Protein AF-0000000084335052 (afdb_homodimer)

Radius of gyration: 23.13 Å; Cα contacts (8 Å, |Δi|>4): 1243; chains: 2; bounding box: 45×68×53 Å

Nearest PDB structures (foldseek):
  6b9v-assembly1_B  TM=9.643E-01  e=9.633E-35  Candidatus Koribacter versatilis Ellin345
  6b9v-assembly1_A  TM=9.748E-01  e=3.991E-34  Candidatus Koribacter versatilis Ellin345
  3qh8-assembly1_A  TM=9.215E-01  e=2.288E-29  Brucella abortus 2308
  8z1f-assembly1_A  TM=7.539E-01  e=3.324E-10  Homo sapiens
  1ww1-assembly1_A  TM=6.695E-01  e=5.339E-10  Thermotoga maritima MSB8

Sequence (506 aa):
MTITFLGTGTSQGVPVIACCCEVCTSTDKHDKRLRSSILVEGDGKVIIIDTGPDFRYQMLRAGVMHLDAVVFTHEHKDHIAGLDDIRAFNFKQQAAIDVYANERVQTALKREFYYIFSDFKYPGIPQVNLHNIDKEAFNIGDVVLTPVEVMHYKLPVLGFRIKDFTYITDAKTISDFEKEKIKGSKILVINALQRQSHISHFTLEEAIAFAQEIGAEQTYFTHISHRLGKHADVSAELPANIYLAYDGLQITIMTITFLGTGTSQGVPVIACCCEVCTSTDKHDKRLRSSILVEGDGKVIIIDTGPDFRYQMLRAGVMHLDAVVFTHEHKDHIAGLDDIRAFNFKQQAAIDVYANERVQTALKREFYYIFSDFKYPGIPQVNLHNIDKEAFNIGDVVLTPVEVMHYKLPVLGFRIKDFTYITDAKTISDFEKEKIKGSKILVINALQRQSHISHFTLEEAIAFAQEIGAEQTYFTHISHRLGKHADVSAELPANIYLAYDGLQITI

Solvent-accessible surface area (backbone atoms only — not comparable to full-atom values): 25168 Å² total; per-residue (Å²): 71,40,38,33,29,52,10,24,6,28,78,66,25,22,48,40,57,60,48,81,48,74,32,42,62,46,86,52,69,63,40,42,18,42,34,36,25,37,37,42,39,40,82,92,36,33,35,33,38,32,28,9,52,46,33,63,60,37,38,53,74,70,60,48,70,66,67,54,32,39,35,47,43,48,65,53,57,39,26,43,60,21,54,66,62,51,23,41,46,23,65,72,65,70,43,62,32,38,32,36,25,33,68,70,33,46,51,46,48,44,54,55,42,37,69,59,70,40,89,71,73,62,91,82,57,40,45,70,43,82,39,83,44,65,72,59,67,50,67,58,85,80,44,52,40,34,41,33,60,27,22,36,49,90,43,80,31,38,23,39,31,43,86,45,35,32,44,36,66,56,35,47,47,66,50,72,72,42,48,61,73,53,49,76,21,43,33,36,33,37,24,27,29,20,66,60,89,55,82,36,35,21,18,42,65,54,32,53,52,49,49,62,70,55,56,37,68,30,34,33,31,26,35,31,38,60,70,50,50,43,49,70,66,49,48,72,68,47,59,88,54,44,42,71,53,33,48,67,42,71,48,78,98,72,40,38,33,28,53,11,23,6,27,81,68,24,22,47,40,58,61,50,81,47,73,31,41,61,46,84,55,68,60,41,41,19,42,32,35,25,40,37,42,37,41,80,93,36,34,35,32,38,32,29,9,52,47,33,64,60,37,37,54,74,69,62,48,70,65,68,55,35,40,36,47,43,49,64,53,56,38,26,43,60,21,54,69,61,53,22,42,44,24,66,71,66,71,44,62,32,38,33,36,27,33,68,70,32,47,53,47,47,45,55,54,44,37,70,60,73,40,90,72,75,62,89,84,57,40,45,71,43,84,38,83,45,66,72,58,65,48,67,58,83,78,44,52,37,34,41,33,60,26,22,36,48,90,43,80,30,38,23,38,32,44,87,47,33,33,45,36,66,57,35,47,49,66,49,74,72,43,48,60,73,54,48,77,22,42,33,35,33,37,23,28,29,21,66,61,88,54,81,36,36,21,18,42,65,54,32,50,53,48,47,60,69,55,56,37,68,30,34,30,33,26,34,31,37,60,71,50,50,42,50,69,64,49,49,72,68,45,59,89,54,45,41,71,51,32,50,68,42,69,46,78,98

InterPro domains:
  IPR001279 Metallo-beta-lactamase [PF12706] (47-224)
  IPR001279 Metallo-beta-lactamase [SM00849] (34-223)
  IPR036866 Ribonuclease Z/Hydroxyacylglutathione hydrolase-like [G3DSA:3.60.15.10] (1-253)
  IPR036866 Ribonuclease Z/Hydroxyacylglutathione hydrolase-like [SSF56281] (1-253)

Secondary structure (DSSP, 8-state):
-EEEEEE-B-TT-BSPTT--STTTT---GGG-BPBSEEEEEETTEEEEE---TTHHHHHHHHT-----EEE-S---HHHHTTGGGGHHHHHHHTSPEEEEE-HHHHHHHHHHTGGGSSSSPPTTS--EEEEE--SS-EEETTEEEEEEEEEETTEEEEEEEETTEEE--S-SB--HHHHHHHTT-SEEEEE---SS--SSS--HHHHHHHHHHHT-SEEEEESB-TTS--HHHHHTTSPTTEEE--TT-EEE-/-EEEEEE-B-TT-BSPTT--STTTT---GGG-BPBSEEEEEETTEEEEE---TTHHHHHHHHT-----EEE-S---HHHHTTGGGGHHHHHHHTSPEEEEE-HHHHHHHHHHTGGGSSSSPPTTS--EEEEE--SS-EEETTEEEEEEEEEETTEEEEEEEETTEEE--S-SB--HHHHHHHTT-SEEEEE---SS--SSS--HHHHHHHHHHHT-SEEEEESB-TTS--HHHHHTTSPTTEEE--TT-EEE-

Foldseek 3Di:
DKKAWLFFAALQWAPHPPDDDCLNVPPPQQSGTAQTKMWDDDPNATEIEFCAPCNVVSCVVVVPQAHAAYEYFAADRRGHVRVFVCLVNCVNVVDAHEYEDAPRNVVSCCVVLVQQVDPDHDPSTHHYDYDHDDQQWDDDNPWIWGWQWAFQQPDTTTWTDTPLETADEFHDGGDPVSLVVNQNRQEYEAEAAAQDDDRGGHHPVRVLVSCVVSPHVAYEYGNYYSRRDHQVVNQVVHDPRYHYDGHGDMDDD/DKKAWLFFAALQWAPHPPDDDCLNVPPPQQSGTAQTKMWDDDPNATEIEFCAPCNVVSCVVVVPQAHAAYEYFAADRRGHVRVFVCLNNCVNVVDAHEYEDAPRNVVSCCVVLVQQVDPDHDPSTHHYDYDHDDQQWDDDNPWIWGWQWAFQQPDTTTWTDTPLETADEFHDGGDPVSLVVNQNRQEAEAEAAAQDDDRGGHHPVRVLVSCVVSPHVAYEYGNYYSRRDHQVVNQVVHDPRYHYDGHGDMDDD

pLDDT: mean 97.42, std 3.8, range [71.5, 98.94]

Organism: NCBI:txid1302689

Structure (mmCIF, N/CA/C/O backbone):
data_AF-0000000084335052-model_v1
#
loop_
_entity.id
_entity.type
_entity.pdbx_description
1 polymer Octanoyltransferase
#
loop_
_atom_site.group_PDB
_atom_site.id
_atom_site.type_symbol
_atom_site.label_atom_id
_atom_site.label_alt_id
_atom_site.label_comp_id
_atom_site.label_asym_id
_atom_site.label_entity_id
_atom_site.label_seq_id
_atom_site.pdbx_PDB_ins_code
_atom_site.Cartn_x
_atom_site.Cartn_y
_atom_site.Cartn_z
_atom_site.occupancy
_atom_site.B_iso_or_equiv
_atom_site.auth_seq_id
_atom_site.auth_comp_id
_atom_site.auth_asym_id
_atom_site.auth_atom_id
_atom_site.pdbx_PDB_model_num
ATOM 1 N N . MET A 1 1 ? 11.398 26.906 0.237 1 97.31 1 MET A N 1
ATOM 2 C CA . MET A 1 1 ? 11 25.547 0.606 1 97.31 1 MET A CA 1
ATOM 3 C C . MET A 1 1 ? 9.656 25.172 -0.024 1 97.31 1 MET A C 1
ATOM 5 O O . MET A 1 1 ? 8.734 25.984 -0.034 1 97.31 1 MET A O 1
ATOM 9 N N . THR A 1 2 ? 9.562 23.969 -0.6 1 98.44 2 THR A N 1
ATOM 10 C CA . THR A 1 2 ? 8.375 23.516 -1.312 1 98.44 2 THR A CA 1
ATOM 11 C C . THR A 1 2 ? 7.699 22.375 -0.573 1 98.44 2 THR A C 1
ATOM 13 O O . THR A 1 2 ? 8.359 21.422 -0.161 1 98.44 2 THR A O 1
ATOM 16 N N . ILE A 1 3 ? 6.379 22.516 -0.374 1 98.81 3 ILE A N 1
ATOM 17 C CA . ILE A 1 3 ? 5.555 21.453 0.191 1 98.81 3 ILE A CA 1
ATOM 18 C C . ILE A 1 3 ? 4.695 20.828 -0.906 1 98.81 3 ILE A C 1
ATOM 20 O O . ILE A 1 3 ? 3.992 21.547 -1.631 1 98.81 3 ILE A O 1
ATOM 24 N N . THR A 1 4 ? 4.797 19.562 -1.072 1 98.94 4 THR A N 1
ATOM 25 C CA . THR A 1 4 ? 3.939 18.828 -2 1 98.94 4 THR A CA 1
ATOM 26 C C . THR A 1 4 ? 2.977 17.922 -1.244 1 98.94 4 THR A C 1
ATOM 28 O O . THR A 1 4 ? 3.398 17.125 -0.406 1 98.94 4 THR A O 1
ATOM 31 N N . PHE A 1 5 ? 1.677 18.109 -1.5 1 98.94 5 PHE A N 1
ATOM 32 C CA . PHE A 1 5 ? 0.688 17.188 -0.946 1 98.94 5 PHE A CA 1
ATOM 33 C C . PHE A 1 5 ? 0.689 15.867 -1.705 1 98.94 5 PHE A C 1
ATOM 35 O O . PHE A 1 5 ? 0.131 15.773 -2.801 1 98.94 5 PHE A O 1
ATOM 42 N N . LEU A 1 6 ? 1.224 14.828 -1.091 1 98.94 6 LEU A N 1
ATOM 43 C CA . LEU A 1 6 ? 1.335 13.523 -1.728 1 98.94 6 LEU A CA 1
ATOM 44 C C . LEU A 1 6 ? -0.003 12.789 -1.708 1 98.94 6 LEU A C 1
ATOM 46 O O . LEU A 1 6 ? -0.315 12.031 -2.629 1 98.94 6 LEU A O 1
ATOM 50 N N . GLY A 1 7 ? -0.723 12.953 -0.695 1 98.94 7 GLY A N 1
ATOM 51 C CA . GLY A 1 7 ? -2.08 12.469 -0.5 1 98.94 7 GLY A CA 1
ATOM 52 C C . GLY A 1 7 ? -2.9 13.344 0.424 1 98.94 7 GLY A C 1
ATOM 53 O O . GLY A 1 7 ? -2.352 14.023 1.294 1 98.94 7 GLY A O 1
ATOM 54 N N . THR A 1 8 ? -4.254 13.32 0.214 1 98.94 8 THR A N 1
ATOM 55 C CA . THR A 1 8 ? -5.117 14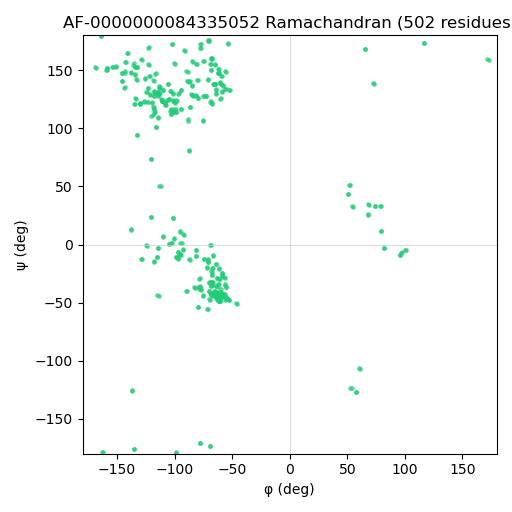.211 0.983 1 98.94 8 THR A CA 1
ATOM 56 C C . THR A 1 8 ? -6.379 13.477 1.434 1 98.94 8 THR A C 1
ATOM 58 O O . THR A 1 8 ? -7.367 14.109 1.815 1 98.94 8 THR A O 1
ATOM 61 N N . GLY A 1 9 ? -6.355 12.133 1.306 1 98.81 9 GLY A N 1
ATOM 62 C CA . GLY A 1 9 ? -7.527 11.336 1.645 1 98.81 9 GLY A CA 1
ATOM 63 C C . GLY A 1 9 ? -7.41 10.641 2.986 1 98.81 9 GLY A C 1
ATOM 64 O O . GLY A 1 9 ? -6.363 10.711 3.639 1 98.81 9 GLY A O 1
ATOM 65 N N . THR A 1 10 ? -8.492 10.047 3.385 1 97.94 10 THR A N 1
ATOM 66 C CA . THR A 1 10 ? -8.562 9.297 4.633 1 97.94 10 THR A CA 1
ATOM 67 C C . THR A 1 10 ? -7.918 7.922 4.48 1 97.94 10 THR A C 1
ATOM 69 O O . THR A 1 10 ? -7.258 7.648 3.477 1 97.94 10 THR A O 1
ATOM 72 N N . SER A 1 11 ? -8.117 7.086 5.527 1 97.06 11 SER A N 1
ATOM 73 C CA . SER A 1 11 ? -7.5 5.766 5.602 1 97.06 11 SER A CA 1
ATOM 74 C C . SER A 1 11 ? -7.949 4.879 4.449 1 97.06 11 SER A C 1
ATOM 76 O O . SER A 1 11 ? -7.234 3.953 4.055 1 97.06 11 SER A O 1
ATOM 78 N N . GLN A 1 12 ? -9.07 5.207 3.828 1 97.06 12 GLN A N 1
ATOM 79 C CA . GLN A 1 12 ? -9.578 4.359 2.75 1 97.06 12 GLN A CA 1
ATOM 80 C C . GLN A 1 12 ? -9.203 4.926 1.384 1 97.06 12 GLN A C 1
ATOM 82 O O . GLN A 1 12 ? -9.367 4.258 0.362 1 97.06 12 GLN A O 1
ATOM 87 N N . GLY A 1 13 ? -8.688 6.199 1.369 1 98.44 13 GLY A N 1
ATOM 88 C CA . GLY A 1 13 ? -8.516 6.883 0.096 1 98.44 13 GLY A CA 1
ATOM 89 C C . GLY A 1 13 ? -9.828 7.172 -0.607 1 98.44 13 GLY A C 1
ATOM 90 O O . GLY A 1 13 ? -10.891 6.73 -0.161 1 98.44 13 GLY A O 1
ATOM 91 N N . VAL A 1 14 ? -9.734 7.961 -1.578 1 98.88 14 VAL A N 1
ATOM 92 C CA . VAL A 1 14 ? -10.852 8.242 -2.471 1 98.88 14 VAL A CA 1
ATOM 93 C C . VAL A 1 14 ? -10.438 7.996 -3.918 1 98.88 14 VAL A C 1
ATOM 95 O O . VAL A 1 14 ? -9.484 8.609 -4.41 1 98.88 14 VAL A O 1
ATOM 98 N N . PRO A 1 15 ? -11.164 7.102 -4.672 1 98.75 15 PRO A N 1
ATOM 99 C CA . PRO A 1 15 ? -12.383 6.367 -4.34 1 98.75 15 PRO A CA 1
ATOM 100 C C . PRO A 1 15 ? -12.164 5.305 -3.266 1 98.75 15 PRO A C 1
ATOM 102 O O . PRO A 1 15 ? -11.031 4.871 -3.045 1 98.75 15 PRO A O 1
ATOM 105 N N . VAL A 1 16 ? -13.203 5.004 -2.611 1 98.75 16 VAL A N 1
ATOM 106 C CA . VAL A 1 16 ? -13.25 3.859 -1.706 1 98.75 16 VAL A CA 1
ATOM 107 C C . VAL A 1 16 ? -13.578 2.59 -2.492 1 98.75 16 VAL A C 1
ATOM 109 O O . VAL A 1 16 ? -14.43 2.604 -3.379 1 98.75 16 VAL A O 1
ATOM 112 N N . ILE A 1 17 ? -12.867 1.499 -2.193 1 98.69 17 ILE A N 1
ATOM 113 C CA . ILE A 1 17 ? -13.133 0.214 -2.832 1 98.69 17 ILE A CA 1
ATOM 114 C C . ILE A 1 17 ? -14.617 -0.127 -2.711 1 98.69 17 ILE A C 1
ATOM 116 O O . ILE A 1 17 ? -15.219 0.054 -1.649 1 98.69 17 ILE A O 1
ATOM 120 N N . ALA A 1 18 ? -15.258 -0.554 -3.811 1 98.06 18 ALA A N 1
ATOM 121 C CA . ALA A 1 18 ? -16.625 -1.08 -3.852 1 98.06 18 ALA A CA 1
ATOM 122 C C . ALA A 1 18 ? -17.641 0.011 -3.535 1 98.06 18 ALA A C 1
ATOM 124 O O . ALA A 1 18 ? -18.719 -0.271 -3 1 98.06 18 ALA A O 1
ATOM 125 N N . CYS A 1 19 ? -17.312 1.288 -3.785 1 98.38 19 CYS A N 1
ATOM 126 C CA . CYS A 1 19 ? -18.234 2.406 -3.594 1 98.38 19 CYS A CA 1
ATOM 127 C C . CYS A 1 19 ? -18.594 3.049 -4.926 1 98.38 19 CYS A C 1
ATOM 129 O O . CYS A 1 19 ? -17.719 3.273 -5.77 1 98.38 19 CYS A O 1
ATOM 131 N N . CYS A 1 20 ? -19.844 3.359 -5.145 1 97.75 20 CYS A N 1
ATOM 132 C CA . CYS A 1 20 ? -20.297 3.91 -6.414 1 97.75 20 CYS A CA 1
ATOM 133 C C . CYS A 1 20 ? -20.938 5.281 -6.219 1 97.75 20 CYS A C 1
ATOM 135 O O . CYS A 1 20 ? -21.766 5.703 -7.023 1 97.75 20 CYS A O 1
ATOM 137 N N . CYS A 1 21 ? -20.594 5.988 -5.125 1 98.25 21 CYS A N 1
ATOM 138 C CA . CYS A 1 21 ? -21.188 7.297 -4.883 1 98.25 21 CYS A CA 1
ATOM 139 C C . CYS A 1 21 ? -20.656 8.328 -5.871 1 98.25 21 CYS A C 1
ATOM 141 O O . CYS A 1 21 ? -19.75 8.039 -6.645 1 98.25 21 CYS A O 1
ATOM 143 N N . GLU A 1 22 ? -21.188 9.516 -5.816 1 98.56 22 GLU A N 1
ATOM 144 C CA . GLU A 1 22 ? -20.875 10.555 -6.801 1 98.56 22 GLU A CA 1
ATOM 145 C C . GLU A 1 22 ? -19.422 10.992 -6.699 1 98.56 22 GLU A C 1
ATOM 147 O O . GLU A 1 22 ? -18.797 11.352 -7.707 1 98.56 22 GLU A O 1
ATOM 152 N N . VAL A 1 23 ? -18.844 10.977 -5.496 1 98.88 23 VAL A N 1
ATOM 153 C CA . VAL A 1 23 ? -17.453 11.383 -5.305 1 98.88 23 VAL A CA 1
ATOM 154 C C . VAL A 1 23 ? -16.531 10.281 -5.816 1 98.88 23 VAL A C 1
ATOM 156 O O . VAL A 1 23 ? -15.562 10.562 -6.531 1 98.88 23 VAL A O 1
ATOM 159 N N . CYS A 1 24 ? -16.828 9.031 -5.5 1 98.75 24 CYS A N 1
ATOM 160 C CA . CYS A 1 24 ? -15.969 7.91 -5.852 1 98.75 24 CYS A CA 1
ATOM 161 C C . CYS A 1 24 ? -16.031 7.621 -7.348 1 98.75 24 CYS A C 1
ATOM 163 O O . CYS A 1 24 ? -15.117 7.012 -7.902 1 98.75 24 CYS A O 1
ATOM 165 N N . THR A 1 25 ? -17.078 8.102 -7.984 1 98.25 25 THR A N 1
ATOM 166 C CA . THR A 1 25 ? -17.188 7.875 -9.422 1 98.25 25 THR A CA 1
ATOM 167 C C . THR A 1 25 ? -16.859 9.148 -10.195 1 98.25 25 THR A C 1
ATOM 169 O O . THR A 1 25 ? -16.953 9.172 -11.422 1 98.25 25 THR A O 1
ATOM 172 N N . SER A 1 26 ? -16.516 10.242 -9.5 1 98.62 26 SER A N 1
ATOM 173 C CA . SER A 1 26 ? -16.172 11.516 -10.133 1 98.62 26 SER A CA 1
ATOM 174 C C . SER A 1 26 ? -14.984 11.375 -11.07 1 98.62 26 SER A C 1
ATOM 176 O O . SER A 1 26 ? -14.031 10.648 -10.766 1 98.62 26 SER A O 1
ATOM 178 N N . THR A 1 27 ? -14.977 12.094 -12.156 1 97.75 27 THR A N 1
ATOM 179 C CA . THR A 1 27 ? -13.859 12.07 -13.094 1 97.75 27 THR A CA 1
ATOM 180 C C . THR A 1 27 ? -12.898 13.219 -12.812 1 97.75 27 THR A C 1
ATOM 182 O O . THR A 1 27 ? -11.836 13.312 -13.438 1 97.75 27 THR A O 1
ATOM 185 N N . ASP A 1 28 ? -13.289 14.148 -11.898 1 98.56 28 ASP A N 1
ATOM 186 C CA . ASP A 1 28 ? -12.414 15.234 -11.492 1 98.56 28 ASP A CA 1
ATOM 187 C C . ASP A 1 28 ? -11.211 14.711 -10.703 1 98.56 28 ASP A C 1
ATOM 189 O O . ASP A 1 28 ? -11.375 14.07 -9.664 1 98.56 28 ASP A O 1
ATOM 193 N N . LYS A 1 29 ? -10.031 14.969 -11.172 1 98.38 29 LYS A N 1
ATOM 194 C CA . LYS A 1 29 ? -8.812 14.469 -10.547 1 98.38 29 LYS A CA 1
ATOM 195 C C . LYS A 1 29 ? -8.703 14.945 -9.102 1 98.38 29 LYS A C 1
ATOM 197 O O . LYS A 1 29 ? -8.047 14.305 -8.273 1 98.38 29 LYS A O 1
ATOM 202 N N . HIS A 1 30 ? -9.344 16.047 -8.75 1 98.75 30 HIS A N 1
ATOM 203 C CA . HIS A 1 30 ? -9.266 16.594 -7.402 1 98.75 30 HIS A CA 1
ATOM 204 C C . HIS A 1 30 ? -10.086 15.766 -6.422 1 98.75 30 HIS A C 1
ATOM 206 O O . HIS A 1 30 ? -9.953 15.922 -5.207 1 98.75 30 HIS A O 1
ATOM 212 N N . ASP A 1 31 ? -10.922 14.883 -6.992 1 98.81 31 ASP A N 1
ATOM 213 C CA . ASP A 1 31 ? -11.734 14.016 -6.145 1 98.81 31 ASP A CA 1
ATOM 214 C C . ASP A 1 31 ? -11.031 12.68 -5.898 1 98.81 31 ASP A C 1
ATOM 216 O O . ASP A 1 31 ? -11.57 11.812 -5.203 1 98.81 31 ASP A O 1
ATOM 220 N N . LYS A 1 32 ? -9.891 12.453 -6.512 1 98.81 32 LYS A N 1
ATOM 221 C CA . LYS A 1 32 ? -9.07 11.266 -6.27 1 98.81 32 LYS A CA 1
ATOM 222 C C . LYS A 1 32 ? -7.996 11.547 -5.227 1 98.81 32 LYS A C 1
ATOM 224 O O . LYS A 1 32 ? -7.137 12.414 -5.422 1 98.81 32 LYS A O 1
ATOM 229 N N . ARG A 1 33 ? -8.094 10.859 -4.141 1 98.88 33 ARG A N 1
ATOM 230 C CA . ARG A 1 33 ? -7.211 11.18 -3.023 1 98.88 33 ARG A CA 1
ATOM 231 C C . ARG A 1 33 ? -6.523 9.922 -2.498 1 98.88 33 ARG A C 1
ATOM 233 O O . ARG A 1 33 ? -7.188 8.945 -2.143 1 98.88 33 ARG A O 1
ATOM 240 N N . LEU A 1 34 ? -5.195 9.906 -2.518 1 98.88 34 LEU A N 1
ATOM 241 C CA . LEU A 1 34 ? -4.41 8.898 -1.813 1 98.88 34 LEU A CA 1
ATOM 242 C C . LEU A 1 34 ? -4.352 9.203 -0.32 1 98.88 34 LEU A C 1
ATOM 244 O O . LEU A 1 34 ? -4.824 10.25 0.123 1 98.88 34 LEU A O 1
ATOM 248 N N . ARG A 1 35 ? -3.854 8.242 0.474 1 98.81 35 ARG A N 1
ATOM 249 C CA . ARG A 1 35 ? -3.768 8.477 1.912 1 98.81 35 ARG A CA 1
ATOM 250 C C . ARG A 1 35 ? -2.859 9.664 2.223 1 98.81 35 ARG A C 1
ATOM 252 O O . ARG A 1 35 ? -1.824 9.844 1.577 1 98.81 35 ARG A O 1
ATOM 259 N N . SER A 1 36 ? -3.15 10.375 3.244 1 98.88 36 SER A N 1
ATOM 260 C CA . SER A 1 36 ? -2.574 11.68 3.561 1 98.88 36 SER A CA 1
ATOM 261 C C . SER A 1 36 ? -1.078 11.57 3.834 1 98.88 36 SER A C 1
ATOM 263 O O . SER A 1 36 ? -0.644 10.711 4.605 1 98.88 36 SER A O 1
ATOM 265 N N . SER A 1 37 ? -0.31 12.375 3.213 1 98.94 37 SER A N 1
ATOM 266 C CA . SER A 1 37 ? 1.136 12.523 3.342 1 98.94 37 SER A CA 1
ATOM 267 C C . SER A 1 37 ? 1.622 13.789 2.633 1 98.94 37 SER A C 1
ATOM 269 O O . SER A 1 37 ? 0.988 14.258 1.688 1 98.94 37 SER A O 1
ATOM 271 N N . ILE A 1 38 ? 2.736 14.383 3.1 1 98.94 38 ILE A N 1
ATOM 272 C CA . ILE A 1 38 ? 3.312 15.523 2.396 1 98.94 38 ILE A CA 1
ATOM 273 C C . ILE A 1 38 ? 4.816 15.32 2.23 1 98.94 38 ILE A C 1
ATOM 275 O O . ILE A 1 38 ? 5.441 14.594 3.008 1 98.94 38 ILE A O 1
ATOM 279 N N . LEU A 1 39 ? 5.355 15.914 1.207 1 98.94 39 LEU A N 1
ATOM 280 C CA . LEU A 1 39 ? 6.777 15.992 0.886 1 98.94 39 LEU A CA 1
ATOM 281 C C . LEU A 1 39 ? 7.309 17.406 1.13 1 98.94 39 LEU A C 1
ATOM 283 O O . LEU A 1 39 ? 6.738 18.375 0.642 1 98.94 39 LEU A O 1
ATOM 287 N N . VAL A 1 40 ? 8.273 17.531 1.993 1 98.88 40 VAL A N 1
ATOM 288 C CA . VAL A 1 40 ? 8.945 18.797 2.273 1 98.88 40 VAL A CA 1
ATOM 289 C C . VAL A 1 40 ? 10.312 18.812 1.592 1 98.88 40 VAL A C 1
ATOM 291 O O . VAL A 1 40 ? 11.188 18 1.905 1 98.88 40 VAL A O 1
ATOM 294 N N . GLU A 1 41 ? 10.484 19.703 0.676 1 98.56 41 GLU A N 1
ATOM 295 C CA . GLU A 1 41 ? 11.773 19.891 0.009 1 98.56 41 GLU A CA 1
ATOM 296 C C . GLU A 1 41 ? 12.32 21.297 0.247 1 98.56 41 GLU A C 1
ATOM 298 O O . GLU A 1 41 ? 11.695 22.281 -0.156 1 98.56 41 GLU A O 1
ATOM 303 N N . GLY A 1 42 ? 13.445 21.375 0.878 1 96.5 42 GLY A N 1
ATOM 304 C CA . GLY A 1 42 ? 14.078 22.656 1.15 1 96.5 42 GLY A CA 1
ATOM 305 C C . GLY A 1 42 ? 15.297 22.531 2.049 1 96.5 42 GLY A C 1
ATOM 306 O O . GLY A 1 42 ? 15.477 21.531 2.734 1 96.5 42 GLY A O 1
ATOM 307 N N . ASP A 1 43 ? 16.125 23.562 1.942 1 96.56 43 ASP A N 1
ATOM 308 C CA . ASP A 1 43 ? 17.344 23.625 2.74 1 96.56 43 ASP A CA 1
ATOM 309 C C . ASP A 1 43 ? 18.203 22.359 2.529 1 96.56 43 ASP A C 1
ATOM 311 O O . ASP A 1 43 ? 18.734 21.812 3.484 1 96.56 43 ASP A O 1
ATOM 315 N N . GLY A 1 44 ? 18.125 21.812 1.315 1 97.31 44 GLY A N 1
ATOM 316 C CA . GLY A 1 44 ? 18.938 20.672 0.912 1 97.31 44 GLY A CA 1
ATOM 317 C C . GLY A 1 44 ? 18.406 19.359 1.422 1 97.31 44 GLY A C 1
ATOM 318 O O . GLY A 1 44 ? 19.109 18.344 1.396 1 97.31 44 GLY A O 1
ATOM 319 N N . LYS A 1 45 ? 17.172 19.359 1.949 1 98.62 45 LYS A N 1
ATOM 320 C CA . LYS A 1 45 ? 16.625 18.141 2.529 1 98.62 45 LYS A CA 1
ATOM 321 C C . LYS A 1 45 ? 15.336 17.734 1.824 1 98.62 45 LYS A C 1
ATOM 323 O O . LYS A 1 45 ? 14.594 18.578 1.332 1 98.62 45 LYS A O 1
ATOM 328 N N . VAL A 1 46 ? 15.133 16.469 1.705 1 98.88 46 VAL A N 1
ATOM 329 C CA . VAL A 1 46 ? 13.906 15.836 1.233 1 98.88 46 VAL A CA 1
ATOM 330 C C . VAL A 1 46 ? 13.273 15.023 2.363 1 98.88 46 VAL A C 1
ATOM 332 O O . VAL A 1 46 ? 13.805 13.984 2.762 1 98.88 46 VAL A O 1
ATOM 335 N N . ILE A 1 47 ? 12.141 15.508 2.887 1 98.94 47 ILE A N 1
ATOM 336 C CA . ILE A 1 47 ? 11.516 14.945 4.078 1 98.94 47 ILE A CA 1
ATOM 337 C C . ILE A 1 47 ? 10.07 14.555 3.771 1 98.94 47 ILE A C 1
ATOM 339 O O . ILE A 1 47 ? 9.328 15.328 3.164 1 98.94 47 ILE A O 1
ATOM 343 N N . ILE A 1 48 ? 9.75 13.352 4.152 1 98.94 48 ILE A N 1
ATOM 344 C CA . ILE A 1 48 ? 8.375 12.891 3.988 1 98.94 48 ILE A CA 1
ATOM 345 C C . ILE A 1 48 ? 7.707 12.758 5.355 1 98.94 48 ILE A C 1
ATOM 347 O O . ILE A 1 48 ? 8.312 12.258 6.305 1 98.94 48 ILE A O 1
ATOM 351 N N . ILE A 1 49 ? 6.488 13.297 5.457 1 98.94 49 ILE A N 1
ATOM 352 C CA . ILE A 1 49 ? 5.691 13.062 6.656 1 98.94 49 ILE A CA 1
ATOM 353 C C . ILE A 1 49 ? 4.688 11.938 6.398 1 98.94 49 ILE A C 1
ATOM 355 O O . ILE A 1 49 ? 3.773 12.094 5.586 1 98.94 49 ILE A O 1
ATOM 359 N N . ASP A 1 50 ? 4.828 10.852 7.047 1 98.94 50 ASP A N 1
ATOM 360 C CA . ASP A 1 50 ? 4.02 9.641 6.996 1 98.94 50 ASP A CA 1
ATOM 361 C C . ASP A 1 50 ? 4.254 8.875 5.695 1 98.94 50 ASP A C 1
ATOM 363 O O . ASP A 1 50 ? 4.398 9.484 4.629 1 98.94 50 ASP A O 1
ATOM 367 N N . THR A 1 51 ? 4.328 7.578 5.812 1 98.75 51 THR A N 1
ATOM 368 C CA . THR A 1 51 ? 4.496 6.66 4.688 1 98.75 51 THR A CA 1
ATOM 369 C C . THR A 1 51 ? 3.334 5.672 4.617 1 98.75 51 THR A C 1
ATOM 371 O O . THR A 1 51 ? 3.5 4.488 4.922 1 98.75 51 THR A O 1
ATOM 374 N N . GLY A 1 52 ? 2.191 6.129 4.199 1 98.25 52 GLY A N 1
ATOM 375 C CA . GLY A 1 52 ? 1.029 5.258 4.109 1 98.25 52 GLY A CA 1
ATOM 376 C C . GLY A 1 52 ? 1.15 4.211 3.018 1 98.25 52 GLY A C 1
ATOM 377 O O . GLY A 1 52 ? 2.199 4.09 2.381 1 98.25 52 GLY A O 1
ATOM 378 N N . PRO A 1 53 ? 0.084 3.451 2.773 1 98.19 53 PRO A N 1
ATOM 379 C CA . PRO A 1 53 ? 0.123 2.369 1.788 1 98.19 53 PRO A CA 1
ATOM 380 C C . PRO A 1 53 ? 0.361 2.875 0.367 1 98.19 53 PRO A C 1
ATOM 382 O O . PRO A 1 53 ? 0.754 2.1 -0.51 1 98.19 53 PRO A O 1
ATOM 385 N N . ASP A 1 54 ? 0.16 4.168 0.138 1 98.62 54 ASP A N 1
ATOM 386 C CA . ASP A 1 54 ? 0.297 4.742 -1.197 1 98.62 54 ASP A CA 1
ATOM 387 C C . ASP A 1 54 ? 1.714 5.266 -1.428 1 98.62 54 ASP A C 1
ATOM 389 O O . ASP A 1 54 ? 1.988 5.902 -2.447 1 98.62 54 ASP A O 1
ATOM 393 N N . PHE A 1 55 ? 2.65 4.992 -0.513 1 98.88 55 PHE A N 1
ATOM 394 C CA . PHE A 1 55 ? 3.979 5.59 -0.51 1 98.88 55 PHE A CA 1
ATOM 395 C C . PHE A 1 55 ? 4.668 5.391 -1.854 1 98.88 55 PHE A C 1
ATOM 397 O O . PHE A 1 55 ? 5.164 6.348 -2.451 1 98.88 55 PHE A O 1
ATOM 404 N N . ARG A 1 56 ? 4.617 4.164 -2.375 1 98.81 56 ARG A N 1
ATOM 405 C CA . ARG A 1 56 ? 5.301 3.887 -3.637 1 98.81 56 ARG A CA 1
ATOM 406 C C . ARG A 1 56 ? 4.734 4.746 -4.762 1 98.81 56 ARG A C 1
ATOM 408 O O . ARG A 1 56 ? 5.488 5.387 -5.5 1 98.81 56 ARG A O 1
ATOM 415 N N . TYR A 1 57 ? 3.439 4.758 -4.855 1 98.44 57 TYR A N 1
ATOM 416 C CA . TYR A 1 57 ? 2.795 5.551 -5.895 1 98.44 57 TYR A CA 1
ATOM 417 C C . TYR A 1 57 ? 3.113 7.031 -5.73 1 98.44 57 TYR A C 1
ATOM 419 O O . TYR A 1 57 ? 3.393 7.727 -6.707 1 98.44 57 TYR A O 1
ATOM 427 N N . GLN A 1 58 ? 3.1 7.461 -4.531 1 98.88 58 GLN A N 1
ATOM 428 C CA . GLN A 1 58 ? 3.342 8.867 -4.23 1 98.88 58 GLN A CA 1
ATOM 429 C C . GLN A 1 58 ? 4.758 9.281 -4.625 1 98.88 58 GLN A C 1
ATOM 431 O O . GLN A 1 58 ? 4.961 10.328 -5.238 1 98.88 58 GLN A O 1
ATOM 436 N N . MET A 1 59 ? 5.762 8.453 -4.309 1 98.81 59 MET A N 1
ATOM 437 C CA . MET A 1 59 ? 7.152 8.742 -4.648 1 98.81 59 MET A CA 1
ATOM 438 C C . MET A 1 59 ? 7.355 8.742 -6.156 1 98.81 59 MET A C 1
ATOM 440 O O . MET A 1 59 ? 8.047 9.609 -6.695 1 98.81 59 MET A O 1
ATOM 444 N N . LEU A 1 60 ? 6.746 7.762 -6.805 1 98.69 60 LEU A N 1
ATOM 445 C CA . LEU A 1 60 ? 6.879 7.672 -8.258 1 98.69 60 LEU A CA 1
ATOM 446 C C . LEU A 1 60 ? 6.25 8.883 -8.938 1 98.69 60 LEU A C 1
ATOM 448 O O . LEU A 1 60 ? 6.863 9.492 -9.812 1 98.69 60 LEU A O 1
ATOM 452 N N . ARG A 1 61 ? 5.066 9.25 -8.484 1 98.31 61 ARG A N 1
ATOM 453 C CA . ARG A 1 61 ? 4.348 10.367 -9.078 1 98.31 61 ARG A CA 1
ATOM 454 C C . ARG A 1 61 ? 5.105 11.68 -8.875 1 98.31 61 ARG A C 1
ATOM 456 O O . ARG A 1 61 ? 5.191 12.5 -9.789 1 98.31 61 ARG A O 1
ATOM 463 N N . ALA A 1 62 ? 5.652 11.852 -7.688 1 98.56 62 ALA A N 1
ATOM 464 C CA . ALA A 1 62 ? 6.344 13.094 -7.352 1 98.56 62 ALA A CA 1
ATOM 465 C C . ALA A 1 62 ? 7.766 13.102 -7.902 1 98.56 62 ALA A C 1
ATOM 467 O O . ALA A 1 62 ? 8.453 14.125 -7.855 1 98.56 62 ALA A O 1
ATOM 468 N N . GLY A 1 63 ? 8.203 11.938 -8.391 1 98.19 63 GLY A N 1
ATOM 469 C CA . GLY A 1 63 ? 9.539 11.852 -8.969 1 98.19 63 GLY A CA 1
ATOM 470 C C . GLY A 1 63 ? 10.641 12.008 -7.941 1 98.19 63 GLY A C 1
ATOM 471 O O . GLY A 1 63 ? 11.672 12.633 -8.219 1 98.19 63 GLY A O 1
ATOM 472 N N . VAL A 1 64 ? 10.445 11.516 -6.75 1 98.75 64 VAL A N 1
ATOM 473 C CA . VAL A 1 64 ? 11.422 11.664 -5.676 1 98.75 64 VAL A CA 1
ATOM 474 C C . VAL A 1 64 ? 12.594 10.719 -5.91 1 98.75 64 VAL A C 1
ATOM 476 O O . VAL A 1 64 ? 12.406 9.508 -6.078 1 98.75 64 VAL A O 1
ATOM 479 N N . MET A 1 65 ? 13.781 11.211 -5.895 1 98.38 65 MET A N 1
ATOM 480 C CA . MET A 1 65 ? 14.953 10.414 -6.223 1 98.38 65 MET A CA 1
ATOM 481 C C . MET A 1 65 ? 15.875 10.266 -5.012 1 98.38 65 MET A C 1
ATOM 483 O O . MET A 1 65 ? 16.828 9.484 -5.039 1 98.38 65 MET A O 1
ATOM 487 N N . HIS A 1 66 ? 15.555 11.039 -4.043 1 98.56 66 HIS A N 1
ATOM 488 C CA . HIS A 1 66 ? 16.344 11.07 -2.822 1 98.56 66 HIS A CA 1
ATOM 489 C C . HIS A 1 66 ? 15.469 11.305 -1.599 1 98.56 66 HIS A C 1
ATOM 491 O O . HIS A 1 66 ? 14.477 12.039 -1.672 1 98.56 66 HIS A O 1
ATOM 497 N N . LEU A 1 67 ? 15.781 10.617 -0.528 1 98.88 67 LEU A N 1
ATOM 498 C CA . LEU A 1 67 ? 15.023 10.773 0.707 1 98.88 67 LEU A CA 1
ATOM 499 C C . LEU A 1 67 ? 15.953 10.898 1.908 1 98.88 67 LEU A C 1
ATOM 501 O O . LEU A 1 67 ? 16.766 10.008 2.158 1 98.88 67 LEU A O 1
ATOM 505 N N . ASP A 1 68 ? 15.828 12.008 2.611 1 98.88 68 ASP A N 1
ATOM 506 C CA . ASP A 1 68 ? 16.672 12.227 3.777 1 98.88 68 ASP A CA 1
ATOM 507 C C . ASP A 1 68 ? 16.031 11.664 5.039 1 98.88 68 ASP A C 1
ATOM 509 O O . ASP A 1 68 ? 16.719 11.094 5.895 1 98.88 68 ASP A O 1
ATOM 513 N N . ALA A 1 69 ? 14.703 11.859 5.121 1 98.94 69 ALA A N 1
ATOM 514 C CA . ALA A 1 69 ? 14.086 11.484 6.391 1 98.94 69 ALA A CA 1
ATOM 515 C C . ALA A 1 69 ? 12.586 11.242 6.23 1 98.94 69 ALA A C 1
ATOM 517 O O . ALA A 1 69 ? 11.961 11.805 5.328 1 98.94 69 ALA A O 1
ATOM 518 N N . VAL A 1 70 ? 12.125 10.398 7.082 1 98.94 70 VAL A N 1
ATOM 519 C CA . VAL A 1 70 ? 10.695 10.203 7.285 1 98.94 70 VAL A CA 1
ATOM 520 C C . VAL A 1 70 ? 10.305 10.648 8.695 1 98.94 70 VAL A C 1
ATOM 522 O O . VAL A 1 70 ? 11 10.328 9.664 1 98.94 70 VAL A O 1
ATOM 525 N N . VAL A 1 71 ? 9.266 11.438 8.805 1 98.94 71 VAL A N 1
ATOM 526 C CA . VAL A 1 71 ? 8.711 11.852 10.086 1 98.94 71 VAL A CA 1
ATOM 527 C C . VAL A 1 71 ? 7.285 11.32 10.234 1 98.94 71 VAL A C 1
ATOM 529 O O . VAL A 1 71 ? 6.469 11.461 9.32 1 98.94 71 VAL A O 1
ATOM 532 N N . PHE A 1 72 ? 6.992 10.688 11.383 1 98.94 72 PHE A N 1
ATOM 533 C CA . PHE A 1 72 ? 5.68 10.078 11.531 1 98.94 72 PHE A CA 1
ATOM 534 C C . PHE A 1 72 ? 4.801 10.898 12.469 1 98.94 72 PHE A C 1
ATOM 536 O O . PHE A 1 72 ? 5.27 11.375 13.5 1 98.94 72 PHE A O 1
ATOM 543 N N . THR A 1 73 ? 3.531 11.031 12.055 1 98.88 73 THR A N 1
ATOM 544 C CA . THR A 1 73 ? 2.535 11.648 12.922 1 98.88 73 THR A CA 1
ATOM 545 C C . THR A 1 73 ? 2.039 10.648 13.969 1 98.88 73 THR A C 1
ATOM 547 O O . THR A 1 73 ? 2.053 10.938 15.164 1 98.88 73 THR A O 1
ATOM 550 N N . HIS A 1 74 ? 1.577 9.461 13.516 1 98.69 74 HIS A N 1
ATOM 551 C CA . HIS A 1 74 ? 1.08 8.43 14.422 1 98.69 74 HIS A CA 1
ATOM 552 C C . HIS A 1 74 ? 1.021 7.074 13.727 1 98.69 74 HIS A C 1
ATOM 554 O O . HIS A 1 74 ? 1.41 6.945 12.57 1 98.69 74 HIS A O 1
ATOM 560 N N . GLU A 1 75 ? 0.555 6.02 14.422 1 97.88 75 GLU A N 1
ATOM 561 C CA . GLU A 1 75 ? 0.89 4.645 14.062 1 97.88 75 GLU A CA 1
ATOM 562 C C . GLU A 1 75 ? -0.247 3.986 13.281 1 97.88 75 GLU A C 1
ATOM 564 O O . GLU A 1 75 ? -0.174 2.803 12.953 1 97.88 75 GLU A O 1
ATOM 569 N N . HIS A 1 76 ? -1.301 4.746 12.953 1 96.81 76 HIS A N 1
ATOM 570 C CA . HIS A 1 76 ? -2.354 4.109 12.172 1 96.81 76 HIS A CA 1
ATOM 571 C C . HIS A 1 76 ? -1.823 3.643 10.82 1 96.81 76 HIS A C 1
ATOM 573 O O . HIS A 1 76 ? -0.927 4.266 10.25 1 96.81 76 HIS A O 1
ATOM 579 N N . LYS A 1 77 ? -2.4 2.604 10.273 1 97 77 LYS A N 1
ATOM 580 C CA . LYS A 1 77 ? -1.93 1.924 9.07 1 97 77 LYS A CA 1
ATOM 581 C C . LYS A 1 77 ? -1.827 2.893 7.898 1 97 77 LYS A C 1
ATOM 583 O O . LYS A 1 77 ? -0.868 2.84 7.125 1 97 77 LYS A O 1
ATOM 588 N N . ASP A 1 78 ? -2.811 3.73 7.777 1 97.44 78 ASP A N 1
ATOM 589 C CA . ASP A 1 78 ? -2.836 4.633 6.629 1 97.44 78 ASP A CA 1
ATOM 590 C C . ASP A 1 78 ? -1.721 5.672 6.723 1 97.44 78 ASP A C 1
ATOM 592 O O . ASP A 1 78 ? -1.508 6.445 5.785 1 97.44 78 ASP A O 1
ATOM 596 N N . HIS A 1 79 ? -0.9 5.66 7.781 1 98.69 79 HIS A N 1
ATOM 597 C CA . HIS A 1 79 ? 0.194 6.613 7.93 1 98.69 79 HIS A CA 1
ATOM 598 C C . HIS A 1 79 ? 1.544 5.902 7.957 1 98.69 79 HIS A C 1
ATOM 600 O O . HIS A 1 79 ? 2.586 6.535 7.77 1 98.69 79 HIS A O 1
ATOM 606 N N . ILE A 1 80 ? 1.558 4.562 8.148 1 98.56 80 ILE A N 1
ATOM 607 C CA . ILE A 1 80 ? 2.873 3.969 8.359 1 98.56 80 ILE A CA 1
ATOM 608 C C . ILE A 1 80 ? 3.062 2.785 7.414 1 98.56 80 ILE A C 1
ATOM 610 O O . ILE A 1 80 ? 4.184 2.297 7.234 1 98.56 80 ILE A O 1
ATOM 614 N N . ALA A 1 81 ? 2.072 2.275 6.746 1 98.19 81 ALA A N 1
ATOM 615 C CA . ALA A 1 81 ? 2.057 0.934 6.168 1 98.19 81 ALA A CA 1
ATOM 616 C C . ALA A 1 81 ? 2.992 0.841 4.965 1 98.19 81 ALA A C 1
ATOM 618 O O . ALA A 1 81 ? 3.307 -0.256 4.5 1 98.19 81 ALA A O 1
ATOM 619 N N . GLY A 1 82 ? 3.41 1.945 4.434 1 98.38 82 GLY A N 1
ATOM 620 C CA . GLY A 1 82 ? 4.242 1.938 3.24 1 98.38 82 GLY A CA 1
ATOM 621 C C . GLY A 1 82 ? 5.727 2.02 3.547 1 98.38 82 GLY A C 1
ATOM 622 O O . GLY A 1 82 ? 6.547 2.141 2.637 1 98.38 82 GLY A O 1
ATOM 623 N N . LEU A 1 83 ? 6.133 1.86 4.805 1 98.44 83 LEU A N 1
ATOM 624 C CA . LEU A 1 83 ? 7.508 2.096 5.238 1 98.44 83 LEU A CA 1
ATOM 625 C C . LEU A 1 83 ? 8.469 1.133 4.547 1 98.44 83 LEU A C 1
ATOM 627 O O . LEU A 1 83 ? 9.617 1.484 4.27 1 98.44 83 LEU A O 1
ATOM 631 N N . ASP A 1 84 ? 8.031 -0.049 4.184 1 97.81 84 ASP A N 1
ATOM 632 C CA . ASP A 1 84 ? 8.875 -1.065 3.562 1 97.81 84 ASP A CA 1
ATOM 633 C C . ASP A 1 84 ? 9.484 -0.554 2.258 1 97.81 84 ASP A C 1
ATOM 635 O O . ASP A 1 84 ? 10.602 -0.932 1.897 1 97.81 84 ASP A O 1
ATOM 639 N N . ASP A 1 85 ? 8.852 0.365 1.612 1 98.31 85 ASP A N 1
ATOM 640 C CA . ASP A 1 85 ? 9.211 0.793 0.266 1 98.31 85 ASP A CA 1
ATOM 641 C C . ASP A 1 85 ? 10.367 1.794 0.301 1 98.31 85 ASP A C 1
ATOM 643 O O . ASP A 1 85 ? 10.938 2.131 -0.739 1 98.31 85 ASP A O 1
ATOM 647 N N . ILE A 1 86 ? 10.82 2.213 1.476 1 98.38 86 ILE A N 1
ATOM 648 C CA . ILE A 1 86 ? 11.945 3.139 1.522 1 98.38 86 ILE A CA 1
ATOM 649 C C . ILE A 1 86 ? 13.227 2.414 1.114 1 98.38 86 ILE A C 1
ATOM 651 O O . ILE A 1 86 ? 14.266 3.047 0.887 1 98.38 86 ILE A O 1
ATOM 655 N N . ARG A 1 87 ? 13.156 1.068 1.06 1 97.44 87 ARG A N 1
ATOM 656 C CA . ARG A 1 87 ? 14.328 0.26 0.719 1 97.44 87 ARG A CA 1
ATOM 657 C C . ARG A 1 87 ? 14.898 0.671 -0.633 1 97.44 87 ARG A C 1
ATOM 659 O O . ARG A 1 87 ? 16.094 0.51 -0.879 1 97.44 87 ARG A O 1
ATOM 666 N N . ALA A 1 88 ? 14.062 1.177 -1.509 1 97.75 88 ALA A N 1
ATOM 667 C CA . ALA A 1 88 ? 14.555 1.666 -2.797 1 97.75 88 ALA A CA 1
ATOM 668 C C . ALA A 1 88 ? 15.57 2.791 -2.607 1 97.75 88 ALA A C 1
ATOM 670 O O . ALA A 1 88 ? 16.578 2.85 -3.314 1 97.75 88 ALA A O 1
ATOM 671 N N . PHE A 1 89 ? 15.289 3.689 -1.67 1 98.5 89 PHE A N 1
ATOM 672 C CA . PHE A 1 89 ? 16.203 4.785 -1.378 1 98.5 89 PHE A CA 1
ATOM 673 C C . PHE A 1 89 ? 17.469 4.27 -0.704 1 98.5 89 PHE A C 1
ATOM 675 O O . PHE A 1 89 ? 18.562 4.77 -0.961 1 98.5 89 PHE A O 1
ATOM 682 N N . ASN A 1 90 ? 17.266 3.268 0.239 1 98 90 ASN A N 1
ATOM 683 C CA . ASN A 1 90 ? 18.438 2.645 0.827 1 98 90 ASN A CA 1
ATOM 684 C C . ASN A 1 90 ? 19.406 2.131 -0.245 1 98 90 ASN A C 1
ATOM 686 O O . ASN A 1 90 ? 20.609 2.344 -0.157 1 98 90 ASN A O 1
ATOM 690 N N . PHE A 1 91 ? 18.844 1.456 -1.176 1 96.19 91 PHE A N 1
ATOM 691 C CA . PHE A 1 91 ? 19.641 0.878 -2.254 1 96.19 91 PHE A CA 1
ATOM 692 C C . PHE A 1 91 ? 20.312 1.97 -3.076 1 96.19 91 PHE A C 1
ATOM 694 O O . PHE A 1 91 ? 21.516 1.897 -3.346 1 96.19 91 PHE A O 1
ATOM 701 N N . LYS A 1 92 ? 19.562 2.967 -3.432 1 96.56 92 LYS A N 1
ATOM 702 C CA . LYS A 1 92 ? 20.062 4.039 -4.285 1 96.56 92 LYS A CA 1
ATOM 703 C C . LYS A 1 92 ? 21.141 4.859 -3.574 1 96.56 92 LYS A C 1
ATOM 705 O O . LYS A 1 92 ? 22.172 5.184 -4.16 1 96.56 92 LYS A O 1
ATOM 710 N N . GLN A 1 93 ? 20.828 5.16 -2.268 1 97.5 93 GLN A N 1
ATOM 711 C CA . GLN A 1 93 ? 21.672 6.09 -1.524 1 97.5 93 GLN A CA 1
ATOM 712 C C . GLN A 1 93 ? 22.734 5.348 -0.713 1 97.5 93 GLN A C 1
ATOM 714 O O . GLN A 1 93 ? 23.656 5.961 -0.183 1 97.5 93 GLN A O 1
ATOM 719 N N . GLN A 1 94 ? 22.609 4.031 -0.653 1 96.81 94 GLN A N 1
ATOM 720 C CA . GLN A 1 94 ? 23.531 3.213 0.132 1 96.81 94 GLN A CA 1
ATOM 721 C C . GLN A 1 94 ? 23.672 3.754 1.553 1 96.81 94 GLN A C 1
ATOM 723 O O . GLN A 1 94 ? 24.781 3.889 2.064 1 96.81 94 GLN A O 1
ATOM 728 N N . ALA A 1 95 ? 22.562 4.109 2.127 1 96.81 95 ALA A N 1
ATOM 729 C CA . ALA A 1 95 ? 22.531 4.648 3.482 1 96.81 95 ALA A CA 1
ATOM 730 C C . ALA A 1 95 ? 21.172 4.387 4.141 1 96.81 95 ALA A C 1
ATOM 732 O O . ALA A 1 95 ? 20.156 4.246 3.453 1 96.81 95 ALA A O 1
ATOM 733 N N . ALA A 1 96 ? 21.172 4.305 5.445 1 97.56 96 ALA A N 1
ATOM 734 C CA . ALA A 1 96 ? 19.922 4.219 6.199 1 97.56 96 ALA A CA 1
ATOM 735 C C . ALA A 1 96 ? 19.141 5.523 6.113 1 97.56 96 ALA A C 1
ATOM 737 O O . ALA A 1 96 ? 19.719 6.59 5.898 1 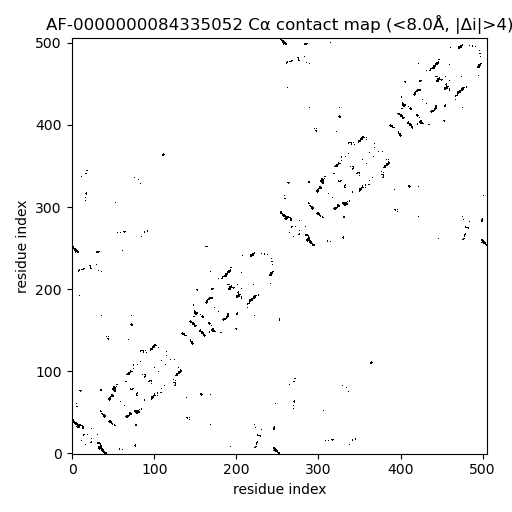97.56 96 ALA A O 1
ATOM 738 N N . ILE A 1 97 ? 17.875 5.406 6.18 1 98.5 97 ILE A N 1
ATOM 739 C CA . ILE A 1 97 ? 17.016 6.578 6.203 1 98.5 97 ILE A CA 1
ATOM 740 C C . ILE A 1 97 ? 16.688 6.953 7.648 1 98.5 97 ILE A C 1
ATOM 742 O O . ILE A 1 97 ? 16.359 6.086 8.461 1 98.5 97 ILE A O 1
ATOM 746 N N . ASP A 1 98 ? 16.812 8.242 7.984 1 98.81 98 ASP A N 1
ATOM 747 C CA . ASP A 1 98 ? 16.438 8.711 9.312 1 98.81 98 ASP A CA 1
ATOM 748 C C . ASP A 1 98 ? 14.922 8.734 9.477 1 98.81 98 ASP A C 1
ATOM 750 O O . ASP A 1 98 ? 14.203 9.273 8.625 1 98.81 98 ASP A O 1
ATOM 754 N N . VAL A 1 99 ? 14.484 8.102 10.539 1 98.88 99 VAL A N 1
ATOM 755 C CA . VAL A 1 99 ? 13.055 8.031 10.844 1 98.88 99 VAL A CA 1
ATOM 756 C C . VAL A 1 99 ? 12.781 8.68 12.195 1 98.88 99 VAL A C 1
ATOM 758 O O . VAL A 1 99 ? 13.375 8.297 13.211 1 98.88 99 VAL A O 1
ATOM 761 N N . TYR A 1 100 ? 11.945 9.664 12.195 1 98.94 100 TYR A N 1
ATOM 762 C CA . TYR A 1 100 ? 11.586 10.398 13.406 1 98.94 100 TYR A CA 1
ATOM 763 C C . TYR A 1 100 ? 10.164 10.07 13.844 1 98.94 100 TYR A C 1
ATOM 765 O O . TYR A 1 100 ? 9.219 10.258 13.078 1 98.94 100 TYR A O 1
ATOM 773 N N . ALA A 1 101 ? 9.984 9.594 15.016 1 98.81 101 ALA A N 1
ATOM 774 C CA . ALA A 1 101 ? 8.695 9.195 15.562 1 98.81 101 ALA A CA 1
ATOM 775 C C . ALA A 1 101 ? 8.734 9.164 17.094 1 98.81 101 ALA A C 1
ATOM 777 O O . ALA A 1 101 ? 9.797 8.977 17.688 1 98.81 101 ALA A O 1
ATOM 778 N N . ASN A 1 102 ? 7.598 9.422 17.703 1 98.62 102 ASN A N 1
ATOM 779 C CA . ASN A 1 102 ? 7.582 9.258 19.156 1 98.62 102 ASN A CA 1
ATOM 780 C C . ASN A 1 102 ? 7.664 7.789 19.547 1 98.62 102 ASN A C 1
ATOM 782 O O . ASN A 1 102 ? 7.656 6.906 18.688 1 98.62 102 ASN A O 1
ATOM 786 N N . GLU A 1 103 ? 7.742 7.531 20.781 1 98.31 103 GLU A N 1
ATOM 787 C CA . GLU A 1 103 ? 8.016 6.188 21.297 1 98.31 103 GLU A CA 1
ATOM 788 C C . GLU A 1 103 ? 6.887 5.223 20.922 1 98.31 103 GLU A C 1
ATOM 790 O O . GLU A 1 103 ? 7.141 4.066 20.594 1 98.31 103 GLU A O 1
ATOM 795 N N . ARG A 1 104 ? 5.711 5.66 21.078 1 97.94 104 ARG A N 1
ATOM 796 C CA . ARG A 1 104 ? 4.562 4.816 20.781 1 97.94 104 ARG A CA 1
ATOM 797 C C . ARG A 1 104 ? 4.574 4.383 19.312 1 97.94 104 ARG A C 1
ATOM 799 O O . ARG A 1 104 ? 4.352 3.211 19 1 97.94 104 ARG A O 1
ATOM 806 N N . VAL A 1 105 ? 4.848 5.312 18.438 1 98.56 105 VAL A N 1
ATOM 807 C CA . VAL A 1 105 ? 4.906 5.031 17.016 1 98.56 105 VAL A CA 1
ATOM 808 C C . VAL A 1 105 ? 6.07 4.09 16.719 1 98.56 105 VAL A C 1
ATOM 810 O O . VAL A 1 105 ? 5.941 3.158 15.922 1 98.56 105 VAL A O 1
ATOM 813 N N . GLN A 1 106 ? 7.215 4.301 17.344 1 98.5 106 GLN A N 1
ATOM 814 C CA . GLN A 1 106 ? 8.359 3.422 17.156 1 98.5 106 GLN A CA 1
ATOM 815 C C . GLN A 1 106 ? 8.023 1.985 17.547 1 98.5 106 GLN A C 1
ATOM 817 O O . GLN A 1 106 ? 8.438 1.038 16.875 1 98.5 106 GLN A O 1
ATOM 822 N N . THR A 1 107 ? 7.324 1.858 18.641 1 97.94 107 THR A N 1
ATOM 823 C CA . THR A 1 107 ? 6.906 0.534 19.078 1 97.94 107 THR A CA 1
ATOM 824 C C . THR A 1 107 ? 6.043 -0.143 18.031 1 97.94 107 THR A C 1
ATOM 826 O O . THR A 1 107 ? 6.223 -1.327 17.734 1 97.94 107 THR A O 1
ATOM 829 N N . ALA A 1 108 ? 5.141 0.602 17.469 1 97.31 108 ALA A N 1
ATOM 830 C CA . ALA A 1 108 ? 4.285 0.075 16.406 1 97.31 108 ALA A CA 1
ATOM 831 C C . ALA A 1 108 ? 5.109 -0.309 15.188 1 97.31 108 ALA A C 1
ATOM 833 O O . ALA A 1 108 ? 4.871 -1.354 14.57 1 97.31 108 ALA A O 1
ATOM 834 N N . LEU A 1 109 ? 6.051 0.54 14.805 1 98 109 LEU A N 1
ATOM 835 C CA . LEU A 1 109 ? 6.914 0.255 13.664 1 98 109 LEU A CA 1
ATOM 836 C C . LEU A 1 109 ? 7.699 -1.032 13.883 1 98 109 LEU A C 1
ATOM 838 O O . LEU A 1 109 ? 7.797 -1.868 12.984 1 98 109 LEU A O 1
ATOM 842 N N . LYS A 1 110 ? 8.234 -1.225 15.055 1 97 110 LYS A N 1
ATOM 843 C CA . LYS A 1 110 ? 9.016 -2.414 15.375 1 97 110 LYS A CA 1
ATOM 844 C C . LYS A 1 110 ? 8.156 -3.672 15.312 1 97 110 LYS A C 1
ATOM 846 O O . LYS A 1 110 ? 8.633 -4.742 14.93 1 97 110 LYS A O 1
ATOM 851 N N . ARG A 1 111 ? 6.949 -3.494 15.719 1 95.25 111 ARG A N 1
ATOM 852 C CA . ARG A 1 111 ? 6.027 -4.625 15.68 1 95.25 111 ARG A CA 1
ATOM 853 C C . ARG A 1 111 ? 5.676 -4.988 14.242 1 95.25 111 ARG A C 1
ATOM 855 O O . ARG A 1 111 ? 5.723 -6.16 13.859 1 95.25 111 ARG A O 1
ATOM 862 N N . GLU A 1 112 ? 5.344 -4.074 13.461 1 95.25 112 GLU A N 1
ATOM 863 C CA . GLU A 1 112 ? 4.828 -4.309 12.117 1 95.25 112 GLU A CA 1
ATOM 864 C C . GLU A 1 112 ? 5.957 -4.637 11.148 1 95.25 112 GLU A C 1
ATOM 866 O O . GLU A 1 112 ? 5.762 -5.398 10.195 1 95.25 112 GLU A O 1
ATOM 871 N N . PHE A 1 113 ? 7.051 -3.982 11.32 1 96.31 113 PHE A N 1
ATOM 872 C CA . PHE A 1 113 ? 8.219 -4.176 10.469 1 96.31 113 PHE A CA 1
ATOM 873 C C . PHE A 1 113 ? 9.359 -4.82 11.25 1 96.31 113 PHE A C 1
ATOM 875 O O . PHE A 1 113 ? 10.5 -4.344 11.195 1 96.31 113 PHE A O 1
ATOM 882 N N . TYR A 1 114 ? 9.039 -5.852 11.891 1 92.25 114 TYR A N 1
ATOM 883 C CA . TYR A 1 114 ? 9.938 -6.516 12.82 1 92.25 114 TYR A CA 1
ATOM 884 C C . TYR A 1 114 ? 11.25 -6.895 12.148 1 92.25 114 TYR A C 1
ATOM 886 O O . TYR A 1 114 ? 12.312 -6.848 12.766 1 92.25 114 TYR A O 1
ATOM 894 N N . TYR A 1 115 ? 11.258 -7.254 10.914 1 89.81 115 TYR A N 1
ATOM 895 C CA . TYR A 1 115 ? 12.422 -7.723 10.18 1 89.81 115 TYR A CA 1
ATOM 896 C C . TYR A 1 115 ? 13.445 -6.605 9.992 1 89.81 115 TYR A C 1
ATOM 898 O O . TYR A 1 115 ? 14.633 -6.863 9.781 1 89.81 115 TYR A O 1
ATOM 906 N N . ILE A 1 116 ? 12.953 -5.336 10 1 91.44 116 ILE A N 1
ATOM 907 C CA . ILE A 1 116 ? 13.836 -4.18 9.891 1 91.44 116 ILE A CA 1
ATOM 908 C C . ILE A 1 116 ? 14.688 -4.059 11.156 1 91.44 116 ILE A C 1
ATOM 910 O O . ILE A 1 116 ? 15.844 -3.631 11.094 1 91.44 116 ILE A O 1
ATOM 914 N N . PHE A 1 117 ? 14.133 -4.461 12.289 1 90.38 117 PHE A N 1
ATOM 915 C CA . PHE A 1 117 ? 14.742 -4.152 13.578 1 90.38 117 PHE A CA 1
ATOM 916 C C . PHE A 1 117 ? 15.305 -5.41 14.227 1 90.38 117 PHE A C 1
ATOM 918 O O . PHE A 1 117 ? 15.695 -5.395 15.398 1 90.38 117 PHE A O 1
ATOM 925 N N . SER A 1 118 ? 15.273 -6.453 13.477 1 85.62 118 SER A N 1
ATOM 926 C CA . SER A 1 118 ? 15.836 -7.707 13.969 1 85.62 118 SER A CA 1
ATOM 927 C C . SER A 1 118 ? 17.359 -7.672 13.945 1 85.62 118 SER A C 1
ATOM 929 O O . SER A 1 118 ? 17.969 -6.863 13.234 1 85.62 118 SER A O 1
ATOM 931 N N . ASP A 1 119 ? 17.953 -8.5 14.742 1 79.19 119 ASP A N 1
ATOM 932 C CA . ASP A 1 119 ? 19.406 -8.609 14.82 1 79.19 119 ASP A CA 1
ATOM 933 C C . ASP A 1 119 ? 19.984 -9.203 13.539 1 79.19 119 ASP A C 1
ATOM 935 O O . ASP A 1 119 ? 21.094 -8.859 13.125 1 79.19 119 ASP A O 1
ATOM 939 N N . PHE A 1 120 ? 19.234 -10.125 12.992 1 71.5 120 PHE A N 1
ATOM 940 C CA . PHE A 1 120 ? 19.656 -10.727 11.734 1 71.5 120 PHE A CA 1
ATOM 941 C C . PHE A 1 120 ? 19.141 -9.93 10.547 1 71.5 120 PHE A C 1
ATOM 943 O O . PHE A 1 120 ? 17.922 -9.781 10.367 1 71.5 120 PHE A O 1
ATOM 950 N N . LYS A 1 121 ? 20.156 -9.266 9.961 1 75 121 LYS A N 1
ATOM 951 C CA . LYS A 1 121 ? 19.766 -8.461 8.805 1 75 121 LYS A CA 1
ATOM 952 C C . LYS A 1 121 ? 20.094 -9.18 7.5 1 75 121 LYS A C 1
ATOM 954 O O . LYS A 1 121 ? 21.172 -9.773 7.367 1 75 121 LYS A O 1
ATOM 959 N N . TYR A 1 122 ? 19.016 -9.383 6.66 1 72.56 122 TYR A N 1
ATOM 960 C CA . TYR A 1 122 ? 19.25 -9.938 5.332 1 72.56 122 TYR A CA 1
ATOM 961 C C . TYR A 1 122 ? 19.25 -8.836 4.273 1 72.56 122 TYR A C 1
ATOM 963 O O . TYR A 1 122 ? 18.734 -7.75 4.5 1 72.56 122 TYR A O 1
ATOM 971 N N . PRO A 1 123 ? 19.938 -9.172 3.191 1 75.31 123 PRO A N 1
ATOM 972 C CA . PRO A 1 123 ? 20.047 -8.148 2.152 1 75.31 123 PRO A CA 1
ATOM 973 C C . PRO A 1 123 ? 18.688 -7.695 1.613 1 75.31 123 PRO A C 1
ATOM 975 O O . PRO A 1 123 ? 17.781 -8.508 1.479 1 75.31 123 PRO A O 1
ATOM 978 N N . GLY A 1 124 ? 18.562 -6.422 1.423 1 81.44 124 GLY A N 1
ATOM 979 C CA . GLY A 1 124 ? 17.422 -5.922 0.676 1 81.44 124 GLY A CA 1
ATOM 980 C C . GLY A 1 124 ? 16.328 -5.375 1.566 1 81.44 124 GLY A C 1
ATOM 981 O O . GLY A 1 124 ? 15.359 -4.781 1.077 1 81.44 124 GLY A O 1
ATOM 982 N N . ILE A 1 125 ? 16.516 -5.512 2.922 1 88.81 125 ILE A N 1
ATOM 983 C CA . ILE A 1 125 ? 15.484 -4.992 3.809 1 88.81 125 ILE A CA 1
ATOM 984 C C . ILE A 1 125 ? 15.711 -3.498 4.039 1 88.81 125 ILE A C 1
ATOM 986 O O . ILE A 1 125 ? 16.828 -3.006 3.922 1 88.81 125 ILE A O 1
ATOM 990 N N . PRO A 1 126 ? 14.656 -2.807 4.41 1 95.38 126 PRO A N 1
ATOM 991 C CA . PRO A 1 126 ? 14.836 -1.384 4.715 1 95.38 126 PRO A CA 1
ATOM 992 C C . PRO A 1 126 ? 15.812 -1.139 5.859 1 95.38 126 PRO A C 1
ATOM 994 O O . PRO A 1 126 ? 15.852 -1.915 6.816 1 95.38 126 PRO A O 1
ATOM 997 N N . GLN A 1 127 ? 16.609 -0.154 5.715 1 96.5 127 GLN A N 1
ATOM 998 C CA . GLN A 1 127 ? 17.516 0.298 6.758 1 96.5 127 GLN A CA 1
ATOM 999 C C . GLN A 1 127 ? 17.109 1.669 7.289 1 96.5 127 GLN A C 1
ATOM 1001 O O . GLN A 1 127 ? 17 2.631 6.523 1 96.5 127 GLN A O 1
ATOM 1006 N N . VAL A 1 128 ? 16.922 1.72 8.625 1 97.75 128 VAL A N 1
ATOM 1007 C CA . VAL A 1 128 ? 16.422 2.971 9.203 1 97.75 128 VAL A CA 1
ATOM 1008 C C . VAL A 1 128 ? 17.234 3.318 10.445 1 97.75 128 VAL A C 1
ATOM 1010 O O . VAL A 1 128 ? 17.781 2.43 11.109 1 97.75 128 VAL A O 1
ATOM 1013 N N . ASN A 1 129 ? 17.453 4.594 10.695 1 98.06 129 ASN A N 1
ATOM 1014 C CA . ASN A 1 129 ? 17.875 5.141 11.984 1 98.06 129 ASN A CA 1
ATOM 1015 C C . ASN A 1 129 ? 16.719 5.793 12.727 1 98.06 129 ASN A C 1
ATOM 1017 O O . ASN A 1 129 ? 16.219 6.832 12.305 1 98.06 129 ASN A O 1
ATOM 1021 N N . LEU A 1 130 ? 16.375 5.215 13.852 1 98.25 130 LEU A N 1
ATOM 1022 C CA . LEU A 1 130 ? 15.234 5.738 14.594 1 98.25 130 LEU A CA 1
ATOM 1023 C C . LEU A 1 130 ? 15.656 6.891 15.5 1 98.25 130 LEU A C 1
ATOM 1025 O O . LEU A 1 130 ? 16.656 6.793 16.203 1 98.25 130 LEU A O 1
ATOM 1029 N N . HIS A 1 131 ? 14.945 7.941 15.375 1 98.75 131 HIS A N 1
ATOM 1030 C CA . HIS A 1 131 ? 15.094 9.102 16.25 1 98.75 131 HIS A CA 1
ATOM 1031 C C . HIS A 1 131 ? 13.812 9.367 17.031 1 98.75 131 HIS A C 1
ATOM 1033 O O . HIS A 1 131 ? 12.742 9.523 16.453 1 98.75 131 HIS A O 1
ATOM 1039 N N . ASN A 1 132 ? 13.977 9.477 18.344 1 98.62 132 ASN A N 1
ATOM 1040 C CA . ASN A 1 132 ? 12.812 9.758 19.188 1 98.62 132 ASN A CA 1
ATOM 1041 C C . ASN A 1 132 ? 12.469 11.242 19.203 1 98.62 132 ASN A C 1
ATOM 1043 O O . ASN A 1 132 ? 13.352 12.086 19.375 1 98.62 132 ASN A O 1
ATOM 1047 N N . ILE A 1 133 ? 11.219 11.43 18.9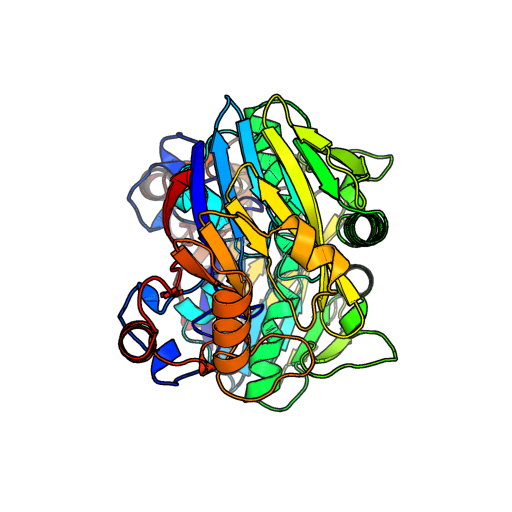06 1 98.38 133 ILE A N 1
ATOM 1048 C CA . ILE A 1 133 ? 10.758 12.812 19.016 1 98.38 133 ILE A CA 1
ATOM 1049 C C . ILE A 1 133 ? 9.586 12.891 19.984 1 98.38 133 ILE A C 1
ATOM 1051 O O . ILE A 1 133 ? 8.891 11.891 20.219 1 98.38 133 ILE A O 1
ATOM 1055 N N . ASP A 1 134 ? 9.398 14.016 20.562 1 94.5 134 ASP A N 1
ATOM 1056 C CA . ASP A 1 134 ? 8.289 14.305 21.469 1 94.5 134 ASP A CA 1
ATOM 1057 C C . ASP A 1 134 ? 7.695 15.68 21.188 1 94.5 134 ASP A C 1
ATOM 1059 O O . ASP A 1 134 ? 7.324 15.984 20.047 1 94.5 134 ASP A O 1
ATOM 1063 N N . LYS A 1 135 ? 7.633 16.516 22.188 1 93.38 135 LYS A N 1
ATOM 1064 C CA . LYS A 1 135 ? 6.965 17.797 22.016 1 93.38 135 LYS A CA 1
ATOM 1065 C C . LYS A 1 135 ? 7.969 18.906 21.703 1 93.38 135 LYS A C 1
ATOM 1067 O O . LYS A 1 135 ? 7.586 20.016 21.328 1 93.38 135 LYS A O 1
ATOM 1072 N N . GLU A 1 136 ? 9.211 18.594 21.766 1 96.44 136 GLU A N 1
ATOM 1073 C CA . GLU A 1 136 ? 10.258 19.594 21.531 1 96.44 136 GLU A CA 1
ATOM 1074 C C . GLU A 1 136 ? 10.633 19.656 20.062 1 96.44 136 GLU A C 1
ATOM 1076 O O . GLU A 1 136 ? 10.625 18.641 19.359 1 96.44 136 GLU A O 1
ATOM 1081 N N . ALA A 1 137 ? 11.008 20.828 19.688 1 98.25 137 ALA A N 1
ATOM 1082 C CA . ALA A 1 137 ? 11.469 21.016 18.312 1 98.25 137 ALA A CA 1
ATOM 1083 C C . ALA A 1 137 ? 12.719 20.188 18.031 1 98.25 137 ALA A C 1
ATOM 1085 O O . ALA A 1 137 ? 13.523 19.938 18.938 1 98.25 137 ALA A O 1
ATOM 1086 N N . PHE A 1 138 ? 12.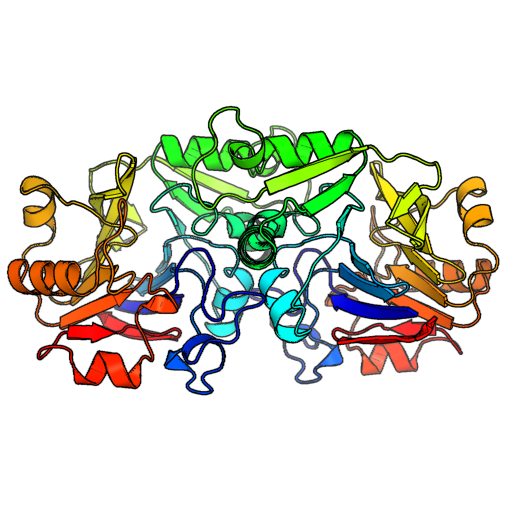906 19.719 16.828 1 98.56 138 PHE A N 1
ATOM 1087 C CA . PHE A 1 138 ? 14.078 18.984 16.359 1 98.56 138 PHE A CA 1
ATOM 1088 C C . PHE A 1 138 ? 14.453 19.406 14.945 1 98.56 138 PHE A C 1
ATOM 1090 O O . PHE A 1 138 ? 13.672 20.062 14.258 1 98.56 138 PHE A O 1
ATOM 1097 N N . ASN A 1 139 ? 15.672 19.031 14.562 1 98 139 ASN A N 1
ATOM 1098 C CA . ASN A 1 139 ? 16.172 19.469 13.266 1 98 139 ASN A CA 1
ATOM 1099 C C . ASN A 1 139 ? 16.469 18.281 12.352 1 98 139 ASN A C 1
ATOM 1101 O O . ASN A 1 139 ? 16.922 17.234 12.82 1 98 139 ASN A O 1
ATOM 1105 N N . ILE A 1 140 ? 16.188 18.422 11.156 1 98.62 140 ILE A N 1
ATOM 1106 C CA . ILE A 1 140 ? 16.719 17.625 10.055 1 98.62 140 ILE A CA 1
ATOM 1107 C C . ILE A 1 140 ? 17.531 18.516 9.117 1 98.62 140 ILE A C 1
ATOM 1109 O O . ILE A 1 140 ? 16.969 19.203 8.266 1 98.62 140 ILE A O 1
ATOM 1113 N N . GLY A 1 141 ? 18.859 18.422 9.297 1 98 141 GLY A N 1
ATOM 1114 C CA . GLY A 1 141 ? 19.641 19.5 8.711 1 98 141 GLY A CA 1
ATOM 1115 C C . GLY A 1 141 ? 19.234 20.875 9.219 1 98 141 GLY A C 1
ATOM 1116 O O . GLY A 1 141 ? 19.156 21.094 10.43 1 98 141 GLY A O 1
ATOM 1117 N N . ASP A 1 142 ? 18.953 21.766 8.336 1 97.75 142 ASP A N 1
ATOM 1118 C CA . ASP A 1 142 ? 18.578 23.141 8.695 1 97.75 142 ASP A CA 1
ATOM 1119 C C . ASP A 1 142 ? 17.062 23.281 8.781 1 97.75 142 ASP A C 1
ATOM 1121 O O . ASP A 1 142 ? 16.547 24.359 9.07 1 97.75 142 ASP A O 1
ATOM 1125 N N . VAL A 1 143 ? 16.359 22.219 8.562 1 98.56 143 VAL A N 1
ATOM 1126 C CA . VAL A 1 143 ? 14.898 22.25 8.664 1 98.56 143 VAL A CA 1
ATOM 1127 C C . VAL A 1 143 ? 14.477 22 10.109 1 98.56 143 VAL A C 1
ATOM 1129 O O . VAL A 1 143 ? 14.734 20.922 10.664 1 98.56 143 VAL A O 1
ATOM 1132 N N . VAL A 1 144 ? 13.805 22.984 10.688 1 98.31 144 VAL A N 1
ATOM 1133 C CA . VAL A 1 144 ? 13.344 22.859 12.062 1 98.31 144 VAL A CA 1
ATOM 1134 C C . VAL A 1 144 ? 11.875 22.438 12.07 1 98.31 144 VAL A C 1
ATOM 1136 O O . VAL A 1 144 ? 11.031 23.094 11.445 1 98.31 144 VAL A O 1
ATOM 1139 N N . LEU A 1 145 ? 11.578 21.344 12.727 1 98.69 145 LEU A N 1
ATOM 1140 C CA . LEU A 1 145 ? 10.203 20.891 12.898 1 98.69 145 LEU A CA 1
ATOM 1141 C C . LEU A 1 145 ? 9.75 21.031 14.344 1 98.69 145 LEU A C 1
ATOM 1143 O O . LEU A 1 145 ? 10.43 20.562 15.258 1 98.69 145 LEU A O 1
ATOM 1147 N N . THR A 1 146 ? 8.695 21.734 14.539 1 98.56 146 THR A N 1
ATOM 1148 C CA . THR A 1 146 ? 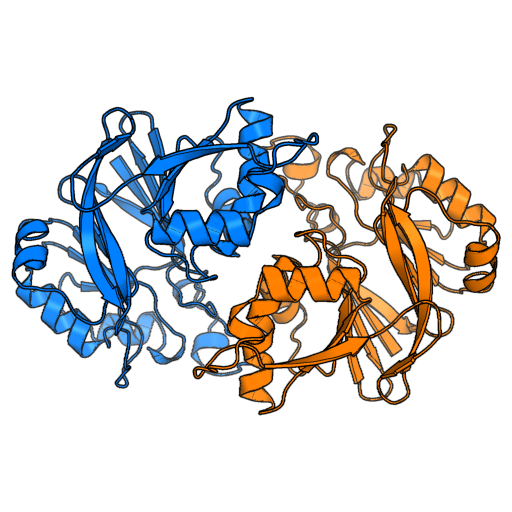8.086 21.859 15.859 1 98.56 146 THR A CA 1
ATOM 1149 C C . THR A 1 146 ? 6.84 20.984 15.961 1 98.56 146 THR A C 1
ATOM 1151 O O . THR A 1 146 ? 5.828 21.266 15.312 1 98.56 146 THR A O 1
ATOM 1154 N N . PRO A 1 147 ? 6.945 19.953 16.797 1 98.75 147 PRO A N 1
ATOM 1155 C CA . PRO A 1 147 ? 5.766 19.094 16.953 1 98.75 147 PRO A CA 1
ATOM 1156 C C . PRO A 1 147 ? 4.586 19.828 17.594 1 98.75 147 PRO A C 1
ATOM 1158 O O . PRO A 1 147 ? 4.781 20.641 18.484 1 98.75 147 PRO A O 1
ATOM 1161 N N . VAL A 1 148 ? 3.436 19.594 17.078 1 98.62 148 VAL A N 1
ATOM 1162 C CA . VAL A 1 148 ? 2.162 20.047 17.625 1 98.62 148 VAL A CA 1
ATOM 1163 C C . VAL A 1 148 ? 1.295 18.844 17.984 1 98.62 148 VAL A C 1
ATOM 1165 O O . VAL A 1 148 ? 0.883 18.078 17.125 1 98.62 148 VAL A O 1
ATOM 1168 N N . GLU A 1 149 ? 0.99 18.688 19.266 1 98.56 149 GLU A N 1
ATOM 1169 C CA . GLU A 1 149 ? 0.198 17.547 19.703 1 98.56 149 GLU A CA 1
ATOM 1170 C C . GLU A 1 149 ? -1.295 17.812 19.531 1 98.56 149 GLU A C 1
ATOM 1172 O O . GLU A 1 149 ? -1.8 18.844 19.953 1 98.56 149 GLU A O 1
ATOM 1177 N N . VAL A 1 150 ? -1.957 16.938 18.891 1 98.38 150 VAL A N 1
ATOM 1178 C CA . VAL A 1 150 ? -3.408 17 18.766 1 98.38 150 VAL A CA 1
ATOM 1179 C C . VAL A 1 150 ? -4.027 15.672 19.172 1 98.38 150 VAL A C 1
ATOM 1181 O O . VAL A 1 150 ? -3.34 14.648 19.219 1 98.38 150 VAL A O 1
ATOM 1184 N N . MET A 1 151 ? -5.348 15.742 19.531 1 98.62 151 MET A N 1
ATOM 1185 C CA . MET A 1 151 ? -6.016 14.516 19.953 1 98.62 151 MET A CA 1
ATOM 1186 C C . MET A 1 151 ? -6.836 13.914 18.812 1 98.62 151 MET A C 1
ATOM 1188 O O . MET A 1 151 ? -7.723 14.57 18.266 1 98.62 151 MET A O 1
ATOM 1192 N N . HIS A 1 152 ? -6.492 12.742 18.375 1 98.06 152 HIS A N 1
ATOM 1193 C CA . HIS A 1 152 ? -7.305 11.867 17.547 1 98.06 152 HIS A CA 1
ATOM 1194 C C . HIS A 1 152 ? -8.203 10.977 18.391 1 98.06 152 HIS A C 1
ATOM 1196 O O . HIS A 1 152 ? -7.93 9.781 18.547 1 98.06 152 HIS A O 1
ATOM 1202 N N . TYR A 1 153 ? -9.328 11.625 18.812 1 95.81 153 TYR A N 1
ATOM 1203 C CA . TYR A 1 153 ? -10.133 11.07 19.891 1 95.81 153 TYR A CA 1
ATOM 1204 C C . TYR A 1 153 ? -9.312 10.961 21.172 1 95.81 153 TYR A C 1
ATOM 1206 O O . TYR A 1 153 ? -8.953 11.977 21.781 1 95.81 153 TYR A O 1
ATOM 1214 N N . LYS A 1 154 ? -8.914 9.711 21.578 1 95.75 154 LYS A N 1
ATOM 1215 C CA . LYS A 1 154 ? -8.172 9.539 22.812 1 95.75 154 LYS A CA 1
ATOM 1216 C C . LYS A 1 154 ? -6.684 9.328 22.531 1 95.75 154 LYS A C 1
ATOM 1218 O O . LYS A 1 154 ? -5.883 9.211 23.469 1 95.75 154 LYS A O 1
ATOM 1223 N N . LEU A 1 155 ? -6.32 9.359 21.312 1 97.19 155 LEU A N 1
ATOM 1224 C CA . LEU A 1 155 ? -4.941 9.094 20.922 1 97.19 155 LEU A CA 1
ATOM 1225 C C . LEU A 1 155 ? -4.199 10.391 20.625 1 97.19 155 LEU A C 1
ATOM 1227 O O . LEU A 1 155 ? -4.523 11.086 19.656 1 97.19 155 LEU A O 1
ATOM 1231 N N . PRO A 1 156 ? -3.162 10.758 21.453 1 98.31 156 PRO A N 1
ATOM 1232 C CA . PRO A 1 156 ? -2.355 11.922 21.078 1 98.31 156 PRO A CA 1
ATOM 1233 C C . PRO A 1 156 ? -1.501 11.672 19.844 1 98.31 156 PRO A C 1
ATOM 1235 O O . PRO A 1 156 ? -0.762 10.688 19.781 1 98.31 156 PRO A O 1
ATOM 1238 N N . VAL A 1 157 ? -1.633 12.453 18.828 1 98.31 157 VAL A N 1
ATOM 1239 C CA . VAL A 1 157 ? -0.832 12.336 17.625 1 98.31 157 VAL A CA 1
ATOM 1240 C C . VAL A 1 157 ? -0.101 13.648 17.359 1 98.31 157 VAL A C 1
ATOM 1242 O O . VAL A 1 157 ? -0.359 14.656 18.016 1 98.31 157 VAL A O 1
ATOM 1245 N N . LEU A 1 158 ? 0.814 13.633 16.438 1 98.81 158 LEU A N 1
ATOM 1246 C CA . LEU A 1 158 ? 1.64 14.82 16.234 1 98.81 158 LEU A CA 1
ATOM 1247 C C . LEU A 1 158 ? 1.347 15.445 14.867 1 98.81 158 LEU A C 1
ATOM 1249 O O . LEU A 1 158 ? 1.156 14.734 13.883 1 98.81 158 LEU A O 1
ATOM 1253 N N . GLY A 1 159 ? 1.187 16.75 14.781 1 98.75 159 GLY A N 1
ATOM 1254 C CA . GLY A 1 159 ? 1.451 17.594 13.625 1 98.75 159 GLY A CA 1
ATOM 1255 C C . GLY A 1 159 ? 2.793 18.297 13.695 1 98.75 159 GLY A C 1
ATOM 1256 O O . GLY A 1 159 ? 3.529 18.141 14.672 1 98.75 159 GLY A O 1
ATOM 1257 N N . PHE A 1 160 ? 3.078 19.125 12.641 1 98.88 160 PHE A N 1
ATOM 1258 C CA . PHE A 1 160 ? 4.391 19.766 12.625 1 98.88 160 PHE A CA 1
ATOM 1259 C C . PHE A 1 160 ? 4.301 21.172 12.062 1 98.88 160 PHE A C 1
ATOM 1261 O O . PHE A 1 160 ? 3.645 21.391 11.039 1 98.88 160 PHE A O 1
ATOM 1268 N N . ARG A 1 161 ? 4.941 22.062 12.719 1 98.62 161 ARG A N 1
ATOM 1269 C CA . ARG A 1 161 ? 5.156 23.391 12.188 1 98.62 161 ARG A CA 1
ATOM 1270 C C . ARG A 1 161 ? 6.57 23.547 11.633 1 98.62 161 ARG A C 1
ATOM 1272 O O . ARG A 1 161 ? 7.543 23.172 12.289 1 98.62 161 ARG A O 1
ATOM 1279 N N . ILE A 1 162 ? 6.691 23.922 10.453 1 98.31 162 ILE A N 1
ATOM 1280 C CA . ILE A 1 162 ? 7.938 24.25 9.773 1 98.31 162 ILE A CA 1
ATOM 1281 C C . ILE A 1 162 ? 7.887 25.703 9.289 1 98.31 162 ILE A C 1
ATOM 1283 O O . ILE A 1 162 ? 7.137 26.031 8.367 1 98.31 162 ILE A O 1
ATOM 1287 N N . LYS A 1 163 ? 8.68 26.578 9.891 1 97 163 LYS A N 1
ATOM 1288 C CA . LYS A 1 163 ? 8.57 28 9.617 1 97 163 LYS A CA 1
ATOM 1289 C C . LYS A 1 163 ? 7.145 28.5 9.82 1 97 163 LYS A C 1
ATOM 1291 O O . LYS A 1 163 ? 6.559 28.297 10.891 1 97 163 LYS A O 1
ATOM 1296 N N . ASP A 1 164 ? 6.574 29.078 8.844 1 97.44 164 ASP A N 1
ATOM 1297 C CA . ASP A 1 164 ? 5.219 29.609 8.977 1 97.44 164 ASP A CA 1
ATOM 1298 C C . ASP A 1 164 ? 4.199 28.672 8.336 1 97.44 164 ASP A C 1
ATOM 1300 O O . ASP A 1 164 ? 3.131 29.094 7.898 1 97.44 164 ASP A O 1
ATOM 1304 N N . PHE A 1 165 ? 4.547 27.422 8.211 1 98.69 165 PHE A N 1
ATOM 1305 C CA . PHE A 1 165 ? 3.691 26.359 7.691 1 98.69 165 PHE A CA 1
ATOM 1306 C C . PHE A 1 165 ? 3.373 25.344 8.781 1 98.69 165 PHE A C 1
ATOM 1308 O O . PHE A 1 165 ? 4.277 24.828 9.445 1 98.69 165 PHE A O 1
ATOM 1315 N N . THR A 1 166 ? 2.113 25.047 8.969 1 98.94 166 THR A N 1
ATOM 1316 C CA . THR A 1 166 ? 1.699 24.047 9.945 1 98.94 166 THR A CA 1
ATOM 1317 C C . THR A 1 166 ? 0.9 22.922 9.273 1 98.94 166 THR A C 1
ATOM 1319 O O . THR A 1 166 ? -0.032 23.203 8.508 1 98.94 166 THR A O 1
ATOM 1322 N N . TYR A 1 167 ? 1.296 21.719 9.523 1 98.94 167 TYR A N 1
ATOM 1323 C CA . TYR A 1 167 ? 0.633 20.531 8.969 1 98.94 167 TYR A CA 1
ATOM 1324 C C . TYR A 1 167 ? 0.049 19.672 10.078 1 98.94 167 TYR A C 1
ATOM 1326 O O . TYR A 1 167 ? 0.79 19.094 10.883 1 98.94 167 TYR A O 1
ATOM 1334 N N . ILE A 1 168 ? -1.228 19.547 10.164 1 98.81 168 ILE A N 1
ATOM 1335 C CA . ILE A 1 168 ? -1.955 18.734 11.133 1 98.81 168 ILE A CA 1
ATOM 1336 C C . ILE A 1 168 ? -2.977 17.859 10.406 1 98.81 168 ILE A C 1
ATOM 1338 O O . ILE A 1 168 ? -3.826 18.359 9.672 1 98.81 168 ILE A O 1
ATOM 1342 N N . THR A 1 169 ? -2.695 16.547 10.68 1 98.12 169 THR A N 1
ATOM 1343 C CA . THR A 1 169 ? -3.658 15.594 10.141 1 98.12 169 THR A CA 1
ATOM 1344 C C . THR A 1 169 ? -4.375 14.844 11.266 1 98.12 169 THR A C 1
ATOM 1346 O O . THR A 1 169 ? -3.906 14.836 12.406 1 98.12 169 THR A O 1
ATOM 1349 N N . ASP A 1 170 ? -5.617 14.422 11.211 1 98.31 170 ASP A N 1
ATOM 1350 C CA . ASP A 1 170 ? -6.355 13.5 12.07 1 98.31 170 ASP A CA 1
ATOM 1351 C C . ASP A 1 170 ? -6.715 14.148 13.398 1 98.31 170 ASP A C 1
ATOM 1353 O O . ASP A 1 170 ? -6.641 13.508 14.453 1 98.31 170 ASP A O 1
ATOM 1357 N N . ALA A 1 171 ? -6.969 15.414 13.461 1 98.75 171 ALA A N 1
ATOM 1358 C CA . ALA A 1 171 ? -7.281 16.125 14.695 1 98.75 171 ALA A CA 1
ATOM 1359 C C . ALA A 1 171 ? -8.773 16.047 15.008 1 98.75 171 ALA A C 1
ATOM 1361 O O . ALA A 1 171 ? -9.609 16.172 14.109 1 98.75 171 ALA A O 1
ATOM 1362 N N . LYS A 1 172 ? -9.023 15.883 16.281 1 98.69 172 LYS A N 1
ATOM 1363 C CA . LYS A 1 172 ? -10.375 16.094 16.797 1 98.69 172 LYS A CA 1
ATOM 1364 C C . LYS A 1 172 ? -10.414 17.266 17.766 1 98.69 172 LYS A C 1
ATOM 1366 O O . LYS A 1 172 ? -11.344 18.078 17.734 1 98.69 172 LYS A O 1
ATOM 1371 N N . THR A 1 173 ? -9.43 17.312 18.625 1 98.38 173 THR A N 1
ATOM 1372 C CA . THR A 1 173 ? -9.305 18.422 19.562 1 98.38 173 THR A CA 1
ATOM 1373 C C . THR A 1 173 ? -7.848 18.875 19.672 1 98.38 173 THR A C 1
ATOM 1375 O O . THR A 1 173 ? -6.93 18.062 19.484 1 98.38 173 THR A O 1
ATOM 1378 N N . ILE A 1 174 ? -7.691 20.094 19.891 1 98.38 174 ILE A N 1
ATOM 1379 C CA . ILE A 1 174 ? -6.383 20.703 20.094 1 98.38 174 ILE A CA 1
ATOM 1380 C C . ILE A 1 174 ? -6.426 21.641 21.297 1 98.38 174 ILE A C 1
ATOM 1382 O O . ILE A 1 174 ? -7.309 22.5 21.406 1 98.38 174 ILE A O 1
ATOM 1386 N N . SER A 1 175 ? -5.535 21.453 22.25 1 98.19 175 SER A N 1
ATOM 1387 C CA . SER A 1 175 ? -5.516 22.266 23.469 1 98.19 175 SER A CA 1
ATOM 1388 C C . SER A 1 175 ? -5.125 23.703 23.156 1 98.19 175 SER A C 1
ATOM 1390 O O . SER A 1 175 ? -4.461 23.969 22.156 1 98.19 175 SER A O 1
ATOM 1392 N N . ASP A 1 176 ? -5.48 24.562 24.094 1 97.81 176 ASP A N 1
ATOM 1393 C CA . ASP A 1 176 ? -5.105 25.969 23.922 1 97.81 176 ASP A CA 1
ATOM 1394 C C . ASP A 1 176 ? -3.586 26.125 23.891 1 97.81 176 ASP A C 1
ATOM 1396 O O . ASP A 1 176 ? -3.068 26.984 23.156 1 97.81 176 ASP A O 1
ATOM 1400 N N . PHE A 1 177 ? -2.98 25.328 24.625 1 97.62 177 PHE A N 1
ATOM 1401 C CA . PHE A 1 177 ? -1.522 25.359 24.656 1 97.62 177 PHE A CA 1
ATOM 1402 C C . PHE A 1 177 ? -0.94 25.031 23.281 1 97.62 177 PHE A C 1
ATOM 1404 O O . PHE A 1 177 ? -0.041 25.734 22.812 1 97.62 177 PHE A O 1
ATOM 1411 N N . GLU A 1 178 ? -1.426 24.016 22.672 1 98.12 178 GLU A N 1
ATOM 1412 C CA . GLU A 1 178 ? -0.931 23.609 21.359 1 98.12 178 GLU A CA 1
ATOM 1413 C C . GLU A 1 178 ? -1.338 24.609 20.281 1 98.12 178 GLU A C 1
ATOM 1415 O O . GLU A 1 178 ? -0.599 24.812 19.312 1 98.12 178 GLU A O 1
ATOM 1420 N N . LYS A 1 179 ? -2.473 25.234 20.406 1 98.25 179 LYS A N 1
ATOM 1421 C CA . LYS A 1 179 ? -2.908 26.25 19.453 1 98.25 179 LYS A CA 1
ATOM 1422 C C . LYS A 1 179 ? -1.935 27.438 19.438 1 98.25 179 LYS A C 1
ATOM 1424 O O . LYS A 1 179 ? -1.688 28.016 18.375 1 98.25 179 LYS A O 1
ATOM 1429 N N . GLU A 1 180 ? -1.437 27.75 20.562 1 97.12 180 GLU A N 1
ATOM 1430 C CA . GLU A 1 180 ? -0.5 28.859 20.656 1 97.12 180 GLU A CA 1
ATOM 1431 C C . GLU A 1 180 ? 0.747 28.609 19.812 1 97.12 180 GLU A C 1
ATOM 1433 O O . GLU A 1 180 ? 1.327 29.547 19.25 1 97.12 180 GLU A O 1
ATOM 1438 N N . LYS A 1 181 ? 1.117 27.312 19.641 1 96.19 181 LYS A N 1
ATOM 1439 C CA . LYS A 1 181 ? 2.303 26.938 18.875 1 96.19 181 LYS A CA 1
ATOM 1440 C C . LYS A 1 181 ? 2.119 27.234 17.391 1 96.19 181 LYS A C 1
ATOM 1442 O O . LYS A 1 181 ? 3.098 27.391 16.656 1 96.19 181 LYS A O 1
ATOM 1447 N N . ILE A 1 182 ? 0.863 27.297 16.984 1 96.69 182 ILE A N 1
ATOM 1448 C CA . ILE A 1 182 ? 0.686 27.375 15.539 1 96.69 182 ILE A CA 1
ATOM 1449 C C . ILE A 1 182 ? 0.085 28.734 15.164 1 96.69 182 ILE A C 1
ATOM 1451 O O . ILE A 1 182 ? -0.134 29.016 13.984 1 96.69 182 ILE A O 1
ATOM 1455 N N . LYS A 1 183 ? -0.212 29.531 16.172 1 95.56 183 LYS A N 1
ATOM 1456 C CA . LYS A 1 183 ? -0.57 30.906 15.875 1 95.56 183 LYS A CA 1
ATOM 1457 C C . LYS A 1 183 ? 0.549 31.625 15.109 1 95.56 183 LYS A C 1
ATOM 1459 O O . LYS A 1 183 ? 1.729 31.438 15.422 1 95.56 183 LYS A O 1
ATOM 1464 N N . GLY A 1 184 ? 0.11 32.375 14.078 1 95.25 184 GLY A N 1
ATOM 1465 C CA . GLY A 1 184 ? 1.103 33.062 13.258 1 95.25 184 GLY A CA 1
ATOM 1466 C C . GLY A 1 184 ? 1.485 32.312 12.016 1 95.25 184 GLY A C 1
ATOM 1467 O O . GLY A 1 184 ? 2.201 32.812 11.148 1 95.25 184 GLY A O 1
ATOM 1468 N N . SER A 1 185 ? 1.04 31.047 11.898 1 97.31 185 SER A N 1
ATOM 1469 C CA . SER A 1 185 ? 1.247 30.328 10.648 1 97.31 185 SER A CA 1
ATOM 1470 C C . SER A 1 185 ? 0.673 31.109 9.461 1 97.31 185 SER A C 1
ATOM 1472 O O . SER A 1 185 ? -0.425 31.656 9.555 1 97.31 185 SER A O 1
ATOM 1474 N N . LYS A 1 186 ? 1.431 31.203 8.414 1 98.56 186 LYS A N 1
ATOM 1475 C CA . LYS A 1 186 ? 0.911 31.766 7.176 1 98.56 186 LYS A CA 1
ATOM 1476 C C . LYS A 1 186 ? 0.029 30.766 6.434 1 98.56 186 LYS A C 1
ATOM 1478 O O . LYS A 1 186 ? -0.986 31.141 5.848 1 98.56 186 LYS A O 1
ATOM 1483 N N . ILE A 1 187 ? 0.476 29.547 6.484 1 98.81 187 ILE A N 1
ATOM 1484 C CA . ILE A 1 187 ? -0.287 28.469 5.863 1 98.81 187 ILE A CA 1
ATOM 1485 C C . ILE A 1 187 ? -0.603 27.391 6.898 1 98.81 187 ILE A C 1
ATOM 1487 O O . ILE A 1 187 ? 0.301 26.875 7.555 1 98.81 187 ILE A O 1
ATOM 1491 N N . LEU A 1 188 ? -1.842 27.109 7.078 1 98.81 188 LEU A N 1
ATOM 1492 C CA . LEU A 1 188 ? -2.322 26.047 7.961 1 98.81 188 LEU A CA 1
ATOM 1493 C C . LEU A 1 188 ? -2.93 24.906 7.156 1 98.81 188 LEU A C 1
ATOM 1495 O O . LEU A 1 188 ? -3.771 25.141 6.285 1 98.81 188 LEU A O 1
ATOM 1499 N N . VAL A 1 189 ? -2.436 23.703 7.348 1 98.94 189 VAL A N 1
ATOM 1500 C CA . VAL A 1 189 ? -3.068 22.484 6.832 1 98.94 189 VAL A CA 1
ATOM 1501 C C . VAL A 1 189 ? -3.746 21.734 7.973 1 98.94 189 VAL A C 1
ATOM 1503 O O . VAL A 1 189 ? -3.117 21.438 8.992 1 98.94 189 VAL A O 1
ATOM 1506 N N . ILE A 1 190 ? -5.027 21.438 7.855 1 98.88 190 ILE A N 1
ATOM 1507 C CA . ILE A 1 190 ? -5.789 20.797 8.922 1 98.88 190 ILE A CA 1
ATOM 1508 C C . ILE A 1 190 ? -6.828 19.859 8.312 1 98.88 190 ILE A C 1
ATOM 1510 O O . ILE A 1 190 ? -7.312 20.094 7.203 1 98.88 190 ILE A O 1
ATOM 1514 N N . ASN A 1 191 ? -7.133 18.75 9 1 98.94 191 ASN A N 1
ATOM 1515 C CA . ASN A 1 191 ? -8.07 17.781 8.453 1 98.94 191 ASN A CA 1
ATOM 1516 C C . ASN A 1 191 ? -9.5 18.312 8.461 1 98.94 191 ASN A C 1
ATOM 1518 O O . ASN A 1 191 ? -9.898 19.016 9.391 1 98.94 191 ASN A O 1
ATOM 1522 N N . ALA A 1 192 ? -10.227 18.031 7.48 1 98.88 192 ALA A N 1
ATOM 1523 C CA . ALA A 1 192 ? -11.68 18.156 7.379 1 98.88 192 ALA A CA 1
ATOM 1524 C C . ALA A 1 192 ? -12.289 16.875 6.797 1 98.88 192 ALA A C 1
ATOM 1526 O O . ALA A 1 192 ? -12.5 16.781 5.586 1 98.88 192 ALA A O 1
ATOM 1527 N N . LEU A 1 193 ? -12.688 16.031 7.621 1 98.75 193 LEU A N 1
ATOM 1528 C CA . LEU A 1 193 ? -12.969 14.648 7.258 1 98.75 193 LEU A CA 1
ATOM 1529 C C . LEU A 1 193 ? -14.234 14.555 6.418 1 98.75 193 LEU A C 1
ATOM 1531 O O . LEU A 1 193 ? -14.227 13.969 5.328 1 98.75 193 LEU A O 1
ATOM 1535 N N . GLN A 1 194 ? -15.305 15.062 6.906 1 98.75 194 GLN A N 1
ATOM 1536 C CA . GLN A 1 194 ? -16.641 14.938 6.348 1 98.75 194 GLN A CA 1
ATOM 1537 C C . GLN A 1 194 ? -17.594 15.969 6.957 1 98.75 194 GLN A C 1
ATOM 1539 O O . GLN A 1 194 ? -17.172 16.828 7.727 1 98.75 194 GLN A O 1
ATOM 1544 N N . ARG A 1 195 ? -18.844 15.969 6.516 1 98.44 195 ARG A N 1
ATOM 1545 C CA . ARG A 1 195 ? -19.797 16.938 7.012 1 98.44 195 ARG A CA 1
ATOM 1546 C C . ARG A 1 195 ? -20.406 16.5 8.336 1 98.44 195 ARG A C 1
ATOM 1548 O O . ARG A 1 195 ? -20.578 17.297 9.258 1 98.44 195 ARG A O 1
ATOM 1555 N N . GLN A 1 196 ? -20.641 15.195 8.484 1 98.06 196 GLN A N 1
ATOM 1556 C CA . GLN A 1 196 ? -21.297 14.656 9.672 1 98.06 196 GLN A CA 1
ATOM 1557 C C . GLN A 1 196 ? -20.297 14.492 10.82 1 98.06 196 GLN A C 1
ATOM 1559 O O . GLN A 1 196 ? -19.109 14.266 10.594 1 98.06 196 GLN A O 1
ATOM 1564 N N . SER A 1 197 ? -20.922 14.531 11.992 1 97.56 197 SER A N 1
ATOM 1565 C CA . SER A 1 197 ? -20.094 14.422 13.188 1 97.56 197 SER A CA 1
ATOM 1566 C C . SER A 1 197 ? -19.25 13.148 13.148 1 97.56 197 SER A C 1
ATOM 1568 O O . SER A 1 197 ? -19.656 12.141 12.578 1 97.56 197 SER A O 1
ATOM 1570 N N . HIS A 1 198 ? -18.141 13.273 13.742 1 96.56 198 HIS A N 1
ATOM 1571 C CA . HIS A 1 198 ? -17.203 12.164 13.859 1 96.56 198 HIS A CA 1
ATOM 1572 C C . HIS A 1 198 ? -16.484 12.18 15.211 1 96.56 198 HIS A C 1
ATOM 1574 O O . HIS A 1 198 ? -16.156 13.25 15.727 1 96.56 198 HIS A O 1
ATOM 1580 N N . ILE A 1 199 ? -16.141 11.086 15.75 1 95.38 199 ILE A N 1
ATOM 1581 C CA . ILE A 1 199 ? -15.625 10.961 17.109 1 95.38 199 ILE A CA 1
ATOM 1582 C C . ILE A 1 199 ? -14.156 11.375 17.156 1 95.38 199 ILE A C 1
ATOM 1584 O O . ILE A 1 199 ? -13.68 11.898 18.156 1 95.38 199 ILE A O 1
ATOM 1588 N N . SER A 1 200 ? -13.477 11.172 16 1 97.06 200 SER A N 1
ATOM 1589 C CA . SER A 1 200 ? -12.023 11.266 16.125 1 97.06 200 SER A CA 1
ATOM 1590 C C . SER A 1 200 ? -11.461 12.297 15.148 1 97.06 200 SER A C 1
ATOM 1592 O O . SER A 1 200 ? -10.25 12.531 15.109 1 97.06 200 SER A O 1
ATOM 1594 N N . HIS A 1 201 ? -12.305 12.945 14.344 1 98.38 201 HIS A N 1
ATOM 1595 C CA . HIS A 1 201 ? -11.812 13.883 13.344 1 98.38 201 HIS A CA 1
ATOM 1596 C C . HIS A 1 201 ? -12.641 15.164 13.32 1 98.38 201 HIS A C 1
ATOM 1598 O O . HIS A 1 201 ? -13.836 15.133 13.641 1 98.38 201 HIS A O 1
ATOM 1604 N N . PHE A 1 202 ? -12.023 16.281 12.859 1 98.75 202 PHE A N 1
ATOM 1605 C CA . PHE A 1 202 ? -12.75 17.5 12.539 1 98.75 202 PHE A CA 1
ATOM 1606 C C . PHE A 1 202 ? -13.719 17.266 11.383 1 98.75 202 PHE A C 1
ATOM 1608 O O . PHE A 1 202 ? -13.352 16.656 10.375 1 98.75 202 PHE A O 1
ATOM 1615 N N . THR A 1 203 ? -14.922 17.75 11.57 1 98.69 203 THR A N 1
ATOM 1616 C CA . THR A 1 203 ? -15.836 17.906 10.445 1 98.69 203 THR A CA 1
ATOM 1617 C C . THR A 1 203 ? -15.477 19.156 9.625 1 98.69 203 THR A C 1
ATOM 1619 O O . THR A 1 203 ? -14.625 19.938 10.031 1 98.69 203 THR A O 1
ATOM 1622 N N . LEU A 1 204 ? -16.172 19.266 8.508 1 98.81 204 LEU A N 1
ATOM 1623 C CA . LEU A 1 204 ? -15.961 20.469 7.695 1 98.81 204 LEU A CA 1
ATOM 1624 C C . LEU A 1 204 ? -16.203 21.719 8.516 1 98.81 204 LEU A C 1
ATOM 1626 O O . LEU A 1 204 ? -15.367 22.641 8.516 1 98.81 204 LEU A O 1
ATOM 1630 N N . GLU A 1 205 ? -17.25 21.766 9.219 1 98.62 205 GLU A N 1
ATOM 1631 C CA . GLU A 1 205 ? -17.625 22.938 10 1 98.62 205 GLU A CA 1
ATOM 1632 C C . GLU A 1 205 ? -16.609 23.219 11.109 1 98.62 205 GLU A C 1
ATOM 1634 O O . GLU A 1 205 ? -16.219 24.359 11.336 1 98.62 205 GLU A O 1
ATOM 1639 N N . GLU A 1 206 ? -16.219 22.172 11.773 1 98.81 206 GLU A N 1
ATOM 1640 C CA . GLU A 1 206 ? -15.234 22.328 12.852 1 98.81 206 GLU A CA 1
ATOM 1641 C C . GLU A 1 206 ? -13.898 22.812 12.305 1 98.81 206 GLU A C 1
ATOM 1643 O O . GLU A 1 206 ? -13.219 23.625 12.938 1 98.81 206 GLU A O 1
ATOM 1648 N N . ALA A 1 207 ? -13.508 22.281 11.195 1 98.88 207 ALA A N 1
ATOM 1649 C CA . ALA A 1 207 ? -12.25 22.672 10.57 1 98.88 207 ALA A CA 1
ATOM 1650 C C . ALA A 1 207 ? -12.281 24.141 10.172 1 98.88 207 ALA A C 1
ATOM 1652 O O . ALA A 1 207 ? -11.289 24.859 10.352 1 98.88 207 ALA A O 1
ATOM 1653 N N . ILE A 1 208 ? -13.398 24.578 9.602 1 98.81 208 ILE A N 1
ATOM 1654 C CA . ILE A 1 208 ? -13.555 25.969 9.219 1 98.81 208 ILE A CA 1
ATOM 1655 C C . ILE A 1 208 ? -13.438 26.859 10.453 1 98.81 208 ILE A C 1
ATOM 1657 O O . ILE A 1 208 ? -12.703 27.859 10.445 1 98.81 208 ILE A O 1
ATOM 1661 N N . ALA A 1 209 ? -14.148 26.484 11.492 1 98.5 209 ALA A N 1
ATOM 1662 C CA . ALA A 1 209 ? -14.109 27.25 12.734 1 98.5 209 ALA A CA 1
ATOM 1663 C C . ALA A 1 209 ? -12.688 27.328 13.281 1 98.5 209 ALA A C 1
ATOM 1665 O O . ALA A 1 209 ? -12.25 28.406 13.727 1 98.5 209 ALA A O 1
ATOM 1666 N N . PHE A 1 210 ? -12.039 26.234 13.258 1 98.62 210 PHE A N 1
ATOM 1667 C CA . PHE A 1 210 ? -10.664 26.172 13.742 1 98.62 210 PHE A CA 1
ATOM 1668 C C . PHE A 1 210 ? -9.758 27.078 12.906 1 98.62 210 PHE A C 1
ATOM 1670 O O . PHE A 1 210 ? -8.93 27.797 13.453 1 98.62 210 PHE A O 1
ATOM 1677 N N . ALA A 1 211 ? -9.852 26.984 11.617 1 98.38 211 ALA A N 1
ATOM 1678 C CA . ALA A 1 211 ? -9.062 27.812 10.703 1 98.38 211 ALA A CA 1
ATOM 1679 C C . ALA A 1 211 ? -9.258 29.297 10.992 1 98.38 211 ALA A C 1
ATOM 1681 O O . ALA A 1 211 ? -8.289 30.062 11.023 1 98.38 211 ALA A O 1
ATOM 1682 N N . GLN A 1 212 ? -10.484 29.672 11.172 1 97.81 212 GLN A N 1
ATOM 1683 C CA . GLN A 1 212 ? -10.797 31.062 11.445 1 97.81 212 GLN A CA 1
ATOM 1684 C C . GLN A 1 212 ? -10.219 31.516 12.789 1 97.81 212 GLN A C 1
ATOM 1686 O O . GLN A 1 212 ? -9.734 32.625 12.922 1 97.81 212 GLN A O 1
ATOM 1691 N N . GLU A 1 213 ? -10.32 30.609 13.734 1 97.75 213 GLU A N 1
ATOM 1692 C CA . GLU A 1 213 ? -9.758 30.891 15.055 1 97.75 213 GLU A CA 1
ATOM 1693 C C . GLU A 1 213 ? -8.25 31.125 14.969 1 97.75 213 GLU A C 1
ATOM 1695 O O . GLU A 1 213 ? -7.73 32.062 15.578 1 97.75 213 GLU A O 1
ATOM 1700 N N . ILE A 1 214 ? -7.535 30.266 14.273 1 97.69 214 ILE A N 1
ATOM 1701 C CA . ILE A 1 214 ? -6.082 30.344 14.164 1 97.69 214 ILE A CA 1
ATOM 1702 C C . ILE A 1 214 ? -5.703 31.578 13.336 1 97.69 214 ILE A C 1
ATOM 1704 O O . ILE A 1 214 ? -4.715 32.25 13.633 1 97.69 214 ILE A O 1
ATOM 1708 N N . GLY A 1 215 ? -6.445 31.844 12.242 1 97 215 GLY A N 1
ATOM 1709 C CA . GLY A 1 215 ? -6.285 33.062 11.469 1 97 215 GLY A CA 1
ATOM 1710 C C . GLY A 1 215 ? -5.082 33.031 10.539 1 97 215 GLY A C 1
ATOM 1711 O O . GLY A 1 215 ? -4.422 34.062 10.336 1 97 215 GLY A O 1
ATOM 1712 N N . ALA A 1 216 ? -4.715 31.906 10 1 97.69 216 ALA A N 1
ATOM 1713 C CA . ALA A 1 216 ? -3.641 31.828 9.016 1 97.69 216 ALA A CA 1
ATOM 1714 C C . ALA A 1 216 ? -4.012 32.562 7.734 1 97.69 216 ALA A C 1
ATOM 1716 O O . ALA A 1 216 ? -5.195 32.75 7.445 1 97.69 216 ALA A O 1
ATOM 1717 N N . GLU A 1 217 ? -3.027 33.031 6.961 1 98.06 217 GLU A N 1
ATOM 1718 C CA . GLU A 1 217 ? -3.297 33.719 5.695 1 98.06 217 GLU A CA 1
ATOM 1719 C C . GLU A 1 217 ? -4.047 32.781 4.734 1 98.06 217 GLU A C 1
ATOM 1721 O O . GLU A 1 217 ? -4.961 33.25 4.031 1 98.06 217 GLU A O 1
ATOM 1726 N N . GLN A 1 218 ? -3.625 31.547 4.645 1 98.56 218 GLN A N 1
ATOM 1727 C CA . GLN A 1 218 ? -4.293 30.516 3.863 1 98.56 218 GLN A CA 1
ATOM 1728 C C . GLN A 1 218 ? -4.438 29.234 4.668 1 98.56 218 GLN A C 1
ATOM 1730 O O . GLN A 1 218 ? -3.549 28.875 5.445 1 98.56 218 GLN A O 1
ATOM 1735 N N . THR A 1 219 ? -5.527 28.578 4.512 1 98.81 219 THR A N 1
ATOM 1736 C CA . THR A 1 219 ? -5.746 27.266 5.109 1 98.81 219 THR A CA 1
ATOM 1737 C C . THR A 1 219 ? -6.09 26.234 4.039 1 98.81 219 THR A C 1
ATOM 1739 O O . THR A 1 219 ? -6.867 26.516 3.123 1 98.81 219 THR A O 1
ATOM 1742 N N . TYR A 1 220 ? -5.477 25.062 4.102 1 98.94 220 TYR A N 1
ATOM 1743 C CA . TYR A 1 220 ? -5.801 23.938 3.236 1 98.94 220 TYR A CA 1
ATOM 1744 C C . TYR A 1 220 ? -6.324 22.766 4.051 1 98.94 220 TYR A C 1
ATOM 1746 O O . TYR A 1 220 ? -5.707 22.359 5.047 1 98.94 220 TYR A O 1
ATOM 1754 N N . PHE A 1 221 ? -7.418 22.219 3.641 1 98.94 221 PHE A N 1
ATOM 1755 C CA . PHE A 1 221 ? -7.98 21.047 4.301 1 98.94 221 PHE A CA 1
ATOM 1756 C C . PHE A 1 221 ? -7.426 19.766 3.695 1 98.94 221 PHE A C 1
ATOM 1758 O O . PHE A 1 221 ? -7.262 19.672 2.477 1 98.94 221 PHE A O 1
ATOM 1765 N N . THR A 1 222 ? -7.152 18.766 4.562 1 98.94 222 THR A N 1
ATOM 1766 C CA . THR A 1 222 ? -6.641 17.469 4.16 1 98.94 222 THR A CA 1
ATOM 1767 C C . THR A 1 222 ? -7.387 16.344 4.887 1 98.94 222 THR A C 1
ATOM 1769 O O . THR A 1 222 ? -8.359 16.594 5.594 1 98.94 222 THR A O 1
ATOM 1772 N N . HIS A 1 223 ? -6.914 15.047 4.633 1 98.94 223 HIS A N 1
ATOM 1773 C CA . HIS A 1 223 ? -7.527 13.875 5.25 1 98.94 223 HIS A CA 1
ATOM 1774 C C . HIS A 1 223 ? -9.031 13.859 5.016 1 98.94 223 HIS A C 1
ATOM 1776 O O . HIS A 1 223 ? -9.812 13.758 5.969 1 98.94 223 HIS A O 1
ATOM 1782 N N . ILE A 1 224 ? -9.414 14.016 3.795 1 98.94 224 ILE A N 1
ATOM 1783 C CA . ILE A 1 224 ? -10.781 14.242 3.334 1 98.94 224 ILE A CA 1
ATOM 1784 C C . ILE A 1 224 ? -11.414 12.922 2.9 1 98.94 224 ILE A C 1
ATOM 1786 O O . ILE A 1 224 ? -10.82 12.172 2.121 1 98.94 224 ILE A O 1
ATOM 1790 N N . SER A 1 225 ? -12.602 12.594 3.354 1 98.69 225 SER A N 1
ATOM 1791 C CA . SER A 1 225 ? -13.312 11.383 2.955 1 98.69 225 SER A CA 1
ATOM 1792 C C . SER A 1 225 ? -14.211 11.633 1.755 1 98.69 225 SER A C 1
ATOM 1794 O O . SER A 1 225 ? -14.484 12.789 1.41 1 98.69 225 SER A O 1
ATOM 1796 N N . HIS A 1 226 ? -14.695 10.555 1.141 1 98.69 226 HIS A N 1
ATOM 1797 C CA . HIS A 1 226 ? -15.641 10.672 0.034 1 98.69 226 HIS A CA 1
ATOM 1798 C C . HIS A 1 226 ? -16.984 11.234 0.508 1 98.69 226 HIS A C 1
ATOM 1800 O O . HIS A 1 226 ? -17.781 11.695 -0.301 1 98.69 226 HIS A O 1
ATOM 1806 N N . ARG A 1 227 ? -17.141 11.336 1.791 1 98.5 227 ARG A N 1
ATOM 1807 C CA . ARG A 1 227 ? -18.406 11.789 2.367 1 98.5 227 ARG A CA 1
ATOM 1808 C C . ARG A 1 227 ? -18.438 13.312 2.467 1 98.5 227 ARG A C 1
ATOM 1810 O O . ARG A 1 227 ? -19.484 13.891 2.773 1 98.5 227 ARG A O 1
ATOM 1817 N N . LEU A 1 228 ? -17.344 13.977 2.301 1 98.81 228 LEU A N 1
ATOM 1818 C CA . LEU A 1 228 ? -17.312 15.43 2.34 1 98.81 228 LEU A CA 1
ATOM 1819 C C . LEU A 1 228 ? -18.047 16.016 1.146 1 98.81 228 LEU A C 1
ATOM 1821 O O . LEU A 1 228 ? -18.688 17.078 1.261 1 98.81 228 LEU A O 1
ATOM 1825 N N . GLY A 1 229 ? -17.953 15.336 0.017 1 98.69 229 GLY A N 1
ATOM 1826 C CA . GLY A 1 229 ? -18.516 15.828 -1.23 1 98.69 229 GLY A CA 1
ATOM 1827 C C . GLY A 1 229 ? -17.469 16.094 -2.293 1 98.69 229 GLY A C 1
ATOM 1828 O O . GLY A 1 229 ? -16.266 15.961 -2.037 1 98.69 229 GLY A O 1
ATOM 1829 N N . LYS A 1 230 ? -17.969 16.406 -3.467 1 98.75 230 LYS A N 1
ATOM 1830 C CA . LYS A 1 230 ? -17.062 16.672 -4.586 1 98.75 230 LYS A CA 1
ATOM 1831 C C . LYS A 1 230 ? -16.234 17.938 -4.344 1 98.75 230 LYS A C 1
ATOM 1833 O O . LYS A 1 230 ? -16.75 18.922 -3.814 1 98.75 230 LYS A O 1
ATOM 1838 N N . HIS A 1 231 ? -14.977 17.875 -4.676 1 98.88 231 HIS A N 1
ATOM 1839 C CA . HIS A 1 231 ? -14.016 18.969 -4.48 1 98.88 231 HIS A CA 1
ATOM 1840 C C . HIS A 1 231 ? -14.594 20.297 -4.938 1 98.88 231 HIS A C 1
ATOM 1842 O O . HIS A 1 231 ? -14.562 21.281 -4.199 1 98.88 231 HIS A O 1
ATOM 1848 N N . ALA A 1 232 ? -15.133 20.344 -6.176 1 98.69 232 ALA A N 1
ATOM 1849 C CA . ALA A 1 232 ? -15.641 21.578 -6.754 1 98.69 232 ALA A CA 1
ATOM 1850 C C . ALA A 1 232 ? -16.828 22.125 -5.941 1 98.69 232 ALA A C 1
ATOM 1852 O O . ALA A 1 232 ? -16.906 23.328 -5.68 1 98.69 232 ALA A O 1
ATOM 1853 N N . ASP A 1 233 ? -17.719 21.219 -5.582 1 98.75 233 ASP A N 1
ATOM 1854 C CA . ASP A 1 233 ? -18.906 21.625 -4.84 1 98.75 233 ASP A CA 1
ATOM 1855 C C . ASP A 1 233 ? -18.547 22.188 -3.477 1 98.75 233 ASP A C 1
ATOM 1857 O O . ASP A 1 233 ? -19.047 23.25 -3.086 1 98.75 233 ASP A O 1
ATOM 1861 N N . VAL A 1 234 ? -17.672 21.531 -2.754 1 98.81 234 VAL A N 1
ATOM 1862 C CA . VAL A 1 234 ? -17.281 21.969 -1.415 1 98.81 234 VAL A CA 1
ATOM 1863 C C . VAL A 1 234 ? -16.484 23.266 -1.501 1 98.81 234 VAL A C 1
ATOM 1865 O O . VAL A 1 234 ? -16.656 24.172 -0.68 1 98.81 234 VAL A O 1
ATOM 1868 N N . SER A 1 235 ? -15.57 23.359 -2.441 1 98.75 235 SER A N 1
ATOM 1869 C CA . SER A 1 235 ? -14.742 24.547 -2.623 1 98.75 235 SER A CA 1
ATOM 1870 C C . SER A 1 235 ? -15.602 25.797 -2.799 1 98.75 235 SER A C 1
ATOM 1872 O O . SER A 1 235 ? -15.234 26.875 -2.324 1 98.75 235 SER A O 1
ATOM 1874 N N . ALA A 1 236 ? -16.688 25.625 -3.463 1 98.25 236 ALA A N 1
ATOM 1875 C CA . ALA A 1 236 ? -17.578 26.75 -3.748 1 98.25 236 ALA A CA 1
ATOM 1876 C C . ALA A 1 236 ? -18.203 27.297 -2.467 1 98.25 236 ALA A C 1
ATOM 1878 O O . ALA A 1 236 ? -18.656 28.438 -2.426 1 98.25 236 ALA A O 1
ATOM 1879 N N . GLU A 1 237 ? -18.188 26.469 -1.457 1 97.69 237 GLU A N 1
ATOM 1880 C CA . GLU A 1 237 ? -18.859 26.844 -0.21 1 97.69 237 GLU A CA 1
ATOM 1881 C C . GLU A 1 237 ? -17.859 27.422 0.793 1 97.69 237 GLU A C 1
ATOM 1883 O O . GLU A 1 237 ? -18.25 28.031 1.793 1 97.69 237 GLU A O 1
ATOM 1888 N N . LEU A 1 238 ? -16.594 27.297 0.566 1 98.62 238 LEU A N 1
ATOM 1889 C CA . LEU A 1 238 ? -15.586 27.609 1.564 1 98.62 238 LEU A CA 1
ATOM 1890 C C . LEU A 1 238 ? -15.344 29.125 1.629 1 98.62 238 LEU A C 1
ATOM 1892 O O . LEU A 1 238 ? -15.398 29.812 0.606 1 98.62 238 LEU A O 1
ATOM 1896 N N . PRO A 1 239 ? -15.141 29.641 2.896 1 97.12 239 PRO A N 1
ATOM 1897 C CA . PRO A 1 239 ? -14.734 31.047 3.02 1 97.12 239 PRO A CA 1
ATOM 1898 C C . PRO A 1 239 ? -13.492 31.375 2.195 1 97.12 239 PRO A C 1
ATOM 1900 O O . PRO A 1 239 ? -12.797 30.469 1.733 1 97.12 239 PRO A O 1
ATOM 1903 N N . ALA A 1 240 ? -13.297 32.75 2.258 1 93.94 240 ALA A N 1
ATOM 1904 C CA . ALA A 1 240 ? -12.125 33.219 1.536 1 93.94 240 ALA A CA 1
ATOM 1905 C C . ALA A 1 240 ? -10.836 32.688 2.168 1 93.94 240 ALA A C 1
ATOM 1907 O O . ALA A 1 240 ? -10.766 32.531 3.389 1 93.94 240 ALA A O 1
ATOM 1908 N N . ASN A 1 241 ? -9.852 32.25 1.505 1 97.56 241 ASN A N 1
ATOM 1909 C CA . ASN A 1 241 ? -8.492 31.859 1.884 1 97.56 241 ASN A CA 1
ATOM 1910 C C . ASN A 1 241 ? -8.461 30.438 2.426 1 97.56 241 ASN A C 1
ATOM 1912 O O . ASN A 1 241 ? -7.469 30.016 3.029 1 97.56 241 ASN A O 1
ATOM 1916 N N . ILE A 1 242 ? -9.648 29.766 2.549 1 98.81 242 ILE A N 1
ATOM 1917 C CA . ILE A 1 242 ? -9.719 28.359 2.934 1 98.81 242 ILE A CA 1
ATOM 1918 C C . ILE A 1 242 ? -9.961 27.5 1.696 1 98.81 242 ILE A C 1
ATOM 1920 O O . ILE A 1 242 ? -10.867 27.766 0.906 1 98.81 242 ILE A O 1
ATOM 1924 N N . TYR A 1 243 ? -9.164 26.469 1.512 1 98.94 243 TYR A N 1
ATOM 1925 C CA . TYR A 1 243 ? -9.195 25.656 0.304 1 98.94 243 TYR A CA 1
ATOM 1926 C C . TYR A 1 243 ? -9.156 24.172 0.651 1 98.94 243 TYR A C 1
ATOM 1928 O O . TYR A 1 243 ? -8.688 23.797 1.725 1 98.94 243 TYR A O 1
ATOM 1936 N N . LEU A 1 244 ? -9.719 23.344 -0.228 1 98.94 244 LEU A N 1
ATOM 1937 C CA . LEU A 1 244 ? -9.406 21.922 -0.18 1 98.94 244 LEU A CA 1
ATOM 1938 C C . LEU A 1 244 ? -8.062 21.641 -0.846 1 98.94 244 LEU A C 1
ATOM 1940 O O . LEU A 1 244 ? -7.828 22.047 -1.984 1 98.94 244 LEU A O 1
ATOM 1944 N N . ALA A 1 245 ? -7.203 20.969 -0.089 1 98.94 245 ALA A N 1
ATOM 1945 C CA . ALA A 1 245 ? -6.008 20.453 -0.75 1 98.94 245 ALA A CA 1
ATOM 1946 C C . ALA A 1 245 ? -6.359 19.328 -1.728 1 98.94 245 ALA A C 1
ATOM 1948 O O . ALA A 1 245 ? -7.48 18.828 -1.72 1 98.94 245 ALA A O 1
ATOM 1949 N N . TYR A 1 246 ? -5.5 19.062 -2.621 1 98.94 246 TYR A N 1
ATOM 1950 C CA . TYR A 1 246 ? -5.637 17.938 -3.547 1 98.94 246 TYR A CA 1
ATOM 1951 C C . TYR A 1 246 ? -4.281 17.297 -3.828 1 98.94 246 TYR A C 1
ATOM 1953 O O . TYR A 1 246 ? -3.236 17.906 -3.578 1 98.94 246 TYR A O 1
ATOM 1961 N N . ASP A 1 247 ? -4.316 16.047 -4.246 1 98.94 247 ASP A N 1
ATOM 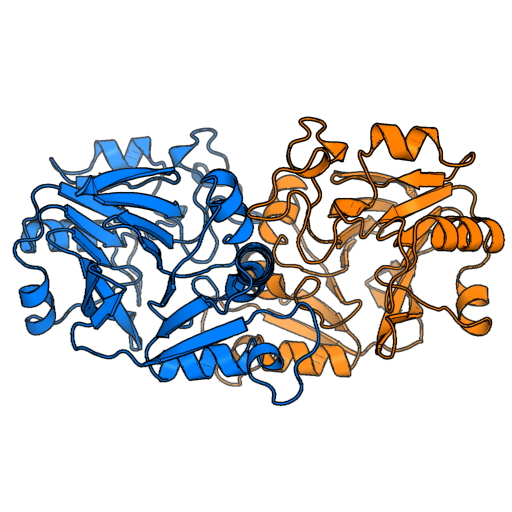1962 C CA . ASP A 1 247 ? -3.076 15.32 -4.496 1 98.94 247 ASP A CA 1
ATOM 1963 C C . ASP A 1 247 ? -2.24 16.016 -5.57 1 98.94 247 ASP A C 1
ATOM 1965 O O . ASP A 1 247 ? -2.73 16.281 -6.664 1 98.94 247 ASP A O 1
ATOM 1969 N N . GLY A 1 248 ? -0.971 16.312 -5.23 1 98.75 248 GLY A N 1
ATOM 1970 C CA . GLY A 1 248 ? -0.069 16.953 -6.172 1 98.75 248 GLY A CA 1
ATOM 1971 C C . GLY A 1 248 ? 0.009 18.453 -5.984 1 98.75 248 GLY A C 1
ATOM 1972 O O . GLY A 1 248 ? 0.823 19.125 -6.629 1 98.75 248 GLY A O 1
ATOM 1973 N N . LEU A 1 249 ? -0.851 19 -5.105 1 98.88 249 LEU A N 1
ATOM 1974 C CA . LEU A 1 249 ? -0.781 20.438 -4.809 1 98.88 249 LEU A CA 1
ATOM 1975 C C . LEU A 1 249 ? 0.595 20.812 -4.27 1 98.88 249 LEU A C 1
ATOM 1977 O O . LEU A 1 249 ? 1.146 20.109 -3.418 1 98.88 249 LEU A O 1
ATOM 1981 N N . GLN A 1 250 ? 1.192 21.844 -4.797 1 98.75 250 GLN A N 1
ATOM 1982 C CA . GLN A 1 250 ? 2.48 22.359 -4.336 1 98.75 250 GLN A CA 1
ATOM 1983 C C . GLN A 1 250 ? 2.354 23.781 -3.809 1 98.75 250 GLN A C 1
ATOM 1985 O O . GLN A 1 250 ? 1.694 24.625 -4.43 1 98.75 250 GLN A O 1
ATOM 1990 N N . ILE A 1 251 ? 2.928 23.969 -2.646 1 98.12 251 ILE A N 1
ATOM 1991 C CA . ILE A 1 251 ? 2.979 25.297 -2.041 1 98.12 251 ILE A CA 1
ATOM 1992 C C . ILE A 1 251 ? 4.422 25.656 -1.702 1 98.12 251 ILE A C 1
ATOM 1994 O O . ILE A 1 251 ? 5.203 24.797 -1.289 1 98.12 251 ILE A O 1
ATOM 1998 N N . THR A 1 252 ? 4.73 26.938 -1.878 1 96.69 252 THR A N 1
ATOM 1999 C CA . THR A 1 252 ? 6.047 27.422 -1.492 1 96.69 252 THR A CA 1
ATOM 2000 C C . THR A 1 252 ? 5.973 28.203 -0.18 1 96.69 252 THR A C 1
ATOM 2002 O O . THR A 1 252 ? 5.109 29.062 -0.011 1 96.69 252 THR A O 1
ATOM 2005 N N . ILE A 1 253 ? 6.875 27.859 0.693 1 93.88 253 ILE A N 1
ATOM 2006 C CA . ILE A 1 253 ? 6.863 28.547 1.978 1 93.88 253 ILE A CA 1
ATOM 2007 C C . ILE A 1 253 ? 8.227 29.188 2.23 1 93.88 253 ILE A C 1
ATOM 2009 O O . ILE A 1 253 ? 9.258 28.672 1.787 1 93.88 253 ILE A O 1
ATOM 2013 N N . MET B 1 1 ? -14.625 -19.859 -15.594 1 97.31 1 MET B N 1
ATOM 2014 C CA . MET B 1 1 ? -13.898 -19.172 -14.531 1 97.31 1 MET B CA 1
ATOM 2015 C C . MET B 1 1 ? -12.844 -18.234 -15.117 1 97.31 1 MET B C 1
ATOM 2017 O O . MET B 1 1 ? -12.133 -18.609 -16.062 1 97.31 1 MET B O 1
ATOM 2021 N N . THR B 1 2 ? -12.758 -17 -14.594 1 98.44 2 THR B N 1
ATOM 2022 C CA . THR B 1 2 ? -11.852 -15.977 -15.117 1 98.44 2 THR B CA 1
ATOM 2023 C C . THR B 1 2 ? -10.766 -15.648 -14.094 1 98.44 2 THR B C 1
ATOM 2025 O O . THR B 1 2 ? -11.055 -15.445 -12.914 1 98.44 2 THR B O 1
ATOM 2028 N N . ILE B 1 3 ? -9.516 -15.68 -14.578 1 98.81 3 ILE B N 1
ATOM 2029 C CA . ILE B 1 3 ? -8.367 -15.266 -13.781 1 98.81 3 ILE B CA 1
ATOM 2030 C C . ILE B 1 3 ? -7.879 -13.898 -14.258 1 98.81 3 ILE B C 1
ATOM 2032 O O . ILE B 1 3 ? -7.633 -13.703 -15.453 1 98.81 3 ILE B O 1
ATOM 2036 N N . THR B 1 4 ? -7.809 -12.953 -13.375 1 98.94 4 THR B N 1
ATOM 2037 C CA . THR B 1 4 ? -7.242 -11.641 -13.68 1 98.94 4 THR B CA 1
ATOM 2038 C C . THR B 1 4 ? -5.926 -11.438 -12.938 1 98.94 4 THR B C 1
ATOM 2040 O O . THR B 1 4 ? -5.863 -11.602 -11.719 1 98.94 4 THR B O 1
ATOM 2043 N N . PHE B 1 5 ? -4.863 -11.148 -13.695 1 98.94 5 PHE B N 1
ATOM 2044 C CA . PHE B 1 5 ? -3.598 -10.789 -13.07 1 98.94 5 PHE B CA 1
ATOM 2045 C C . PHE B 1 5 ? -3.65 -9.359 -12.531 1 98.94 5 PHE B C 1
ATOM 2047 O O . PHE B 1 5 ? -3.529 -8.398 -13.289 1 98.94 5 PHE B O 1
ATOM 2054 N N . LEU B 1 6 ? -3.729 -9.234 -11.227 1 98.94 6 LEU B N 1
ATOM 2055 C CA . LEU B 1 6 ? -3.838 -7.926 -10.578 1 98.94 6 LEU B CA 1
ATOM 2056 C C . LEU B 1 6 ? -2.48 -7.234 -10.523 1 98.94 6 LEU B C 1
ATOM 2058 O O . LEU B 1 6 ? -2.404 -6.004 -10.602 1 98.94 6 LEU B O 1
ATOM 2062 N N . GLY B 1 7 ? -1.479 -7.957 -10.328 1 98.94 7 GLY B N 1
ATOM 2063 C CA . GLY B 1 7 ? -0.084 -7.551 -10.367 1 98.94 7 GLY B CA 1
ATOM 2064 C C . GLY B 1 7 ? 0.854 -8.664 -10.789 1 98.94 7 GLY B C 1
ATOM 2065 O O . GLY B 1 7 ? 0.559 -9.844 -10.586 1 98.94 7 GLY B O 1
ATOM 2066 N N . THR B 1 8 ? 2.02 -8.258 -11.383 1 98.94 8 THR B N 1
ATOM 2067 C CA . THR B 1 8 ? 2.939 -9.25 -11.922 1 98.94 8 THR B CA 1
ATOM 2068 C C . THR B 1 8 ? 4.383 -8.891 -11.594 1 98.94 8 THR B C 1
ATOM 2070 O O . THR B 1 8 ? 5.316 -9.414 -12.203 1 98.94 8 THR B O 1
ATOM 2073 N N . GLY B 1 9 ? 4.539 -7.918 -10.672 1 98.81 9 GLY B N 1
ATOM 2074 C CA . GLY B 1 9 ? 5.871 -7.445 -10.32 1 98.81 9 GLY B CA 1
ATOM 2075 C C . GLY B 1 9 ? 6.379 -8 -9.008 1 98.81 9 GLY B C 1
ATOM 2076 O O . GLY B 1 9 ? 5.652 -8.703 -8.305 1 98.81 9 GLY B O 1
ATOM 2077 N N . THR B 1 10 ? 7.613 -7.719 -8.742 1 97.94 10 THR B N 1
ATOM 2078 C CA . THR B 1 10 ? 8.273 -8.133 -7.508 1 97.94 10 THR B CA 1
ATOM 2079 C C . THR B 1 10 ? 7.867 -7.234 -6.348 1 97.94 10 THR B C 1
ATOM 2081 O O . THR B 1 10 ? 6.934 -6.438 -6.469 1 97.94 10 THR B O 1
ATOM 2084 N N . SER B 1 11 ? 8.586 -7.422 -5.215 1 97.12 11 SER B N 1
ATOM 2085 C CA . SER B 1 11 ? 8.281 -6.723 -3.971 1 97.12 11 SER B CA 1
ATOM 2086 C C . SER B 1 11 ? 8.4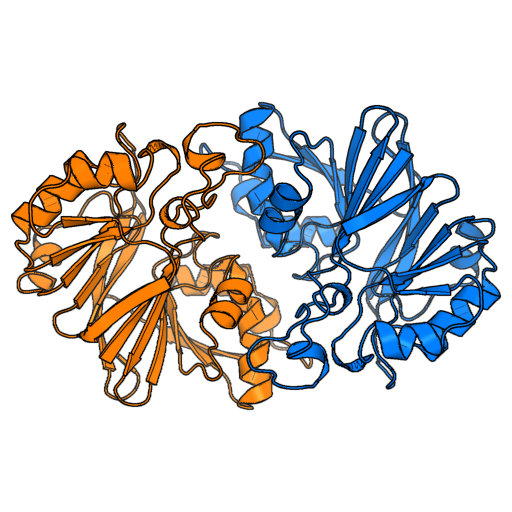14 -5.215 -4.137 1 97.12 11 SER B C 1
ATOM 2088 O O . SER B 1 11 ? 7.777 -4.445 -3.41 1 97.12 11 SER B O 1
ATOM 2090 N N . GLN B 1 12 ? 9.156 -4.77 -5.141 1 97.06 12 GLN B N 1
ATOM 2091 C CA . GLN B 1 12 ? 9.359 -3.334 -5.312 1 97.06 12 GLN B CA 1
ATOM 2092 C C . GLN B 1 12 ? 8.414 -2.768 -6.371 1 97.06 12 GLN B C 1
ATOM 2094 O O . GLN B 1 12 ? 8.297 -1.549 -6.516 1 97.06 12 GLN B O 1
ATOM 2099 N N . GLY B 1 13 ? 7.723 -3.689 -7.125 1 98.44 13 GLY B N 1
ATOM 2100 C CA . GLY B 1 13 ? 6.977 -3.229 -8.289 1 98.44 13 GLY B CA 1
ATOM 2101 C C . GLY B 1 13 ? 7.867 -2.672 -9.383 1 98.44 13 GLY B C 1
ATOM 2102 O O . GLY B 1 13 ? 9.078 -2.533 -9.195 1 98.44 13 GLY B O 1
ATOM 2103 N N . VAL B 1 14 ? 7.297 -2.484 -10.484 1 98.88 14 VAL B N 1
ATOM 2104 C CA . VAL B 1 14 ? 7.941 -1.823 -11.617 1 98.88 14 VAL B CA 1
ATOM 2105 C C . VAL B 1 14 ? 7.07 -0.668 -12.102 1 98.88 14 VAL B C 1
ATOM 2107 O O . VAL B 1 14 ? 5.914 -0.872 -12.484 1 98.88 14 VAL B O 1
ATOM 2110 N N . PRO B 1 15 ? 7.602 0.602 -12.133 1 98.75 15 PRO B N 1
ATOM 2111 C CA . PRO B 1 15 ? 8.969 1.051 -11.859 1 98.75 15 PRO B CA 1
ATOM 2112 C C . PRO B 1 15 ? 9.344 0.917 -10.383 1 98.75 15 PRO B C 1
ATOM 2114 O O . PRO B 1 15 ? 8.469 0.844 -9.516 1 98.75 15 PRO B O 1
ATOM 2117 N N . VAL B 1 16 ? 10.594 0.813 -10.172 1 98.75 16 VAL B N 1
ATOM 2118 C CA . VAL B 1 16 ? 11.172 0.907 -8.836 1 98.75 16 VAL B CA 1
ATOM 2119 C C . VAL B 1 16 ? 11.398 2.373 -8.477 1 98.75 16 VAL B C 1
ATOM 2121 O O . VAL B 1 16 ? 11.852 3.164 -9.312 1 98.75 16 VAL B O 1
ATOM 2124 N N . ILE B 1 17 ? 11.062 2.75 -7.242 1 98.69 17 ILE B N 1
ATOM 2125 C CA . ILE B 1 17 ? 11.289 4.109 -6.762 1 98.69 17 ILE B CA 1
ATOM 2126 C C . ILE B 1 17 ? 12.742 4.5 -6.992 1 98.69 17 ILE B C 1
ATOM 2128 O O . ILE B 1 17 ? 13.656 3.705 -6.746 1 98.69 17 ILE B O 1
ATOM 2132 N N . ALA B 1 18 ? 12.992 5.699 -7.539 1 98.12 18 ALA B N 1
ATOM 2133 C CA . ALA B 1 18 ? 14.312 6.312 -7.68 1 98.12 18 ALA B CA 1
ATOM 2134 C C . ALA B 1 18 ? 15.172 5.543 -8.68 1 98.12 18 ALA B C 1
ATOM 2136 O O . ALA B 1 18 ? 16.391 5.523 -8.57 1 98.12 18 ALA B O 1
ATOM 2137 N N . CYS B 1 19 ? 14.562 4.824 -9.633 1 98.38 19 CYS B N 1
ATOM 2138 C CA . CYS B 1 19 ? 15.273 4.109 -10.688 1 98.38 19 CYS B CA 1
ATOM 2139 C C . CYS B 1 19 ? 15 4.734 -12.047 1 98.38 19 CYS B C 1
ATOM 2141 O O . CYS B 1 19 ? 13.852 5.059 -12.375 1 98.38 19 CYS B O 1
ATOM 2143 N N . CYS B 1 20 ? 16.016 4.91 -12.867 1 97.81 20 CYS B N 1
ATOM 2144 C CA . CYS B 1 20 ? 15.859 5.562 -14.164 1 97.81 20 CYS B CA 1
ATOM 2145 C C . CYS B 1 20 ? 16.281 4.629 -15.297 1 97.81 20 CYS B C 1
ATOM 2147 O O . CYS B 1 20 ? 16.656 5.086 -16.375 1 97.81 20 CYS B O 1
ATOM 2149 N N . CYS B 1 21 ? 16.25 3.303 -15.062 1 98.31 21 CYS B N 1
ATOM 2150 C CA . CYS B 1 21 ? 16.641 2.367 -16.109 1 98.31 21 CYS B CA 1
ATOM 2151 C C . CYS B 1 21 ? 15.617 2.328 -17.234 1 98.31 21 CYS B C 1
ATOM 2153 O O . CYS B 1 21 ? 14.547 2.928 -17.109 1 98.31 21 CYS B O 1
ATOM 2155 N N . GLU B 1 22 ? 15.906 1.598 -18.266 1 98.5 22 GLU B N 1
ATOM 2156 C CA . GLU B 1 22 ? 15.078 1.594 -19.469 1 98.5 22 GLU B CA 1
ATOM 2157 C C . GLU B 1 22 ? 13.711 0.98 -19.203 1 98.5 22 GLU B C 1
ATOM 2159 O O . GLU B 1 22 ? 12.719 1.379 -19.812 1 98.5 22 GLU B O 1
ATOM 2164 N N . VAL B 1 23 ? 13.641 0.002 -18.297 1 98.88 23 VAL B N 1
ATOM 2165 C CA . VAL B 1 23 ? 12.375 -0.645 -17.984 1 98.88 23 VAL B CA 1
ATOM 2166 C C . VAL B 1 23 ? 11.523 0.287 -17.109 1 98.88 23 VAL B C 1
ATOM 2168 O O . VAL B 1 23 ? 10.336 0.463 -17.375 1 98.88 23 VAL B O 1
ATOM 2171 N N . CYS B 1 24 ? 12.141 0.925 -16.125 1 98.75 24 CYS B N 1
ATOM 2172 C CA . CYS B 1 24 ? 11.422 1.77 -15.172 1 98.75 24 CYS B CA 1
ATOM 2173 C C . CYS B 1 24 ? 10.969 3.066 -15.836 1 98.75 24 CYS B C 1
ATOM 2175 O O . CYS B 1 24 ? 10.023 3.711 -15.367 1 98.75 24 CYS B O 1
ATOM 2177 N N . THR B 1 25 ? 11.602 3.402 -16.938 1 98.31 25 THR B N 1
ATOM 2178 C CA . THR B 1 25 ? 11.219 4.625 -17.625 1 98.31 25 THR B CA 1
ATOM 2179 C C . THR B 1 25 ? 10.414 4.301 -18.875 1 98.31 25 THR B C 1
ATOM 2181 O O . THR B 1 25 ? 10.039 5.203 -19.641 1 98.31 25 THR B O 1
ATOM 2184 N N . SER B 1 26 ? 10.156 3.021 -19.172 1 98.62 26 SER B N 1
ATOM 2185 C CA . SER B 1 26 ? 9.398 2.588 -20.328 1 98.62 26 SER B CA 1
ATOM 2186 C C . SER B 1 26 ? 7.988 3.168 -20.328 1 98.62 26 SER B C 1
ATOM 2188 O O . SER B 1 26 ? 7.352 3.25 -19.281 1 98.62 26 SER B O 1
ATOM 2190 N N . THR B 1 27 ? 7.461 3.484 -21.469 1 97.81 27 THR B N 1
ATOM 2191 C CA . THR B 1 27 ? 6.102 3.996 -21.578 1 97.81 27 THR B CA 1
ATOM 2192 C C . THR B 1 27 ? 5.125 2.873 -21.906 1 97.81 27 THR B C 1
ATOM 2194 O O . THR B 1 27 ? 3.91 3.086 -21.938 1 97.81 27 THR B O 1
ATOM 2197 N N . ASP B 1 28 ? 5.664 1.664 -22.219 1 98.56 28 ASP B N 1
ATOM 2198 C CA . ASP B 1 28 ? 4.824 0.495 -22.469 1 98.56 28 ASP B CA 1
ATOM 2199 C C . ASP B 1 28 ? 4.109 0.058 -21.188 1 98.56 28 ASP B C 1
ATOM 2201 O O . ASP B 1 28 ? 4.754 -0.26 -20.188 1 98.56 28 ASP B O 1
ATOM 2205 N N . LYS B 1 29 ? 2.812 0.025 -21.219 1 98.38 29 LYS B N 1
ATOM 2206 C CA . LYS B 1 29 ? 2.016 -0.317 -20.047 1 98.38 29 LYS B CA 1
ATOM 2207 C C . LYS B 1 29 ? 2.367 -1.71 -19.531 1 98.38 29 LYS B C 1
ATOM 2209 O O . LYS B 1 29 ? 2.174 -2.006 -18.344 1 98.38 29 LYS B O 1
ATOM 2214 N N . HIS B 1 30 ? 2.885 -2.578 -20.375 1 98.75 30 HIS B N 1
ATOM 2215 C CA . HIS B 1 30 ? 3.213 -3.943 -19.969 1 98.75 30 HIS B CA 1
ATOM 2216 C C . HIS B 1 30 ? 4.469 -3.979 -19.109 1 98.75 30 HIS B C 1
ATOM 2218 O O . HIS B 1 30 ? 4.766 -4.996 -18.484 1 98.75 30 HIS B O 1
ATOM 2224 N N . ASP B 1 31 ? 5.184 -2.842 -19.094 1 98.81 31 ASP B N 1
ATOM 2225 C CA . ASP B 1 31 ? 6.383 -2.754 -18.266 1 98.81 31 ASP B CA 1
ATOM 2226 C C . ASP B 1 31 ? 6.062 -2.184 -16.891 1 98.81 31 ASP B C 1
ATOM 2228 O O . ASP B 1 31 ? 6.953 -2.039 -16.047 1 98.81 31 ASP B O 1
ATOM 2232 N N . LYS B 1 32 ? 4.836 -1.773 -16.656 1 98.81 32 LYS B N 1
ATOM 2233 C CA . LYS B 1 32 ? 4.375 -1.312 -15.344 1 98.81 32 LYS B CA 1
ATOM 2234 C C . LYS B 1 32 ? 3.729 -2.449 -14.562 1 98.81 32 LYS B C 1
ATOM 2236 O O . LYS B 1 32 ? 2.725 -3.02 -14.992 1 98.81 32 LYS B O 1
ATOM 2241 N N . ARG B 1 33 ? 4.336 -2.771 -13.477 1 98.88 33 ARG B N 1
ATOM 2242 C CA . ARG B 1 33 ? 3.883 -3.951 -12.742 1 98.88 33 ARG B CA 1
ATOM 2243 C C . ARG B 1 33 ? 3.668 -3.633 -11.273 1 98.88 33 ARG B C 1
ATOM 2245 O O . ARG B 1 33 ? 4.57 -3.131 -10.602 1 98.88 33 ARG B O 1
ATOM 2252 N N . LEU B 1 34 ? 2.449 -3.846 -10.781 1 98.88 34 LEU B N 1
ATOM 2253 C CA . LEU B 1 34 ? 2.164 -3.842 -9.352 1 98.88 34 LEU B CA 1
ATOM 2254 C C . LEU B 1 34 ? 2.613 -5.148 -8.703 1 98.88 34 LEU B C 1
ATOM 2256 O O . LEU B 1 34 ? 3.039 -6.074 -9.398 1 98.88 34 LEU B O 1
ATOM 2260 N N . ARG B 1 35 ? 2.609 -5.191 -7.355 1 98.81 35 ARG B N 1
ATOM 2261 C CA . ARG B 1 35 ? 3.025 -6.414 -6.68 1 98.81 35 ARG B CA 1
ATOM 2262 C C . ARG B 1 35 ? 2.105 -7.578 -7.039 1 98.81 35 ARG B C 1
ATOM 2264 O O . ARG B 1 35 ? 0.893 -7.398 -7.168 1 98.81 35 ARG B O 1
ATOM 2271 N N . SER B 1 36 ? 2.629 -8.75 -7.09 1 98.88 36 SER B N 1
ATOM 2272 C CA . SER B 1 36 ? 1.997 -9.938 -7.652 1 98.88 36 SER B CA 1
ATOM 2273 C C . SER B 1 36 ? 0.748 -10.32 -6.867 1 98.88 36 SER B C 1
ATOM 2275 O O . SER B 1 36 ? 0.781 -10.398 -5.637 1 9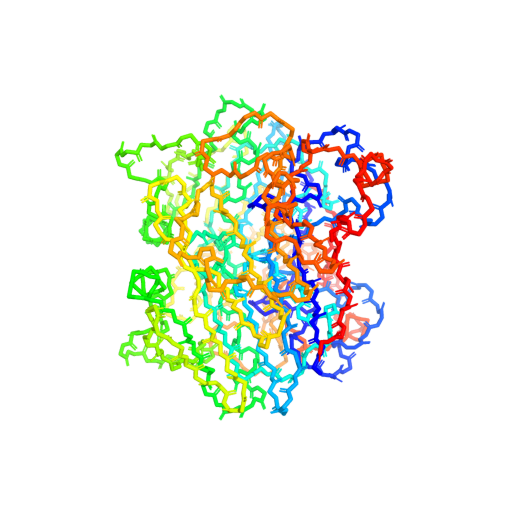8.88 36 SER B O 1
ATOM 2277 N N . SER B 1 37 ? -0.315 -10.539 -7.531 1 98.94 37 SER B N 1
ATOM 2278 C CA . SER B 1 37 ? -1.615 -10.984 -7.039 1 98.94 37 SER B CA 1
ATOM 2279 C C . SER B 1 37 ? -2.537 -11.367 -8.188 1 98.94 37 SER B C 1
ATOM 2281 O O . SER B 1 37 ? -2.383 -10.875 -9.312 1 98.94 37 SER B O 1
ATOM 2283 N N . ILE B 1 38 ? -3.488 -12.281 -7.953 1 98.94 38 ILE B N 1
ATOM 2284 C CA . ILE B 1 38 ? -4.473 -12.609 -8.977 1 98.94 38 ILE B CA 1
ATOM 2285 C C . ILE B 1 38 ? -5.871 -12.617 -8.367 1 98.94 38 ILE B C 1
ATOM 2287 O O . ILE B 1 38 ? -6.031 -12.828 -7.164 1 98.94 38 ILE B O 1
ATOM 2291 N N . LEU B 1 39 ? -6.84 -12.352 -9.188 1 98.94 39 LEU B N 1
ATOM 2292 C CA . LEU B 1 39 ? -8.273 -12.414 -8.906 1 98.94 39 LEU B CA 1
ATOM 2293 C C . LEU B 1 39 ? -8.914 -13.609 -9.609 1 98.94 39 LEU B C 1
ATOM 2295 O O . LEU B 1 39 ? -8.734 -13.789 -10.812 1 98.94 39 LEU B O 1
ATOM 2299 N N . VAL B 1 40 ? -9.5 -14.492 -8.859 1 98.88 40 VAL B N 1
ATOM 2300 C CA . VAL B 1 40 ? -10.234 -15.641 -9.383 1 98.88 40 VAL B CA 1
ATOM 2301 C C . VAL B 1 40 ? -11.734 -15.391 -9.289 1 98.88 40 VAL B C 1
ATOM 2303 O O . VAL B 1 40 ? -12.273 -15.242 -8.188 1 98.88 40 VAL B O 1
ATOM 2306 N N . GLU B 1 41 ? -12.383 -15.32 -10.398 1 98.62 41 GLU B N 1
ATOM 2307 C CA . GLU B 1 41 ? -13.828 -15.172 -10.445 1 98.62 41 GLU B CA 1
ATOM 2308 C C . GLU B 1 41 ? -14.484 -16.359 -11.141 1 98.62 41 GLU B C 1
ATOM 2310 O O . GLU B 1 41 ? -14.242 -16.594 -12.328 1 98.62 41 GLU B O 1
ATOM 2315 N N . GLY B 1 42 ? -15.305 -17.062 -10.422 1 96.56 42 GLY B N 1
ATOM 2316 C CA . GLY B 1 42 ? -16.016 -18.203 -10.977 1 96.56 42 GLY B CA 1
ATOM 2317 C C . GLY B 1 42 ? -16.766 -19.016 -9.938 1 96.56 42 GLY B C 1
ATOM 2318 O O . GLY B 1 42 ? -16.5 -18.875 -8.734 1 96.56 42 GLY B O 1
ATOM 2319 N N . ASP B 1 43 ? -17.734 -19.766 -10.445 1 96.56 43 ASP B N 1
ATOM 2320 C CA . ASP B 1 43 ? -18.562 -20.594 -9.578 1 96.56 43 ASP B CA 1
ATOM 2321 C C . ASP B 1 43 ? -19.188 -19.766 -8.461 1 96.56 43 ASP B C 1
ATOM 2323 O O . ASP B 1 43 ? -19.234 -20.203 -7.309 1 96.56 43 ASP B O 1
ATOM 2327 N N . GLY B 1 44 ? -19.5 -18.5 -8.766 1 97.38 44 GLY B N 1
ATOM 2328 C CA . GLY B 1 44 ? -20.203 -17.609 -7.852 1 97.38 44 GLY B CA 1
ATOM 2329 C C . GLY B 1 44 ? -19.297 -17.016 -6.785 1 97.38 44 GLY B C 1
ATOM 2330 O O . GLY B 1 44 ? -19.766 -16.469 -5.789 1 97.38 44 GLY B O 1
ATOM 2331 N N . LYS B 1 45 ? -17.969 -17.188 -6.961 1 98.62 45 LYS B N 1
ATOM 2332 C CA . LYS B 1 45 ? -17.047 -16.734 -5.934 1 98.62 45 LYS B CA 1
ATOM 2333 C C . LYS B 1 45 ? -16.047 -15.719 -6.508 1 98.62 45 LYS B C 1
ATOM 2335 O O . LYS B 1 45 ? -15.703 -15.789 -7.688 1 98.62 45 LYS B O 1
ATOM 2340 N N . VAL B 1 46 ? -15.688 -14.773 -5.723 1 98.88 46 VAL B N 1
ATOM 2341 C CA . VAL B 1 46 ? -14.633 -13.797 -5.977 1 98.88 46 VAL B CA 1
ATOM 2342 C C . VAL B 1 46 ? -13.5 -13.992 -4.969 1 98.88 46 VAL B C 1
ATOM 2344 O O . VAL B 1 46 ? -13.664 -13.695 -3.783 1 98.88 46 VAL B O 1
ATOM 2347 N N . ILE B 1 47 ? -12.352 -14.492 -5.441 1 98.94 47 ILE B N 1
ATOM 2348 C CA . ILE B 1 47 ? -11.25 -14.891 -4.578 1 98.94 47 ILE B CA 1
ATOM 2349 C C . ILE B 1 47 ? -9.977 -14.164 -4.992 1 98.94 47 ILE B C 1
ATOM 2351 O O . ILE B 1 47 ? -9.656 -14.086 -6.184 1 98.94 47 ILE B O 1
ATOM 2355 N N . ILE B 1 48 ? -9.328 -13.602 -4.016 1 98.94 48 ILE B N 1
ATOM 2356 C CA . ILE B 1 48 ? -8.055 -12.945 -4.273 1 98.94 48 ILE B CA 1
ATOM 2357 C C . ILE B 1 48 ? -6.918 -13.75 -3.65 1 98.94 48 ILE B C 1
ATOM 2359 O O . ILE B 1 48 ? -7.035 -14.227 -2.521 1 98.94 48 ILE B O 1
ATOM 2363 N N . ILE B 1 49 ? -5.859 -13.961 -4.43 1 98.94 49 ILE B N 1
ATOM 2364 C CA . ILE B 1 49 ? -4.645 -14.555 -3.873 1 98.94 49 ILE B CA 1
ATOM 2365 C C . ILE B 1 49 ? -3.633 -13.453 -3.564 1 98.94 49 ILE B C 1
ATOM 2367 O O . ILE B 1 49 ? -3.125 -12.797 -4.473 1 98.94 49 ILE B O 1
ATOM 2371 N N . ASP B 1 50 ? -3.332 -13.242 -2.34 1 98.94 50 ASP B N 1
ATOM 2372 C CA . ASP B 1 50 ? -2.398 -12.273 -1.78 1 98.94 50 ASP B CA 1
ATOM 2373 C C . ASP B 1 50 ? -2.961 -10.852 -1.87 1 98.94 50 ASP B C 1
ATOM 2375 O O . ASP B 1 50 ? -3.588 -10.492 -2.867 1 98.94 50 ASP B O 1
ATOM 2379 N N . THR B 1 51 ? -2.773 -10.117 -0.818 1 98.75 51 THR B N 1
ATOM 2380 C CA . THR B 1 51 ? -3.182 -8.719 -0.718 1 98.75 51 THR B CA 1
ATOM 2381 C C . THR B 1 51 ? -1.976 -7.82 -0.453 1 98.75 51 THR B C 1
ATOM 2383 O O . THR B 1 51 ? -1.812 -7.301 0.654 1 98.75 51 THR B O 1
ATOM 2386 N N . GLY B 1 52 ? -1.159 -7.602 -1.451 1 98.31 52 GLY B N 1
ATOM 2387 C CA . GLY B 1 52 ? 0.019 -6.77 -1.288 1 98.31 52 GLY B CA 1
ATOM 2388 C C . GLY B 1 52 ? -0.311 -5.301 -1.093 1 98.31 52 GLY B C 1
ATOM 2389 O O . GLY B 1 52 ? -1.482 -4.934 -0.979 1 98.31 52 GLY B O 1
ATOM 2390 N N . PRO B 1 53 ? 0.71 -4.438 -1.066 1 98.19 53 PRO B N 1
ATOM 2391 C CA . PRO B 1 53 ? 0.497 -3.012 -0.814 1 98.19 53 PRO B CA 1
ATOM 2392 C C . PRO B 1 53 ? -0.33 -2.336 -1.906 1 98.19 53 PRO B C 1
ATOM 2394 O O . PRO B 1 53 ? -0.878 -1.253 -1.689 1 98.19 53 PRO B O 1
ATOM 2397 N N . ASP B 1 54 ? -0.457 -2.977 -3.062 1 98.62 54 ASP B N 1
ATOM 2398 C CA . ASP B 1 54 ? -1.173 -2.393 -4.191 1 98.62 54 ASP B CA 1
ATOM 2399 C C . ASP B 1 54 ? -2.641 -2.811 -4.188 1 98.62 54 ASP B C 1
ATOM 2401 O O . ASP B 1 54 ? -3.375 -2.535 -5.141 1 98.62 54 ASP B O 1
ATOM 2405 N N . PHE B 1 55 ? -3.111 -3.459 -3.123 1 98.88 55 PHE B N 1
ATOM 2406 C CA . PHE B 1 55 ? -4.43 -4.082 -3.072 1 98.88 55 PHE B CA 1
ATOM 2407 C C . PHE B 1 55 ? -5.516 -3.082 -3.439 1 98.88 55 PHE B C 1
ATOM 2409 O O . PHE B 1 55 ? -6.355 -3.355 -4.297 1 98.88 55 PHE B O 1
ATOM 2416 N N . ARG B 1 56 ? -5.453 -1.887 -2.857 1 98.81 56 ARG B N 1
ATOM 2417 C CA . ARG B 1 56 ? -6.488 -0.894 -3.127 1 98.81 56 ARG B CA 1
ATOM 2418 C C . ARG B 1 56 ? -6.527 -0.533 -4.609 1 98.81 56 ARG B C 1
ATOM 2420 O O . ARG B 1 56 ? -7.594 -0.541 -5.227 1 98.81 56 ARG B O 1
ATOM 2427 N N . TYR B 1 57 ? -5.375 -0.26 -5.145 1 98.44 57 TYR B N 1
ATOM 2428 C CA . TYR B 1 57 ? -5.297 0.09 -6.559 1 98.44 57 TYR B CA 1
ATOM 2429 C C . TYR B 1 57 ? -5.797 -1.056 -7.434 1 98.44 57 TYR B C 1
ATOM 2431 O O . TYR B 1 57 ? -6.531 -0.833 -8.398 1 98.44 57 TYR B O 1
ATOM 2439 N N . GLN B 1 58 ? -5.43 -2.215 -7.07 1 98.88 58 GLN B N 1
ATOM 2440 C CA . GLN B 1 58 ? -5.789 -3.4 -7.844 1 98.88 58 GLN B CA 1
ATOM 2441 C C . GLN B 1 58 ? -7.301 -3.621 -7.844 1 98.88 58 GLN B C 1
ATOM 2443 O O . GLN B 1 58 ? -7.891 -3.889 -8.891 1 98.88 58 GLN B O 1
ATOM 2448 N N . MET B 1 59 ? -7.953 -3.482 -6.684 1 98.81 59 MET B N 1
ATOM 2449 C CA . MET B 1 59 ? -9.398 -3.658 -6.574 1 98.81 59 MET B CA 1
ATOM 2450 C C . MET B 1 59 ? -10.141 -2.584 -7.363 1 98.81 59 MET B C 1
ATOM 2452 O O . MET B 1 59 ? -11.117 -2.875 -8.047 1 98.81 59 MET B O 1
ATOM 2456 N N . LEU B 1 60 ? -9.648 -1.357 -7.23 1 98.69 60 LEU B N 1
ATOM 2457 C CA . LEU B 1 60 ? -10.289 -0.254 -7.938 1 98.69 60 LEU B CA 1
ATOM 2458 C C . LEU B 1 60 ? -10.172 -0.438 -9.445 1 98.69 60 LEU B C 1
ATOM 2460 O O . LEU B 1 60 ? -11.164 -0.299 -10.172 1 98.69 60 LEU B O 1
ATOM 2464 N N . ARG B 1 61 ? -8.984 -0.811 -9.906 1 98.31 61 ARG B N 1
ATOM 2465 C CA . ARG B 1 61 ? -8.75 -0.983 -11.328 1 98.31 61 ARG B CA 1
ATOM 2466 C C . ARG B 1 61 ? -9.594 -2.119 -11.898 1 98.31 61 ARG B C 1
ATOM 2468 O O . ARG B 1 61 ? -10.156 -1.998 -12.984 1 98.31 61 ARG B O 1
ATOM 2475 N N . ALA B 1 62 ? -9.695 -3.199 -11.141 1 98.56 62 ALA B N 1
ATOM 2476 C CA . ALA B 1 62 ? -10.414 -4.379 -11.609 1 98.56 62 ALA B CA 1
ATOM 2477 C C . ALA B 1 62 ? -11.922 -4.219 -11.398 1 98.56 62 ALA B C 1
ATOM 2479 O O . ALA B 1 62 ? -12.711 -5.043 -11.859 1 98.56 62 ALA B O 1
ATOM 2480 N N . GLY B 1 63 ? -12.297 -3.176 -10.656 1 98.19 63 GLY B N 1
ATOM 2481 C CA . GLY B 1 63 ? -13.711 -2.922 -10.43 1 98.19 63 GLY B CA 1
ATOM 2482 C C . GLY B 1 63 ? -14.367 -3.973 -9.547 1 98.19 63 GLY B C 1
ATOM 2483 O O . GLY B 1 63 ? -15.516 -4.355 -9.781 1 98.19 63 GLY B O 1
ATOM 2484 N N . VAL B 1 64 ? -13.656 -4.5 -8.594 1 98.75 64 VAL B N 1
ATOM 2485 C CA . VAL B 1 64 ? -14.18 -5.555 -7.727 1 98.75 64 VAL B CA 1
ATOM 2486 C C . VAL B 1 64 ? -15.172 -4.965 -6.727 1 98.75 64 VAL B C 1
ATOM 2488 O O . VAL B 1 64 ? -14.844 -4.02 -6.004 1 98.75 64 VAL B O 1
ATOM 2491 N N . MET B 1 65 ? -16.328 -5.504 -6.645 1 98.31 65 MET B N 1
ATOM 2492 C CA . MET B 1 65 ? -17.391 -4.941 -5.812 1 98.31 65 MET B CA 1
ATOM 2493 C C . MET B 1 65 ? -17.766 -5.895 -4.684 1 98.31 65 MET B C 1
ATOM 2495 O O . MET B 1 65 ? -18.516 -5.531 -3.777 1 98.31 65 MET B O 1
ATOM 2499 N N . HIS B 1 66 ? -17.25 -7.066 -4.82 1 98.56 66 HIS B N 1
ATOM 2500 C CA . HIS B 1 66 ? -17.531 -8.125 -3.859 1 98.56 66 HIS B CA 1
ATOM 2501 C C . HIS B 1 66 ? -16.312 -9.031 -3.66 1 98.56 66 HIS B C 1
ATOM 2503 O O . HIS B 1 66 ? -15.562 -9.281 -4.602 1 98.56 66 HIS B O 1
ATOM 2509 N N . LEU B 1 67 ? -16.094 -9.422 -2.438 1 98.88 67 LEU B N 1
ATOM 2510 C CA . LEU B 1 67 ? -14.969 -10.297 -2.127 1 98.88 67 LEU B CA 1
ATOM 2511 C C . LEU B 1 67 ? -15.398 -11.422 -1.197 1 98.88 67 LEU B C 1
ATOM 2513 O O . LEU B 1 67 ? -15.898 -11.172 -0.098 1 98.88 67 LEU B O 1
ATOM 2517 N N . ASP B 1 68 ? -15.211 -12.641 -1.667 1 98.88 68 ASP B N 1
ATOM 2518 C CA . ASP B 1 68 ? -15.602 -13.789 -0.855 1 98.88 68 ASP B CA 1
ATOM 2519 C C . ASP B 1 68 ? -14.453 -14.242 0.041 1 98.88 68 ASP B C 1
ATOM 2521 O O . ASP B 1 68 ? -14.672 -14.633 1.191 1 98.88 68 ASP B O 1
ATOM 2525 N N . ALA B 1 69 ? -13.242 -14.203 -0.542 1 98.94 69 ALA B N 1
ATOM 2526 C CA . ALA B 1 69 ? -12.148 -14.781 0.232 1 98.94 69 ALA B CA 1
ATOM 2527 C C . ALA B 1 69 ? -10.797 -14.25 -0.238 1 98.94 69 ALA B C 1
ATOM 2529 O O . ALA B 1 69 ? -10.648 -13.844 -1.393 1 98.94 69 ALA B O 1
ATOM 2530 N N . VAL B 1 70 ? -9.906 -14.25 0.698 1 98.94 70 VAL B N 1
ATOM 2531 C CA . VAL B 1 70 ? -8.492 -14.023 0.429 1 98.94 70 VAL B CA 1
ATOM 2532 C C . VAL B 1 70 ? -7.695 -15.281 0.76 1 98.94 70 VAL B C 1
ATOM 2534 O O . VAL B 1 70 ? -7.918 -15.914 1.797 1 98.94 70 VAL B O 1
ATOM 2537 N N . VAL B 1 71 ? -6.844 -15.695 -0.142 1 98.94 71 VAL B N 1
ATOM 2538 C CA . VAL B 1 71 ? -5.934 -16.812 0.074 1 98.94 71 VAL B CA 1
ATOM 2539 C C . VAL B 1 71 ? -4.488 -16.328 0.023 1 98.94 71 VAL B C 1
ATOM 2541 O O . VAL B 1 71 ? -4.102 -15.609 -0.9 1 98.94 71 VAL B O 1
ATOM 2544 N N . PHE B 1 72 ? -3.689 -16.703 1.03 1 98.94 72 PHE B N 1
ATOM 2545 C CA . PHE B 1 72 ? -2.328 -16.188 1.082 1 98.94 72 PHE B CA 1
ATOM 2546 C C . PHE B 1 72 ? -1.324 -17.266 0.688 1 98.94 72 PHE B C 1
ATOM 2548 O O . PHE B 1 72 ? -1.452 -18.422 1.098 1 98.94 72 PHE B O 1
ATOM 2555 N N . THR B 1 73 ? -0.339 -16.828 -0.114 1 98.88 73 THR B N 1
ATOM 2556 C CA . THR B 1 73 ? 0.787 -17.703 -0.437 1 98.88 73 THR B CA 1
ATOM 2557 C C . THR B 1 73 ? 1.794 -17.719 0.709 1 98.88 73 THR B C 1
ATOM 2559 O O . THR B 1 73 ? 2.174 -18.797 1.182 1 98.88 73 THR B O 1
ATOM 2562 N N . HIS B 1 74 ? 2.258 -16.531 1.15 1 98.69 74 HIS B N 1
ATOM 2563 C CA . HIS B 1 74 ? 3.223 -16.438 2.24 1 98.69 74 HIS B CA 1
ATOM 2564 C C . HIS B 1 74 ? 3.258 -15.031 2.826 1 98.69 74 HIS B C 1
ATOM 2566 O O . HIS B 1 74 ? 2.498 -14.156 2.402 1 98.69 74 HIS B O 1
ATOM 2572 N N . GLU B 1 75 ? 4.121 -14.773 3.824 1 97.94 75 GLU B N 1
ATOM 2573 C CA . GLU B 1 75 ? 3.92 -13.664 4.75 1 97.94 75 GLU B CA 1
ATOM 2574 C C . GLU B 1 75 ? 4.789 -12.469 4.375 1 97.94 75 GLU B C 1
ATOM 2576 O O . GLU B 1 75 ? 4.812 -11.461 5.09 1 97.94 75 GLU B O 1
ATOM 2581 N N . HIS B 1 76 ? 5.504 -12.539 3.24 1 96.94 76 HIS B N 1
ATOM 2582 C CA . HIS B 1 76 ? 6.285 -11.359 2.873 1 96.94 76 HIS B CA 1
ATOM 2583 C C . HIS B 1 76 ? 5.387 -10.148 2.648 1 96.94 76 HIS B C 1
ATOM 2585 O O . HIS B 1 76 ? 4.246 -10.289 2.197 1 96.94 76 HIS B O 1
ATOM 2591 N N . LYS B 1 77 ? 5.895 -8.977 2.891 1 97.06 77 LYS B N 1
ATOM 2592 C CA . LYS B 1 77 ? 5.141 -7.723 2.883 1 97.06 77 LYS B CA 1
ATOM 2593 C C . LYS B 1 77 ? 4.445 -7.508 1.542 1 97.06 77 LYS B C 1
ATOM 2595 O O . LYS B 1 77 ? 3.293 -7.074 1.497 1 97.06 77 LYS B O 1
ATOM 2600 N N . ASP B 1 78 ? 5.152 -7.797 0.495 1 97.5 78 ASP B N 1
ATOM 2601 C CA . ASP B 1 78 ? 4.598 -7.535 -0.829 1 97.5 78 ASP B CA 1
ATOM 2602 C C . ASP B 1 78 ? 3.43 -8.477 -1.129 1 97.5 78 ASP B C 1
ATOM 2604 O O . ASP B 1 78 ? 2.752 -8.328 -2.148 1 97.5 78 ASP B O 1
ATOM 2608 N N . HIS B 1 79 ? 3.074 -9.391 -0.214 1 98.69 79 HIS B N 1
ATOM 2609 C CA . HIS B 1 79 ? 1.962 -10.312 -0.429 1 98.69 79 HIS B CA 1
ATOM 2610 C C . HIS B 1 79 ? 0.862 -10.094 0.605 1 98.69 79 HIS B C 1
ATOM 2612 O O . HIS B 1 79 ? -0.27 -10.547 0.416 1 98.69 79 HIS B O 1
ATOM 2618 N N . ILE B 1 80 ? 1.156 -9.367 1.708 1 98.62 80 ILE B N 1
ATOM 2619 C CA . ILE B 1 80 ? 0.135 -9.359 2.75 1 98.62 80 ILE B CA 1
ATOM 2620 C C . ILE B 1 80 ? -0.183 -7.926 3.154 1 98.62 80 ILE B C 1
ATOM 2622 O O . ILE B 1 80 ? -1.186 -7.668 3.824 1 98.62 80 ILE B O 1
ATOM 2626 N N . ALA B 1 81 ? 0.563 -6.93 2.785 1 98.12 81 ALA B N 1
ATOM 2627 C CA . ALA B 1 81 ? 0.596 -5.621 3.439 1 98.12 81 ALA B CA 1
ATOM 2628 C C . ALA B 1 81 ? -0.688 -4.844 3.17 1 98.12 81 ALA B C 1
ATOM 2630 O O . ALA B 1 81 ? -0.958 -3.836 3.83 1 98.12 81 ALA B O 1
ATOM 2631 N N . GLY B 1 82 ? -1.458 -5.246 2.219 1 98.38 82 GLY B N 1
ATOM 2632 C CA . GLY B 1 82 ? -2.656 -4.512 1.851 1 98.38 82 GLY B CA 1
ATOM 2633 C C . GLY B 1 82 ? -3.912 -5.047 2.51 1 98.38 82 GLY B C 1
ATOM 2634 O O . GLY B 1 82 ? -5.02 -4.594 2.207 1 98.38 82 GLY B O 1
ATOM 2635 N N . LEU B 1 83 ? -3.805 -5.941 3.484 1 98.44 83 LEU B N 1
ATOM 2636 C CA . LEU B 1 83 ? -4.941 -6.652 4.059 1 98.44 83 LEU B CA 1
ATOM 2637 C C . LEU B 1 83 ? -5.906 -5.68 4.73 1 98.44 83 LEU B C 1
ATOM 2639 O O . LEU B 1 83 ? -7.117 -5.902 4.734 1 98.44 83 LEU B O 1
ATOM 2643 N N . ASP B 1 84 ? -5.434 -4.562 5.234 1 97.75 84 ASP B N 1
ATOM 2644 C CA . ASP B 1 84 ? -6.262 -3.588 5.941 1 97.75 84 ASP B CA 1
ATOM 2645 C C . ASP B 1 84 ? -7.387 -3.07 5.047 1 97.75 84 ASP B C 1
ATOM 2647 O O . ASP B 1 84 ? -8.477 -2.758 5.531 1 97.75 84 ASP B O 1
ATOM 2651 N N . ASP B 1 85 ? -7.199 -3.082 3.77 1 98.31 85 ASP B N 1
ATOM 2652 C CA . ASP B 1 85 ? -8.102 -2.436 2.822 1 98.31 85 ASP B CA 1
ATOM 2653 C C . ASP B 1 85 ? -9.32 -3.318 2.533 1 98.31 85 ASP B C 1
ATOM 2655 O O . ASP B 1 85 ? -10.281 -2.871 1.911 1 98.31 85 ASP B O 1
ATOM 2659 N N . ILE B 1 86 ? -9.367 -4.535 3.057 1 98.31 86 ILE B N 1
ATOM 2660 C CA . ILE B 1 86 ? -10.539 -5.375 2.816 1 98.31 86 ILE B CA 1
ATOM 2661 C C . ILE B 1 86 ? -11.734 -4.824 3.59 1 98.31 86 ILE B C 1
ATOM 2663 O O . ILE B 1 86 ? -12.867 -5.25 3.373 1 98.31 86 ILE B O 1
ATOM 2667 N N . ARG B 1 87 ? -11.469 -3.9 4.531 1 97.38 87 ARG B N 1
ATOM 2668 C CA . ARG B 1 87 ? -12.523 -3.328 5.363 1 97.38 87 ARG B CA 1
ATOM 2669 C C . ARG B 1 87 ? -13.609 -2.697 4.504 1 97.38 87 ARG B C 1
ATOM 2671 O O . ARG B 1 87 ? -14.766 -2.615 4.926 1 97.38 87 ARG B O 1
ATOM 2678 N N . ALA B 1 88 ? -13.258 -2.229 3.326 1 97.75 88 ALA B N 1
ATOM 2679 C CA . ALA B 1 88 ? -14.258 -1.685 2.414 1 97.75 88 ALA B CA 1
ATOM 2680 C C . ALA B 1 88 ? -15.312 -2.732 2.066 1 97.75 88 ALA B C 1
ATOM 2682 O O . ALA B 1 88 ? -16.5 -2.422 1.987 1 97.75 88 ALA B O 1
ATOM 2683 N N . PHE B 1 89 ? -14.867 -3.961 1.844 1 98.44 89 PHE B N 1
ATOM 2684 C CA . PHE B 1 89 ? -15.789 -5.051 1.537 1 98.44 89 PHE B CA 1
ATOM 2685 C C . PHE B 1 89 ? -16.609 -5.426 2.764 1 98.44 89 PHE B C 1
ATOM 2687 O O . PHE B 1 89 ? -17.797 -5.754 2.65 1 98.44 89 PHE B O 1
ATOM 2694 N N . ASN B 1 90 ? -15.898 -5.426 3.959 1 98 90 ASN B N 1
ATOM 2695 C CA . ASN B 1 90 ? -16.656 -5.652 5.184 1 98 90 ASN B CA 1
ATOM 2696 C C . ASN B 1 90 ? -17.844 -4.695 5.301 1 98 90 ASN B C 1
ATOM 2698 O O . ASN B 1 90 ? -18.953 -5.109 5.637 1 98 90 ASN B O 1
ATOM 2702 N N . PHE B 1 91 ? -17.547 -3.463 5.066 1 96 91 PHE B N 1
ATOM 2703 C CA . PHE B 1 91 ? -18.578 -2.426 5.164 1 96 91 PHE B CA 1
ATOM 2704 C C . PHE B 1 91 ? -19.688 -2.654 4.141 1 96 91 PHE B C 1
ATOM 2706 O O . PHE B 1 91 ? -20.859 -2.609 4.48 1 96 91 PHE B O 1
ATOM 2713 N N . LYS B 1 92 ? -19.297 -2.932 2.936 1 96.5 92 LYS B N 1
ATOM 2714 C CA . LYS B 1 92 ? -20.25 -3.09 1.841 1 96.5 92 LYS B CA 1
ATOM 2715 C C . LYS B 1 92 ? -21.125 -4.332 2.037 1 96.5 92 LYS B C 1
ATOM 2717 O O . LYS B 1 92 ? -22.328 -4.289 1.839 1 96.5 92 LYS B O 1
ATOM 2722 N N . GLN B 1 93 ? -20.406 -5.445 2.449 1 97.44 93 GLN B N 1
ATOM 2723 C CA . GLN B 1 93 ? -21.062 -6.746 2.496 1 97.44 93 GLN B CA 1
ATOM 2724 C C . GLN B 1 93 ? -21.594 -7.043 3.895 1 97.44 93 GLN B C 1
ATOM 2726 O O . GLN B 1 93 ? -22.359 -7.992 4.086 1 97.44 93 GLN B O 1
ATOM 2731 N N . GLN B 1 94 ? -21.25 -6.215 4.852 1 96.75 94 GLN B N 1
ATOM 2732 C CA . GLN B 1 94 ? -21.656 -6.414 6.238 1 96.75 94 GLN B CA 1
ATOM 2733 C C . GLN B 1 94 ? -21.344 -7.836 6.699 1 96.75 94 GLN B C 1
ATOM 2735 O O . GLN B 1 94 ? -22.203 -8.5 7.301 1 96.75 94 GLN B O 1
ATOM 2740 N N . ALA B 1 95 ? -20.188 -8.297 6.359 1 96.75 95 ALA B N 1
ATOM 2741 C CA . ALA B 1 95 ? -19.75 -9.641 6.715 1 96.75 95 ALA B CA 1
ATOM 2742 C C . ALA B 1 95 ? -18.219 -9.719 6.785 1 96.75 95 ALA B C 1
ATOM 2744 O O . ALA B 1 95 ? -17.516 -8.938 6.129 1 96.75 95 ALA B O 1
ATOM 2745 N N . ALA B 1 96 ? -17.719 -10.625 7.586 1 97.56 96 ALA B N 1
ATOM 2746 C CA . ALA B 1 96 ? -16.281 -10.898 7.621 1 97.56 96 ALA B CA 1
ATOM 2747 C C . ALA B 1 96 ? -15.828 -11.555 6.32 1 97.56 96 ALA B C 1
ATOM 2749 O O . ALA B 1 96 ? -16.609 -12.211 5.633 1 97.56 96 ALA B O 1
ATOM 2750 N N . ILE B 1 97 ? -14.625 -11.312 5.988 1 98.5 97 ILE B N 1
ATOM 2751 C CA . ILE B 1 97 ? -14.031 -11.945 4.82 1 98.5 97 ILE B CA 1
ATOM 2752 C C . ILE B 1 97 ? -13.273 -13.203 5.246 1 98.5 97 ILE B C 1
ATOM 2754 O O . ILE B 1 97 ? -12.523 -13.18 6.227 1 98.5 97 ILE B O 1
ATOM 2758 N N . ASP B 1 98 ? -13.484 -14.312 4.535 1 98.81 98 ASP B N 1
ATOM 2759 C CA . ASP B 1 98 ? -12.734 -15.531 4.801 1 98.81 98 ASP B CA 1
ATOM 2760 C C . ASP B 1 98 ? -11.289 -15.406 4.312 1 98.81 98 ASP B C 1
ATOM 2762 O O . ASP B 1 98 ? -11.047 -15.008 3.172 1 98.81 98 ASP B O 1
ATOM 2766 N N . VAL B 1 99 ? -10.391 -15.695 5.223 1 98.88 99 VAL B N 1
ATOM 2767 C CA . VAL B 1 99 ? -8.969 -15.625 4.914 1 98.88 99 VAL B CA 1
ATOM 2768 C C . VAL B 1 99 ? -8.336 -17 5.102 1 98.88 99 VAL B C 1
ATOM 2770 O O . VAL B 1 99 ? -8.43 -17.594 6.18 1 98.88 99 VAL B O 1
ATOM 2773 N N . TYR B 1 100 ? -7.734 -17.5 4.07 1 98.94 100 TYR B N 1
ATOM 2774 C CA . TYR B 1 100 ? -7.09 -18.797 4.086 1 98.94 100 TYR B CA 1
ATOM 2775 C C . TYR B 1 100 ? -5.574 -18.672 4.055 1 98.94 100 TYR B C 1
ATOM 2777 O O . TYR B 1 100 ? -5.02 -18.062 3.131 1 98.94 100 TYR B O 1
ATOM 2785 N N . ALA B 1 101 ? -4.895 -19.188 5 1 98.81 101 ALA B N 1
ATOM 2786 C CA . ALA B 1 101 ? -3.443 -19.109 5.125 1 98.81 101 ALA B CA 1
ATOM 2787 C C . ALA B 1 101 ? -2.912 -20.219 6.035 1 98.81 101 ALA B C 1
ATOM 2789 O O . ALA B 1 101 ? -3.633 -20.719 6.902 1 98.81 101 ALA B O 1
ATOM 2790 N N . ASN B 1 102 ? -1.687 -20.641 5.77 1 98.62 102 ASN B N 1
ATOM 2791 C CA . ASN B 1 102 ? -1.112 -21.609 6.707 1 98.62 102 ASN B CA 1
ATOM 2792 C C . ASN B 1 102 ? -0.785 -20.953 8.047 1 98.62 102 ASN B C 1
ATOM 2794 O O . ASN B 1 102 ? -0.941 -19.734 8.203 1 98.62 102 ASN B O 1
ATOM 2798 N N . GLU B 1 103 ? -0.355 -21.703 8.961 1 98.31 103 GLU B N 1
ATOM 2799 C CA . GLU B 1 103 ? -0.185 -21.234 10.336 1 98.31 103 GLU B CA 1
ATOM 2800 C C . GLU B 1 103 ? 0.875 -20.141 10.43 1 98.31 103 GLU B C 1
ATOM 2802 O O . GLU B 1 103 ? 0.72 -19.188 11.188 1 98.31 103 GLU B O 1
ATOM 2807 N N . ARG B 1 104 ? 1.936 -20.344 9.766 1 98 104 ARG B N 1
ATOM 2808 C CA . ARG B 1 104 ? 3.02 -19.359 9.789 1 98 104 ARG B CA 1
ATOM 2809 C C . ARG B 1 104 ? 2.543 -18 9.281 1 98 104 ARG B C 1
ATOM 2811 O O . ARG B 1 104 ? 2.838 -16.969 9.891 1 98 104 ARG B O 1
ATOM 2818 N N . VAL B 1 105 ? 1.807 -18.016 8.203 1 98.56 105 VAL B N 1
ATOM 2819 C CA . VAL B 1 105 ? 1.276 -16.797 7.625 1 98.56 105 VAL B CA 1
ATOM 2820 C C . VAL B 1 105 ? 0.266 -16.172 8.578 1 98.56 105 VAL B C 1
ATOM 2822 O O . VAL B 1 105 ? 0.253 -14.945 8.766 1 98.56 105 VAL B O 1
ATOM 2825 N N . GLN B 1 106 ? -0.585 -16.969 9.203 1 98.5 106 GLN B N 1
ATOM 2826 C CA . GLN B 1 106 ? -1.553 -16.438 10.164 1 98.5 106 GLN B CA 1
ATOM 2827 C C . GLN B 1 106 ? -0.852 -15.742 11.32 1 98.5 106 GLN B C 1
ATOM 2829 O O . GLN B 1 106 ? -1.312 -14.703 11.789 1 98.5 106 GLN B O 1
ATOM 2834 N N . THR B 1 107 ? 0.214 -16.344 11.789 1 98 107 THR B N 1
ATOM 2835 C CA . THR B 1 107 ? 0.992 -15.734 12.859 1 98 107 THR B CA 1
ATOM 2836 C C . THR B 1 107 ? 1.507 -14.359 12.438 1 98 107 THR B C 1
ATOM 2838 O O . THR B 1 107 ? 1.441 -13.398 13.211 1 98 107 THR B O 1
ATOM 2841 N N . ALA B 1 108 ? 1.994 -14.281 11.234 1 97.38 108 ALA B N 1
ATOM 2842 C CA . ALA B 1 108 ? 2.475 -13.008 10.703 1 97.38 108 ALA B CA 1
ATOM 2843 C C . ALA B 1 108 ? 1.337 -12 10.594 1 97.38 108 ALA B C 1
ATOM 2845 O O . ALA B 1 108 ? 1.508 -10.82 10.93 1 97.38 108 ALA B O 1
ATOM 2846 N N . LEU B 1 109 ? 0.192 -12.438 10.102 1 98 109 LEU B N 1
ATOM 2847 C CA . LEU B 1 109 ? -0.966 -11.562 9.984 1 98 109 LEU B CA 1
ATOM 2848 C C . LEU B 1 109 ? -1.382 -11.016 11.344 1 98 109 LEU B C 1
ATOM 2850 O O . LEU B 1 109 ? -1.66 -9.82 11.484 1 98 109 LEU B O 1
ATOM 2854 N N . LYS B 1 110 ? -1.406 -11.836 12.344 1 97 110 LYS B N 1
ATOM 2855 C CA . LYS B 1 110 ? -1.795 -11.43 13.695 1 97 110 LYS B CA 1
ATOM 2856 C C . LYS B 1 110 ? -0.813 -10.414 14.266 1 97 110 LYS B C 1
ATOM 2858 O O . LYS B 1 110 ? -1.208 -9.516 15.008 1 97 110 LYS B O 1
ATOM 2863 N N . ARG B 1 111 ? 0.41 -10.617 13.922 1 95.31 111 ARG B N 1
ATOM 2864 C CA . ARG B 1 111 ? 1.432 -9.688 14.391 1 95.31 111 ARG B CA 1
ATOM 2865 C C . ARG B 1 111 ? 1.284 -8.328 13.711 1 95.31 111 ARG B C 1
ATOM 2867 O O . ARG B 1 111 ? 1.306 -7.289 14.383 1 95.31 111 ARG B O 1
ATOM 2874 N N . GLU B 1 112 ? 1.128 -8.305 12.484 1 95.25 112 GLU B N 1
ATOM 2875 C CA . GLU B 1 112 ? 1.157 -7.074 11.703 1 95.25 112 GLU B CA 1
ATOM 2876 C C . GLU B 1 112 ? -0.174 -6.332 11.789 1 95.25 112 GLU B C 1
ATOM 2878 O O . GLU B 1 112 ? -0.214 -5.105 11.703 1 95.25 112 GLU B O 1
ATOM 2883 N N . PHE B 1 113 ? -1.224 -7.074 11.828 1 96.19 113 PHE B N 1
ATOM 2884 C CA . PHE B 1 113 ? -2.57 -6.523 11.906 1 96.19 113 PHE B CA 1
ATOM 2885 C C . PHE B 1 113 ? -3.215 -6.867 13.242 1 96.19 113 PHE B C 1
ATOM 2887 O O . PHE B 1 113 ? -4.352 -7.34 13.289 1 96.19 113 PHE B O 1
ATOM 2894 N N . TYR B 1 114 ? -2.498 -6.602 14.258 1 92.06 114 TYR B N 1
ATOM 2895 C CA . TYR B 1 114 ? -2.861 -7.004 15.609 1 92.06 114 TYR B CA 1
ATOM 2896 C C . TYR B 1 114 ? -4.238 -6.477 15.984 1 92.06 114 TYR B C 1
ATOM 2898 O O . TYR B 1 114 ? -4.992 -7.141 16.703 1 92.06 114 TYR B O 1
ATOM 2906 N N . TYR B 1 115 ? -4.641 -5.352 15.539 1 89.62 115 TYR B N 1
ATOM 2907 C CA . TYR B 1 115 ? -5.895 -4.695 15.891 1 89.62 115 TYR B CA 1
ATOM 2908 C C . TYR B 1 115 ? -7.086 -5.469 15.344 1 89.62 115 TYR B C 1
ATOM 2910 O O . TYR B 1 115 ? -8.203 -5.348 15.852 1 89.62 115 TYR B O 1
ATOM 2918 N N . ILE B 1 116 ? -6.863 -6.23 14.242 1 91.38 116 ILE B N 1
ATOM 2919 C CA . ILE B 1 116 ? -7.91 -7.062 13.664 1 91.38 116 ILE B CA 1
ATOM 2920 C C . ILE B 1 116 ? -8.242 -8.211 14.609 1 91.38 116 ILE B C 1
ATOM 2922 O O . ILE B 1 116 ? -9.398 -8.648 14.688 1 91.38 116 ILE B O 1
ATOM 2926 N N . PHE B 1 117 ? -7.254 -8.688 15.344 1 90.19 117 PHE B N 1
ATOM 2927 C CA . PHE B 1 117 ? -7.387 -9.945 16.078 1 90.19 117 PHE B CA 1
ATOM 2928 C C . PHE B 1 117 ? -7.441 -9.688 17.578 1 90.19 117 PHE B C 1
ATOM 2930 O O . PHE B 1 117 ? -7.367 -10.625 18.375 1 90.19 117 PHE B O 1
ATOM 2937 N N . SER B 1 118 ? -7.492 -8.453 17.906 1 85.5 118 SER B N 1
ATOM 2938 C CA . SER B 1 118 ? -7.598 -8.086 19.328 1 85.5 118 SER B CA 1
ATOM 2939 C C . SER B 1 118 ? -9.008 -8.344 19.859 1 85.5 118 SER B C 1
ATOM 2941 O O . SER B 1 118 ? -9.961 -8.438 19.078 1 85.5 118 SER B O 1
ATOM 2943 N N . ASP B 1 119 ? -9.109 -8.492 21.125 1 78.94 119 ASP B N 1
ATOM 2944 C CA . ASP B 1 119 ? -10.391 -8.711 21.797 1 78.94 119 ASP B CA 1
ATOM 2945 C C . ASP B 1 119 ? -11.266 -7.465 21.719 1 78.94 119 ASP B C 1
ATOM 2947 O O . ASP B 1 119 ? -12.492 -7.566 21.672 1 78.94 119 ASP B O 1
ATOM 2951 N N . PHE B 1 120 ? -10.609 -6.34 21.797 1 71.5 120 PHE B N 1
ATOM 2952 C CA . PHE B 1 120 ? -11.344 -5.086 21.688 1 71.5 120 PHE B CA 1
ATOM 2953 C C . PHE B 1 120 ? -11.461 -4.652 20.234 1 71.5 120 PHE B C 1
ATOM 2955 O O . PHE B 1 120 ? -10.453 -4.395 19.578 1 71.5 120 PHE B O 1
ATOM 2962 N N . LYS B 1 121 ? -12.719 -4.844 19.797 1 74.75 121 LYS B N 1
ATOM 2963 C CA . LYS B 1 121 ? -12.945 -4.465 18.406 1 74.75 121 LYS B CA 1
ATOM 2964 C C . LYS B 1 121 ? -13.594 -3.09 18.312 1 74.75 121 LYS B C 1
ATOM 2966 O O . LYS B 1 121 ? -14.5 -2.771 19.094 1 74.75 121 LYS B O 1
ATOM 2971 N N . TYR B 1 122 ? -12.883 -2.162 17.578 1 72.19 122 TYR B N 1
ATOM 2972 C CA . TYR B 1 122 ? -13.5 -0.863 17.312 1 72.19 122 TYR B CA 1
ATOM 2973 C C . TYR B 1 122 ? -14.078 -0.805 15.906 1 72.19 122 TYR B C 1
ATOM 2975 O O . TYR B 1 122 ? -13.695 -1.591 15.039 1 72.19 122 TYR B O 1
ATOM 2983 N N . PRO B 1 123 ? -15.031 0.084 15.773 1 74.88 123 PRO B N 1
ATOM 2984 C CA . PRO B 1 123 ? -15.703 0.155 14.477 1 74.88 123 PRO B CA 1
ATOM 2985 C C . PRO B 1 123 ? -14.742 0.491 13.336 1 74.88 123 PRO B C 1
ATOM 2987 O O . PRO B 1 123 ? -13.812 1.282 13.523 1 74.88 123 PRO B O 1
ATOM 2990 N N . GLY B 1 124 ? -14.93 -0.177 12.242 1 81.44 124 GLY B N 1
ATOM 2991 C CA . GLY B 1 124 ? -14.25 0.242 11.031 1 81.44 124 GLY B CA 1
ATOM 2992 C C . GLY B 1 124 ? -13.016 -0.586 10.719 1 81.44 124 GLY B C 1
ATOM 2993 O O . GLY B 1 124 ? -12.414 -0.442 9.656 1 81.44 124 GLY B O 1
ATOM 2994 N N . ILE B 1 125 ? -12.68 -1.53 11.664 1 88.88 125 ILE B N 1
ATOM 2995 C CA . ILE B 1 125 ? -11.5 -2.348 11.398 1 88.88 125 ILE B CA 1
ATOM 2996 C C . ILE B 1 125 ? -11.883 -3.533 10.516 1 88.88 125 ILE B C 1
ATOM 2998 O O . ILE B 1 125 ? -13.039 -3.959 10.508 1 88.88 125 ILE B O 1
ATOM 3002 N N . PRO B 1 126 ? -10.914 -4.086 9.836 1 95.31 126 PRO B N 1
ATOM 3003 C CA . PRO B 1 126 ? -11.211 -5.266 9.023 1 95.31 126 PRO B CA 1
ATOM 3004 C C . PRO B 1 126 ? -11.727 -6.438 9.852 1 95.31 126 PRO B C 1
ATOM 3006 O O . PRO B 1 126 ? -11.281 -6.645 10.984 1 95.31 126 PRO B O 1
ATOM 3009 N N . GLN B 1 127 ? -12.688 -7.094 9.344 1 96.44 127 GLN B N 1
ATOM 3010 C CA . GLN B 1 127 ? -13.219 -8.32 9.938 1 96.44 127 GLN B CA 1
ATOM 3011 C C . GLN B 1 127 ? -12.883 -9.531 9.078 1 96.44 127 GLN B C 1
ATOM 3013 O O . GLN B 1 127 ? -13.242 -9.586 7.898 1 96.44 127 GLN B O 1
ATOM 3018 N N . VAL B 1 128 ? -12.211 -10.523 9.719 1 97.69 128 VAL B N 1
ATOM 3019 C CA . VAL B 1 128 ? -11.773 -11.68 8.945 1 97.69 128 VAL B CA 1
ATOM 3020 C C . VAL B 1 128 ? -12.109 -12.961 9.703 1 97.69 128 VAL B C 1
ATOM 3022 O O . VAL B 1 128 ? -12.203 -12.961 10.93 1 97.69 128 VAL B O 1
ATOM 3025 N N . ASN B 1 129 ? -12.422 -14.016 8.984 1 98 129 ASN B N 1
ATOM 3026 C CA . ASN B 1 129 ? -12.438 -15.391 9.469 1 98 129 ASN B CA 1
ATOM 3027 C C . ASN B 1 129 ? -11.211 -16.172 8.984 1 98 129 ASN B C 1
ATOM 3029 O O . ASN B 1 129 ? -11.086 -16.453 7.789 1 98 129 ASN B O 1
ATOM 3033 N N . LEU B 1 130 ? -10.391 -16.562 9.922 1 98.25 130 LEU B N 1
ATOM 3034 C CA . LEU B 1 130 ? -9.164 -17.25 9.531 1 98.25 130 LEU B CA 1
ATOM 3035 C C . LEU B 1 130 ? -9.414 -18.75 9.359 1 98.25 130 LEU B C 1
ATOM 3037 O O . LEU B 1 130 ? -10.047 -19.375 10.211 1 98.25 130 LEU B O 1
ATOM 3041 N N . HIS B 1 131 ? -8.992 -19.219 8.25 1 98.75 131 HIS B N 1
ATOM 3042 C CA . HIS B 1 131 ? -9.008 -20.641 7.953 1 98.75 131 HIS B CA 1
ATOM 3043 C C . HIS B 1 131 ? -7.602 -21.188 7.73 1 98.75 131 HIS B C 1
ATOM 3045 O O . HIS B 1 131 ? -6.863 -20.672 6.887 1 98.75 131 HIS B O 1
ATOM 3051 N N . ASN B 1 132 ? -7.289 -22.25 8.461 1 98.62 132 ASN B N 1
ATOM 3052 C CA . ASN B 1 132 ? -5.965 -22.844 8.305 1 98.62 132 ASN B CA 1
ATOM 3053 C C . ASN B 1 132 ? -5.906 -23.766 7.09 1 98.62 132 ASN B C 1
ATOM 3055 O O . ASN B 1 132 ? -6.789 -24.609 6.898 1 98.62 132 ASN B O 1
ATOM 3059 N N . ILE B 1 133 ? -4.91 -23.469 6.328 1 98.38 133 ILE B N 1
ATOM 3060 C CA . ILE B 1 133 ? -4.691 -24.375 5.203 1 98.38 133 ILE B CA 1
ATOM 3061 C C . ILE B 1 133 ? -3.273 -24.938 5.266 1 98.38 133 ILE B C 1
ATOM 3063 O O . ILE B 1 133 ? -2.383 -24.344 5.867 1 98.38 133 ILE B O 1
ATOM 3067 N N . ASP B 1 134 ? -3.094 -26.062 4.691 1 94.62 134 ASP B N 1
ATOM 3068 C CA . ASP B 1 134 ? -1.798 -26.734 4.582 1 94.62 134 ASP B CA 1
ATOM 3069 C C . ASP B 1 134 ? -1.596 -27.312 3.186 1 94.62 134 ASP B C 1
ATOM 3071 O O . ASP B 1 134 ? -1.736 -26.609 2.186 1 94.62 134 ASP B O 1
ATOM 3075 N N . LYS B 1 135 ? -1.304 -28.578 3.107 1 93.31 135 LYS B N 1
ATOM 3076 C CA . LYS B 1 135 ? -0.984 -29.156 1.805 1 93.31 135 LYS B CA 1
ATOM 3077 C C . LYS B 1 135 ? -2.205 -29.828 1.187 1 93.31 135 LYS B C 1
ATOM 3079 O O . LYS B 1 135 ? -2.182 -30.219 0.016 1 93.31 135 LYS B O 1
ATOM 3084 N N . GLU B 1 136 ? -3.252 -29.906 1.918 1 96.38 136 GLU B N 1
ATOM 3085 C CA . GLU B 1 136 ? -4.461 -30.562 1.437 1 96.38 136 GLU B CA 1
ATOM 3086 C C . GLU B 1 136 ? -5.367 -29.594 0.69 1 96.38 136 GLU B C 1
ATOM 3088 O O . GLU B 1 136 ? -5.441 -28.406 1.043 1 96.38 136 GLU B O 1
ATOM 3093 N N . ALA B 1 137 ? -6.043 -30.141 -0.242 1 98.25 137 ALA B N 1
ATOM 3094 C CA . ALA B 1 137 ? -7.008 -29.344 -0.996 1 98.25 137 ALA B CA 1
ATOM 3095 C C . ALA B 1 137 ? -8.109 -28.812 -0.087 1 98.25 137 ALA B C 1
ATOM 3097 O O . ALA B 1 137 ? -8.469 -29.453 0.904 1 98.25 137 ALA B O 1
ATOM 3098 N N . PHE B 1 138 ? -8.648 -27.656 -0.356 1 98.56 138 PHE B N 1
ATOM 3099 C CA . PHE B 1 138 ? -9.766 -27.047 0.354 1 98.56 138 PHE B CA 1
ATOM 3100 C C . PHE B 1 138 ? -10.703 -26.328 -0.616 1 98.56 138 PHE B C 1
ATOM 3102 O O . PHE B 1 138 ? -10.359 -26.125 -1.78 1 98.56 138 PHE B O 1
ATOM 3109 N N . ASN B 1 139 ? -11.891 -26.016 -0.116 1 98 139 ASN B N 1
ATOM 3110 C CA . ASN B 1 139 ? -12.906 -25.438 -0.988 1 98 139 ASN B CA 1
ATOM 3111 C C . ASN B 1 139 ? -13.305 -24.031 -0.52 1 98 139 ASN B C 1
ATOM 3113 O O . ASN B 1 139 ? -13.375 -23.781 0.683 1 98 139 ASN B O 1
ATOM 3117 N N . ILE B 1 140 ? -13.508 -23.188 -1.394 1 98.62 140 ILE B N 1
ATOM 3118 C CA . ILE B 1 140 ? -14.266 -21.953 -1.232 1 98.62 140 ILE B CA 1
ATOM 3119 C C . ILE B 1 140 ? -15.5 -21.984 -2.127 1 98.62 140 ILE B C 1
ATOM 3121 O O . ILE B 1 140 ? -15.414 -21.703 -3.326 1 98.62 140 ILE B O 1
ATOM 3125 N N . GLY B 1 141 ? -16.641 -22.281 -1.482 1 98 141 GLY B N 1
ATOM 3126 C CA . GLY B 1 141 ? -17.766 -22.688 -2.324 1 98 141 GLY B CA 1
ATOM 3127 C C . GLY B 1 141 ? -17.438 -23.891 -3.191 1 98 141 GLY B C 1
ATOM 3128 O O . GLY B 1 141 ? -16.953 -24.922 -2.695 1 98 141 GLY B O 1
ATOM 3129 N N . ASP B 1 142 ? -17.641 -23.781 -4.449 1 97.81 142 ASP B N 1
ATOM 3130 C CA . ASP B 1 142 ? -17.406 -24.875 -5.383 1 97.81 142 ASP B CA 1
ATOM 3131 C C . ASP B 1 142 ? -16.016 -24.766 -6.004 1 97.81 142 ASP B C 1
ATOM 3133 O O . ASP B 1 142 ? -15.633 -25.609 -6.82 1 97.81 142 ASP B O 1
ATOM 3137 N N . VAL B 1 143 ? -15.273 -23.781 -5.605 1 98.62 143 VAL B N 1
ATOM 3138 C CA . VAL B 1 143 ? -13.914 -23.625 -6.113 1 98.62 143 VAL B CA 1
ATOM 3139 C C . VAL B 1 143 ? -12.945 -24.453 -5.266 1 98.62 143 VAL B C 1
ATOM 3141 O O . VAL B 1 143 ? -12.797 -24.203 -4.066 1 98.62 143 VAL B O 1
ATOM 3144 N N . VAL B 1 144 ? -12.289 -25.406 -5.91 1 98.38 144 VAL B N 1
ATOM 3145 C CA . VAL B 1 144 ? -11.336 -26.25 -5.203 1 98.38 144 VAL B CA 1
ATOM 3146 C C . VAL B 1 144 ? -9.914 -25.734 -5.434 1 98.38 144 VAL B C 1
ATOM 3148 O O . VAL B 1 144 ? -9.492 -25.547 -6.574 1 98.38 144 VAL B O 1
ATOM 3151 N N . LEU B 1 145 ? -9.219 -25.453 -4.367 1 98.69 145 LEU B N 1
ATOM 3152 C CA . LEU B 1 145 ? -7.82 -25.047 -4.438 1 98.69 145 LEU B CA 1
ATOM 3153 C C . LEU B 1 145 ? -6.906 -26.125 -3.883 1 98.69 145 LEU B C 1
ATOM 3155 O O . LEU B 1 145 ? -7.105 -26.609 -2.766 1 98.69 145 LEU B O 1
ATOM 3159 N N . THR B 1 146 ? -5.992 -26.547 -4.688 1 98.56 146 THR B N 1
ATOM 3160 C CA . THR B 1 146 ? -4.969 -27.5 -4.25 1 98.56 146 THR B CA 1
ATOM 3161 C C . THR B 1 146 ? -3.641 -26.781 -4.008 1 98.56 146 THR B C 1
ATOM 3163 O O . THR B 1 146 ? -3.002 -26.312 -4.953 1 98.56 146 THR B O 1
ATOM 3166 N N . PRO B 1 147 ? -3.252 -26.734 -2.732 1 98.75 147 PRO B N 1
ATOM 3167 C CA . PRO B 1 147 ? -1.971 -26.094 -2.451 1 98.75 147 PRO B CA 1
ATOM 3168 C C . PRO B 1 147 ? -0.784 -26.844 -3.055 1 98.75 147 PRO B C 1
ATOM 3170 O O . PRO B 1 147 ? -0.769 -28.078 -3.072 1 98.75 147 PRO B O 1
ATOM 3173 N N . VAL B 1 148 ? 0.122 -26.094 -3.602 1 98.62 148 VAL B N 1
ATOM 3174 C CA . VAL B 1 148 ? 1.407 -26.578 -4.098 1 98.62 148 VAL B CA 1
ATOM 3175 C C . VAL B 1 148 ? 2.543 -25.922 -3.324 1 98.62 148 VAL B C 1
ATOM 3177 O O . VAL B 1 148 ? 2.732 -24.703 -3.408 1 98.62 148 VAL B O 1
ATOM 3180 N N . GLU B 1 149 ? 3.312 -26.703 -2.59 1 98.56 149 GLU B N 1
ATOM 3181 C CA . GLU B 1 149 ? 4.391 -26.125 -1.793 1 98.56 149 GLU B CA 1
ATOM 3182 C C . GLU B 1 149 ? 5.648 -25.922 -2.637 1 98.56 149 GLU B C 1
ATOM 3184 O O . GLU B 1 149 ? 6.082 -26.828 -3.352 1 98.56 149 GLU B O 1
ATOM 3189 N N . VAL B 1 150 ? 6.172 -24.766 -2.596 1 98.38 150 VAL B N 1
ATOM 3190 C CA . VAL B 1 150 ? 7.438 -24.469 -3.256 1 98.38 150 VAL B CA 1
ATOM 3191 C C . VAL B 1 150 ? 8.383 -23.797 -2.268 1 98.38 150 VAL B C 1
ATOM 3193 O O . VAL B 1 150 ? 7.953 -23.266 -1.24 1 98.38 150 VAL B O 1
ATOM 3196 N N . MET B 1 151 ? 9.703 -23.859 -2.609 1 98.62 151 MET B N 1
ATOM 3197 C CA . MET B 1 151 ? 10.688 -23.25 -1.712 1 98.62 151 MET B CA 1
ATOM 3198 C C . MET B 1 151 ? 11.117 -21.891 -2.219 1 98.62 151 MET B C 1
ATOM 3200 O O . MET B 1 151 ? 11.617 -21.766 -3.336 1 98.62 151 MET B O 1
ATOM 3204 N N . HIS B 1 152 ? 10.836 -20.859 -1.48 1 98.12 152 HIS B N 1
ATOM 3205 C CA . HIS B 1 152 ? 11.422 -19.531 -1.609 1 98.12 152 HIS B CA 1
ATOM 3206 C C . HIS B 1 152 ? 12.711 -19.422 -0.802 1 98.12 152 HIS B C 1
ATOM 3208 O O . HIS B 1 152 ? 12.719 -18.812 0.274 1 98.12 152 HIS B O 1
ATOM 3214 N N . TYR B 1 153 ? 13.789 -19.953 -1.455 1 95.81 153 TYR B N 1
ATOM 3215 C CA . TYR B 1 153 ? 15.023 -20.25 -0.726 1 95.81 153 TYR B CA 1
ATOM 3216 C C . TYR B 1 153 ? 14.773 -21.266 0.377 1 95.81 153 TYR B C 1
ATOM 3218 O O . TYR B 1 153 ? 14.484 -22.438 0.099 1 95.81 153 TYR B O 1
ATOM 3226 N N . LYS B 1 154 ? 14.758 -20.812 1.676 1 95.94 154 LYS B N 1
ATOM 3227 C CA . LYS B 1 154 ? 14.562 -21.75 2.783 1 95.94 154 LYS B CA 1
ATOM 3228 C C . LYS B 1 154 ? 13.141 -21.672 3.33 1 95.94 154 LYS B C 1
ATOM 3230 O O . LYS B 1 154 ? 12.781 -22.406 4.242 1 95.94 154 LYS B O 1
ATOM 3235 N N . LEU B 1 155 ? 12.352 -20.844 2.748 1 97.31 155 LEU B N 1
ATOM 3236 C CA . LEU B 1 155 ? 10.992 -20.625 3.23 1 97.31 155 LEU B CA 1
ATOM 3237 C C . LEU B 1 155 ? 9.977 -21.391 2.377 1 97.31 155 LEU B C 1
ATOM 3239 O O . LEU B 1 155 ? 9.797 -21.078 1.197 1 97.31 155 LEU B O 1
ATOM 3243 N N . PRO B 1 156 ? 9.281 -22.422 2.967 1 98.31 156 PRO B N 1
ATOM 3244 C CA . PRO B 1 156 ? 8.211 -23.047 2.193 1 98.31 156 PRO B CA 1
ATOM 3245 C C . PRO B 1 156 ? 7.012 -22.109 1.989 1 98.31 156 PRO B C 1
ATOM 3247 O O . PRO B 1 156 ? 6.484 -21.562 2.957 1 98.31 156 PRO B O 1
ATOM 3250 N N . VAL B 1 157 ? 6.621 -21.859 0.784 1 98.31 157 VAL B N 1
ATOM 3251 C CA . VAL B 1 157 ? 5.461 -21.031 0.479 1 98.31 157 VAL B CA 1
ATOM 3252 C C . VAL B 1 157 ? 4.469 -21.812 -0.372 1 98.31 157 VAL B C 1
ATOM 3254 O O . VAL B 1 157 ? 4.777 -22.922 -0.834 1 98.31 157 VAL B O 1
ATOM 3257 N N . LEU B 1 158 ? 3.305 -21.281 -0.537 1 98.81 158 LEU B N 1
ATOM 3258 C CA . LEU B 1 158 ? 2.27 -22.047 -1.228 1 98.81 158 LEU B CA 1
ATOM 3259 C C . LEU B 1 158 ? 1.927 -21.406 -2.568 1 98.81 158 LEU B C 1
ATOM 3261 O O . LEU B 1 158 ? 1.855 -20.172 -2.676 1 98.81 158 LEU B O 1
ATOM 3265 N N . GLY B 1 159 ? 1.812 -22.172 -3.646 1 98.75 159 GLY B N 1
ATOM 3266 C CA . GLY B 1 159 ? 1.001 -21.922 -4.824 1 98.75 159 GLY B CA 1
ATOM 3267 C C . GLY B 1 159 ? -0.32 -22.656 -4.812 1 98.75 159 GLY B C 1
ATOM 3268 O O . GLY B 1 159 ? -0.606 -23.406 -3.873 1 98.75 159 GLY B O 1
ATOM 3269 N N . PHE B 1 160 ? -1.108 -22.453 -5.902 1 98.88 160 PHE B N 1
ATOM 3270 C CA . PHE B 1 160 ? -2.42 -23.094 -5.895 1 98.88 160 PHE B CA 1
ATOM 3271 C C . PHE B 1 160 ? -2.795 -23.578 -7.289 1 98.88 160 PHE B C 1
ATOM 3273 O O . PHE B 1 160 ? -2.605 -22.859 -8.273 1 98.88 160 PHE B O 1
ATOM 3280 N N . ARG B 1 161 ? -3.293 -24.75 -7.332 1 98.69 161 ARG B N 1
ATOM 3281 C CA . ARG B 1 161 ? -3.916 -25.281 -8.547 1 98.69 161 ARG B CA 1
ATOM 3282 C C . ARG B 1 161 ? -5.438 -25.219 -8.453 1 98.69 161 ARG B C 1
ATOM 3284 O O . ARG B 1 161 ? -6.02 -25.625 -7.445 1 98.69 161 ARG B O 1
ATOM 3291 N N . ILE B 1 162 ? -6.043 -24.609 -9.344 1 98.31 162 ILE B N 1
ATOM 3292 C CA . ILE B 1 162 ? -7.488 -24.547 -9.523 1 98.31 162 ILE B CA 1
ATOM 3293 C C . ILE B 1 162 ? -7.867 -25.141 -10.883 1 98.31 162 ILE B C 1
ATOM 3295 O O . ILE B 1 162 ? -7.574 -24.547 -11.922 1 98.31 162 ILE B O 1
ATOM 3299 N N . LYS B 1 163 ? -8.531 -26.281 -10.898 1 97 163 LYS B N 1
ATOM 3300 C CA . LYS B 1 163 ? -8.781 -27 -12.148 1 97 163 LYS B CA 1
ATOM 3301 C C . LYS B 1 163 ? -7.488 -27.219 -12.922 1 97 163 LYS B C 1
ATOM 3303 O O . LYS B 1 163 ? -6.531 -27.781 -12.383 1 97 163 LYS B O 1
ATOM 3308 N N . ASP B 1 164 ? -7.43 -26.781 -14.109 1 97.44 164 ASP B N 1
ATOM 3309 C CA . ASP B 1 164 ? -6.234 -27 -14.922 1 97.44 164 ASP B CA 1
ATOM 3310 C C . ASP B 1 164 ? -5.375 -25.734 -14.961 1 97.44 164 ASP B C 1
ATOM 3312 O O . ASP B 1 164 ? -4.641 -25.516 -15.93 1 97.44 164 ASP B O 1
ATOM 3316 N N . PHE B 1 165 ? -5.527 -24.891 -13.992 1 98.69 165 PHE B N 1
ATOM 3317 C CA . PHE B 1 165 ? -4.754 -23.656 -13.82 1 98.69 165 PHE B CA 1
ATOM 3318 C C . PHE B 1 165 ? -3.889 -23.734 -12.57 1 98.69 165 PHE B C 1
ATOM 3320 O O . PHE B 1 165 ? -4.383 -24.047 -11.484 1 98.69 165 PHE B O 1
ATOM 3327 N N . THR B 1 166 ? -2.613 -23.469 -12.711 1 98.94 166 THR B N 1
ATOM 3328 C CA . THR B 1 166 ? -1.701 -23.453 -11.57 1 98.94 166 THR B CA 1
ATOM 3329 C C . THR B 1 166 ? -1.029 -22.094 -11.43 1 98.94 166 THR B C 1
ATOM 3331 O O . THR B 1 166 ? -0.51 -21.547 -12.398 1 98.94 166 THR B O 1
ATOM 3334 N N . TYR B 1 167 ? -1.082 -21.562 -10.234 1 98.94 167 TYR B N 1
ATOM 3335 C CA . TYR B 1 167 ? -0.478 -20.266 -9.93 1 98.94 167 TYR B CA 1
ATOM 3336 C C . TYR B 1 167 ? 0.614 -20.406 -8.875 1 98.94 167 TYR B C 1
ATOM 3338 O O . TYR B 1 167 ? 0.333 -20.766 -7.727 1 98.94 167 TYR B O 1
ATOM 3346 N N . ILE B 1 168 ? 1.836 -20.172 -9.203 1 98.81 168 ILE B N 1
ATOM 3347 C CA . ILE B 1 168 ? 2.998 -20.219 -8.32 1 98.81 168 ILE B CA 1
ATOM 3348 C C . ILE B 1 168 ? 3.814 -18.938 -8.469 1 98.81 168 ILE B C 1
ATOM 3350 O O . ILE B 1 168 ? 4.223 -18.578 -9.578 1 98.81 168 ILE B O 1
ATOM 3354 N N . THR B 1 169 ? 3.889 -18.344 -7.238 1 98.12 169 THR B N 1
ATOM 3355 C CA . THR B 1 169 ? 4.73 -17.156 -7.199 1 98.12 169 THR B CA 1
ATOM 3356 C C . THR B 1 169 ? 5.926 -17.359 -6.277 1 98.12 169 THR B C 1
ATOM 3358 O O . THR B 1 169 ? 5.922 -18.281 -5.445 1 98.12 169 THR B O 1
ATOM 3361 N N . ASP B 1 170 ? 7.113 -16.828 -6.457 1 98.31 170 ASP B N 1
ATOM 3362 C CA . ASP B 1 170 ? 8.266 -16.734 -5.566 1 98.31 170 ASP B CA 1
ATOM 3363 C C . ASP B 1 170 ? 8.977 -18.078 -5.418 1 98.31 170 ASP B C 1
ATOM 3365 O O . ASP B 1 170 ? 9.406 -18.438 -4.32 1 98.31 170 ASP B O 1
ATOM 3369 N N . ALA B 1 171 ? 9.008 -18.891 -6.414 1 98.75 171 ALA B N 1
ATOM 3370 C CA . ALA B 1 171 ? 9.625 -20.219 -6.344 1 98.75 171 ALA B CA 1
ATOM 3371 C C . ALA B 1 171 ? 11.117 -20.141 -6.668 1 98.75 171 ALA B C 1
ATOM 3373 O O . ALA B 1 171 ? 11.531 -19.406 -7.574 1 98.75 171 ALA B O 1
ATOM 3374 N N . LYS B 1 172 ? 11.836 -20.906 -5.91 1 98.69 172 LYS B N 1
ATOM 3375 C CA . LYS B 1 172 ? 13.227 -21.203 -6.266 1 98.69 172 LYS B CA 1
ATOM 3376 C C . LYS B 1 172 ? 13.414 -22.672 -6.602 1 98.69 172 LYS B C 1
ATOM 3378 O O . LYS B 1 172 ? 14.109 -23.016 -7.559 1 98.69 172 LYS B O 1
ATOM 3383 N N . THR B 1 173 ? 12.82 -23.5 -5.785 1 98.44 173 THR B N 1
ATOM 3384 C CA . THR B 1 173 ? 12.859 -24.938 -6.035 1 98.44 173 THR B CA 1
ATOM 3385 C C . THR B 1 173 ? 11.5 -25.562 -5.758 1 98.44 173 THR B C 1
ATOM 3387 O O . THR B 1 173 ? 10.727 -25.062 -4.938 1 98.44 173 THR B O 1
ATOM 3390 N N . ILE B 1 174 ? 11.219 -26.562 -6.48 1 98.44 174 ILE B N 1
ATOM 3391 C CA . ILE B 1 174 ? 9.992 -27.344 -6.344 1 98.44 174 ILE B CA 1
ATOM 3392 C C . ILE B 1 174 ? 10.32 -28.828 -6.352 1 98.44 174 ILE B C 1
ATOM 3394 O O . ILE B 1 174 ? 11.016 -29.312 -7.246 1 98.44 174 ILE B O 1
ATOM 3398 N N . SER B 1 175 ? 9.891 -29.562 -5.336 1 98.19 175 SER B N 1
ATOM 3399 C CA . SER B 1 175 ? 10.18 -30.984 -5.234 1 98.19 175 SER B CA 1
ATOM 3400 C C . SER B 1 175 ? 9.469 -31.781 -6.328 1 98.19 175 SER B C 1
ATOM 3402 O O . SER B 1 175 ? 8.445 -31.328 -6.852 1 98.19 175 SER B O 1
ATOM 3404 N N . ASP B 1 176 ? 10 -32.969 -6.566 1 97.81 176 ASP B N 1
ATOM 3405 C CA . ASP B 1 176 ? 9.359 -33.844 -7.555 1 97.81 176 ASP B CA 1
ATOM 3406 C C . ASP B 1 176 ? 7.93 -34.188 -7.137 1 97.81 176 ASP B C 1
ATOM 3408 O O . ASP B 1 176 ? 7.039 -34.281 -7.984 1 97.81 176 ASP B O 1
ATOM 3412 N N . PHE B 1 177 ? 7.785 -34.281 -5.898 1 97.56 177 PHE B N 1
ATOM 3413 C CA . PHE B 1 177 ? 6.461 -34.594 -5.367 1 97.56 177 PHE B CA 1
ATOM 3414 C C . PHE B 1 177 ? 5.477 -33.5 -5.695 1 97.56 177 PHE B C 1
ATOM 3416 O O . PHE B 1 177 ? 4.359 -33.75 -6.145 1 97.56 177 PHE B O 1
ATOM 3423 N N . GLU B 1 178 ? 5.867 -32.281 -5.48 1 98.12 178 GLU B N 1
ATOM 3424 C CA . GLU B 1 178 ? 4.996 -31.125 -5.738 1 98.12 178 GLU B CA 1
ATOM 3425 C C . GLU B 1 178 ? 4.797 -30.922 -7.238 1 98.12 178 GLU B C 1
ATOM 3427 O O . GLU B 1 178 ? 3.727 -30.484 -7.668 1 98.12 178 GLU B O 1
ATOM 3432 N N . LYS B 1 179 ? 5.773 -31.219 -8.039 1 98.25 179 LYS B N 1
ATOM 3433 C CA . LYS B 1 179 ? 5.645 -31.125 -9.492 1 98.25 179 LYS B CA 1
ATOM 3434 C C . LYS B 1 179 ? 4.543 -32.031 -10.008 1 98.25 179 LYS B C 1
ATOM 3436 O O . LYS B 1 179 ? 3.824 -31.688 -10.953 1 98.25 179 LYS B O 1
ATOM 3441 N N . GLU B 1 180 ? 4.449 -33.156 -9.414 1 97.06 180 GLU B N 1
ATOM 3442 C CA . GLU B 1 180 ? 3.434 -34.125 -9.836 1 97.06 180 GLU B CA 1
ATOM 3443 C C . GLU B 1 180 ? 2.029 -33.562 -9.672 1 97.06 180 GLU B C 1
ATOM 3445 O O . GLU B 1 180 ? 1.132 -33.844 -10.461 1 97.06 180 GLU B O 1
ATOM 3450 N N . LYS B 1 181 ? 1.849 -32.656 -8.68 1 96.12 181 LYS B N 1
ATOM 3451 C CA . LYS B 1 181 ? 0.548 -32.031 -8.398 1 96.12 181 LYS B CA 1
ATOM 3452 C C . LYS B 1 181 ? 0.117 -31.109 -9.531 1 96.12 181 LYS B C 1
ATOM 3454 O O . LYS B 1 181 ? -1.074 -30.844 -9.703 1 96.12 181 LYS B O 1
ATOM 3459 N N . ILE B 1 182 ? 1.101 -30.641 -10.273 1 96.69 182 ILE B N 1
ATOM 3460 C CA . ILE B 1 182 ? 0.718 -29.594 -11.219 1 96.69 182 ILE B CA 1
ATOM 3461 C C . ILE B 1 182 ? 0.898 -30.094 -12.648 1 96.69 182 ILE B C 1
ATOM 3463 O O . ILE B 1 182 ? 0.621 -29.375 -13.609 1 96.69 182 ILE B O 1
ATOM 3467 N N . LYS B 1 183 ? 1.4 -31.312 -12.766 1 95.62 183 LYS B N 1
ATOM 3468 C CA . LYS B 1 183 ? 1.378 -31.938 -14.094 1 95.62 183 LYS B CA 1
ATOM 3469 C C . LYS B 1 183 ? -0.048 -32.031 -14.625 1 95.62 183 LYS B C 1
ATOM 3471 O O . LYS B 1 183 ? -0.976 -32.344 -13.883 1 95.62 183 LYS B O 1
ATOM 3476 N N . GLY B 1 184 ? -0.157 -31.688 -15.945 1 95.25 184 GLY B N 1
ATOM 3477 C CA . GLY B 1 184 ? -1.483 -31.719 -16.547 1 95.25 184 GLY B CA 1
ATOM 3478 C C . GLY B 1 184 ? -2.158 -30.359 -16.547 1 95.25 184 GLY B C 1
ATOM 3479 O O . GLY B 1 184 ? -3.221 -30.188 -17.141 1 95.25 184 GLY B O 1
ATOM 3480 N N . SER B 1 185 ? -1.577 -29.359 -15.859 1 97.38 185 SER B N 1
ATOM 3481 C CA . SER B 1 185 ? -2.102 -28.016 -15.961 1 97.38 185 SER B CA 1
ATOM 3482 C C . SER B 1 185 ? -2.152 -27.547 -17.422 1 97.38 185 SER B C 1
ATOM 3484 O O . SER B 1 185 ? -1.218 -27.781 -18.188 1 97.38 185 SER B O 1
ATOM 3486 N N . LYS B 1 186 ? -3.256 -26.969 -17.797 1 98.56 186 LYS B N 1
ATOM 3487 C CA . LYS B 1 186 ? -3.338 -26.344 -19.109 1 98.56 186 LYS B CA 1
ATOM 3488 C C . LYS B 1 186 ? -2.633 -24.984 -19.125 1 98.56 186 LYS B C 1
ATOM 3490 O O . LYS B 1 186 ? -1.987 -24.625 -20.109 1 98.56 186 LYS B O 1
ATOM 3495 N N . ILE B 1 187 ? -2.814 -24.312 -18.031 1 98.81 187 ILE B N 1
ATOM 3496 C CA . ILE B 1 187 ? -2.158 -23.016 -17.875 1 98.81 187 ILE B CA 1
ATOM 3497 C C . ILE B 1 187 ? -1.302 -23.016 -16.609 1 98.81 187 ILE B C 1
ATOM 3499 O O . ILE B 1 187 ? -1.796 -23.312 -15.516 1 98.81 187 ILE B O 1
ATOM 3503 N N . LEU B 1 188 ? -0.044 -22.75 -16.75 1 98.81 188 LEU B N 1
ATOM 3504 C CA . LEU B 1 188 ? 0.903 -22.625 -15.656 1 98.81 188 LEU B CA 1
ATOM 3505 C C . LEU B 1 188 ? 1.362 -21.188 -15.492 1 98.81 188 LEU B C 1
ATOM 3507 O O . LEU B 1 188 ? 1.773 -20.547 -16.469 1 98.81 188 LEU B O 1
ATOM 3511 N N . VAL B 1 189 ? 1.189 -20.609 -14.305 1 98.94 189 VAL B N 1
ATOM 3512 C CA . VAL B 1 189 ? 1.788 -19.328 -13.945 1 98.94 189 VAL B CA 1
ATOM 3513 C C . VAL B 1 189 ? 2.959 -19.562 -12.992 1 98.94 189 VAL B C 1
ATOM 3515 O O . VAL B 1 189 ? 2.811 -20.234 -11.961 1 98.94 189 VAL B O 1
ATOM 3518 N N . ILE B 1 190 ? 4.137 -19.062 -13.312 1 98.88 190 ILE B N 1
ATOM 3519 C CA . ILE B 1 190 ? 5.336 -19.281 -12.516 1 98.88 190 ILE B CA 1
ATOM 3520 C C . ILE B 1 190 ? 6.223 -18.047 -12.555 1 98.88 190 ILE B C 1
ATOM 3522 O O . ILE B 1 190 ? 6.219 -17.297 -13.539 1 98.88 190 ILE B O 1
ATOM 3526 N N . ASN B 1 191 ? 6.941 -17.781 -11.453 1 98.94 191 ASN B N 1
ATOM 3527 C CA . ASN B 1 191 ? 7.77 -16.578 -11.406 1 98.94 191 ASN B CA 1
ATOM 3528 C C . ASN B 1 191 ? 8.984 -16.688 -12.32 1 98.94 191 ASN B C 1
ATOM 3530 O O . ASN B 1 191 ? 9.562 -17.766 -12.453 1 98.94 191 ASN B O 1
ATOM 3534 N N . ALA B 1 192 ? 9.336 -15.656 -12.938 1 98.88 192 ALA B N 1
ATOM 3535 C CA . ALA B 1 192 ? 10.609 -15.406 -13.617 1 98.88 192 ALA B CA 1
ATOM 3536 C C . ALA B 1 192 ? 11.172 -14.039 -13.234 1 98.88 192 ALA B C 1
ATOM 3538 O O . ALA B 1 192 ? 10.93 -13.047 -13.93 1 98.88 192 ALA B O 1
ATOM 3539 N N . LEU B 1 193 ? 11.984 -14.023 -12.289 1 98.75 193 LEU B N 1
ATOM 3540 C CA . LEU B 1 193 ? 12.344 -12.805 -11.578 1 98.75 193 LEU B CA 1
ATOM 3541 C C . LEU B 1 193 ? 13.211 -11.898 -12.461 1 98.75 193 LEU B C 1
ATOM 3543 O O . LEU B 1 193 ? 12.891 -10.727 -12.641 1 98.75 193 LEU B O 1
ATOM 3547 N N . GLN B 1 194 ? 14.273 -12.406 -12.945 1 98.75 194 GLN B N 1
ATOM 3548 C CA . GLN B 1 194 ? 15.312 -11.68 -13.672 1 98.75 194 GLN B CA 1
ATOM 3549 C C . GLN B 1 194 ? 16.219 -12.641 -14.43 1 98.75 194 GLN B C 1
ATOM 3551 O O . GLN B 1 194 ? 15.969 -13.844 -14.469 1 98.75 194 GLN B O 1
ATOM 3556 N N . ARG B 1 195 ? 17.203 -12.109 -15.148 1 98.44 195 ARG B N 1
ATOM 3557 C CA . ARG B 1 195 ? 18.094 -12.945 -15.945 1 98.44 195 ARG B CA 1
ATOM 3558 C C . ARG B 1 195 ? 19.203 -13.531 -15.078 1 98.44 195 ARG B C 1
ATOM 3560 O O . ARG B 1 195 ? 19.547 -14.703 -15.211 1 98.44 195 ARG B O 1
ATOM 3567 N N . GLN B 1 196 ? 19.703 -12.742 -14.125 1 98.06 196 GLN B N 1
ATOM 3568 C CA . GLN B 1 196 ? 20.828 -13.148 -13.297 1 98.06 196 GLN B CA 1
ATOM 3569 C C . GLN B 1 196 ? 20.375 -14.062 -12.164 1 98.06 196 GLN B C 1
ATOM 3571 O O . GLN B 1 196 ? 19.25 -13.953 -11.688 1 98.06 196 GLN B O 1
ATOM 3576 N N . SER B 1 197 ? 21.359 -14.844 -11.75 1 97.62 197 SER B N 1
ATOM 3577 C CA . SER B 1 197 ? 21.062 -15.797 -10.68 1 97.62 197 SER B CA 1
ATOM 3578 C C . SER B 1 197 ? 20.5 -15.086 -9.461 1 97.62 197 SER B C 1
ATOM 3580 O O . SER B 1 197 ? 20.844 -13.93 -9.188 1 97.62 197 SER B O 1
ATOM 3582 N N . HIS B 1 198 ? 19.688 -15.781 -8.812 1 96.62 198 HIS B N 1
ATOM 3583 C CA . HIS B 1 198 ? 19.078 -15.305 -7.574 1 96.62 198 HIS B CA 1
ATOM 3584 C C . HIS B 1 198 ? 18.922 -16.438 -6.562 1 96.62 198 HIS B C 1
ATOM 3586 O O . HIS B 1 198 ? 18.625 -17.578 -6.93 1 96.62 198 HIS B O 1
ATOM 3592 N N . ILE B 1 199 ? 18.984 -16.172 -5.312 1 95.44 199 ILE B N 1
ATOM 3593 C CA . ILE B 1 199 ? 19.031 -17.172 -4.258 1 95.44 199 ILE B CA 1
ATOM 3594 C C . ILE B 1 199 ? 17.641 -17.734 -3.996 1 95.44 199 ILE B C 1
ATOM 3596 O O . ILE B 1 199 ? 17.484 -18.906 -3.633 1 95.44 199 ILE B O 1
ATOM 3600 N N . SER B 1 200 ? 16.641 -16.875 -4.25 1 97.12 200 SER B N 1
ATOM 3601 C CA . SER B 1 200 ? 15.336 -17.281 -3.717 1 97.12 200 SER B CA 1
ATOM 3602 C C . SER B 1 200 ? 14.281 -17.344 -4.816 1 97.12 200 SER B C 1
ATOM 3604 O O . SER B 1 200 ? 13.133 -17.688 -4.559 1 97.12 200 SER B O 1
ATOM 3606 N N . HIS B 1 201 ? 14.641 -17.016 -6.062 1 98.44 201 HIS B N 1
ATOM 3607 C CA . HIS B 1 201 ? 13.648 -16.984 -7.137 1 98.44 201 HIS B CA 1
ATOM 3608 C C . HIS B 1 201 ? 14.18 -17.672 -8.398 1 98.44 201 HIS B C 1
ATOM 3610 O O . HIS B 1 201 ? 15.391 -17.672 -8.633 1 98.44 201 HIS B O 1
ATOM 3616 N N . PHE B 1 202 ? 13.258 -18.156 -9.25 1 98.75 202 PHE B N 1
ATOM 3617 C CA . PHE B 1 202 ? 13.586 -18.594 -10.602 1 98.75 202 PHE B CA 1
ATOM 3618 C C . PHE B 1 202 ? 14.078 -17.422 -11.445 1 98.75 202 PHE B C 1
ATOM 3620 O O . PHE B 1 202 ? 13.492 -16.344 -11.422 1 98.75 202 PHE B O 1
ATOM 3627 N N . THR B 1 203 ? 15.164 -17.672 -12.133 1 98.69 203 THR B N 1
ATOM 3628 C CA . THR B 1 203 ? 15.562 -16.797 -13.227 1 98.69 203 THR B CA 1
ATOM 3629 C C . THR B 1 203 ? 14.727 -17.062 -14.469 1 98.69 203 THR B C 1
ATOM 3631 O O . THR B 1 203 ? 13.961 -18.031 -14.516 1 98.69 203 THR B O 1
ATOM 3634 N N . LEU B 1 204 ? 14.93 -16.203 -15.453 1 98.81 204 LEU B N 1
ATOM 3635 C CA . LEU B 1 204 ? 14.234 -16.422 -16.719 1 98.81 204 LEU B CA 1
ATOM 3636 C C . LEU B 1 204 ? 14.531 -17.797 -17.266 1 98.81 204 LEU B C 1
ATOM 3638 O O . LEU B 1 204 ? 13.617 -18.547 -17.625 1 98.81 204 LEU B O 1
ATOM 3642 N N . GLU B 1 205 ? 15.75 -18.172 -17.297 1 98.62 205 GLU B N 1
ATOM 3643 C CA . GLU B 1 205 ? 16.172 -19.438 -17.844 1 98.62 205 GLU B CA 1
ATOM 3644 C C . GLU B 1 205 ? 15.609 -20.609 -17.047 1 98.62 205 GLU B C 1
ATOM 3646 O O . GLU B 1 205 ? 15.141 -21.594 -17.609 1 98.62 205 GLU B O 1
ATOM 3651 N N . GLU B 1 206 ? 15.68 -20.5 -15.75 1 98.81 206 GLU B N 1
ATOM 3652 C CA . GLU B 1 206 ? 15.148 -21.547 -14.883 1 98.81 206 GLU B CA 1
ATOM 3653 C C . GLU B 1 206 ? 13.641 -21.703 -15.055 1 98.81 206 GLU B C 1
ATOM 3655 O O . GLU B 1 206 ? 13.117 -22.812 -15.039 1 98.81 206 GLU B O 1
ATOM 3660 N N . ALA B 1 207 ? 12.969 -20.609 -15.156 1 98.88 207 ALA B N 1
ATOM 3661 C CA . ALA B 1 207 ? 11.516 -20.625 -15.336 1 98.88 207 ALA B CA 1
ATOM 3662 C C . ALA B 1 207 ? 11.141 -21.297 -16.656 1 98.88 207 ALA B C 1
ATOM 3664 O O . ALA B 1 207 ? 10.18 -22.062 -16.719 1 98.88 207 ALA B O 1
ATOM 3665 N N . ILE B 1 208 ? 11.883 -20.953 -17.703 1 98.81 208 ILE B N 1
ATOM 3666 C CA . ILE B 1 208 ? 11.641 -21.562 -19 1 98.81 208 ILE B CA 1
ATOM 3667 C C . ILE B 1 208 ? 11.836 -23.078 -18.906 1 98.81 208 ILE B C 1
ATOM 3669 O O . ILE B 1 208 ? 10.992 -23.844 -19.375 1 98.81 208 ILE B O 1
ATOM 3673 N N . ALA B 1 209 ? 12.938 -23.469 -18.312 1 98.56 209 ALA B N 1
ATOM 3674 C CA . ALA B 1 209 ? 13.227 -24.891 -18.156 1 98.56 209 ALA B CA 1
ATOM 3675 C C . ALA B 1 209 ? 12.109 -25.594 -17.391 1 98.56 209 ALA B C 1
ATOM 3677 O O . ALA B 1 209 ? 11.688 -26.703 -17.766 1 98.56 209 ALA B O 1
ATOM 3678 N N . PHE B 1 210 ? 11.695 -24.969 -16.344 1 98.62 210 PHE B N 1
ATOM 3679 C CA . PHE B 1 210 ? 10.633 -25.516 -15.531 1 98.62 210 PHE B CA 1
ATOM 3680 C C . PHE B 1 210 ? 9.344 -25.656 -16.328 1 98.62 210 PHE B C 1
ATOM 3682 O O . PHE B 1 210 ? 8.656 -26.672 -16.25 1 98.62 210 PHE B O 1
ATOM 3689 N N . ALA B 1 211 ? 8.961 -24.625 -17.031 1 98.38 211 ALA B N 1
ATOM 3690 C CA . ALA B 1 211 ? 7.762 -24.625 -17.859 1 98.38 211 ALA B CA 1
ATOM 3691 C C . ALA B 1 211 ? 7.789 -25.781 -18.859 1 98.38 211 ALA B C 1
ATOM 3693 O O . ALA B 1 211 ? 6.785 -26.484 -19.047 1 98.38 211 ALA B O 1
ATOM 3694 N N . GLN B 1 212 ? 8.914 -25.953 -19.484 1 97.88 212 GLN B N 1
ATOM 3695 C CA . GLN B 1 212 ? 9.062 -27.016 -20.469 1 97.88 212 GLN B CA 1
ATOM 3696 C C . GLN B 1 212 ? 8.953 -28.391 -19.812 1 97.88 212 GLN B C 1
ATOM 3698 O O . GLN B 1 212 ? 8.359 -29.312 -20.391 1 97.88 212 GLN B O 1
ATOM 3703 N N . GLU B 1 213 ? 9.547 -28.484 -18.656 1 97.81 213 GLU B N 1
ATOM 3704 C CA . GLU B 1 213 ? 9.469 -29.734 -17.906 1 97.81 213 GLU B CA 1
ATOM 3705 C C . GLU B 1 213 ? 8.016 -30.078 -17.578 1 97.81 213 GLU B C 1
ATOM 3707 O O . GLU B 1 213 ? 7.605 -31.234 -17.719 1 97.81 213 GLU B O 1
ATOM 3712 N N . ILE B 1 214 ? 7.258 -29.125 -17.062 1 97.69 214 ILE B N 1
ATOM 3713 C CA . ILE B 1 214 ? 5.875 -29.359 -16.656 1 97.69 214 ILE B CA 1
ATOM 3714 C C . ILE B 1 214 ? 5.012 -29.625 -17.891 1 97.69 214 ILE B C 1
ATOM 3716 O O . ILE B 1 214 ? 4.098 -30.438 -17.844 1 97.69 214 ILE B O 1
ATOM 3720 N N . GLY B 1 215 ? 5.238 -28.859 -18.984 1 97.06 215 GLY B N 1
ATOM 3721 C CA . GLY B 1 215 ? 4.594 -29.125 -20.266 1 97.06 215 GLY B CA 1
ATOM 3722 C C . GLY B 1 215 ? 3.164 -28.625 -20.328 1 97.06 215 GLY B C 1
ATOM 3723 O O . GLY B 1 215 ? 2.307 -29.25 -20.953 1 97.06 215 GLY B O 1
ATOM 3724 N N . ALA B 1 216 ? 2.822 -27.547 -19.672 1 97.75 216 ALA B N 1
ATOM 3725 C CA . ALA B 1 216 ? 1.493 -26.953 -19.781 1 97.75 216 ALA B CA 1
ATOM 3726 C C . ALA B 1 216 ? 1.234 -26.438 -21.188 1 97.75 216 ALA B C 1
ATOM 3728 O O . ALA B 1 216 ? 2.176 -26.141 -21.922 1 97.75 216 ALA B O 1
ATOM 3729 N N . GLU B 1 217 ? -0.032 -26.328 -21.609 1 98.06 217 GLU B N 1
ATOM 3730 C CA . GLU B 1 217 ? -0.368 -25.797 -22.922 1 98.06 217 GLU B CA 1
ATOM 3731 C C . GLU B 1 217 ? 0.121 -24.359 -23.078 1 98.06 217 GLU B C 1
ATOM 3733 O O . GLU B 1 217 ? 0.62 -23.984 -24.141 1 98.06 217 GLU B O 1
ATOM 3738 N N . GLN B 1 218 ? -0.082 -23.562 -22.062 1 98.56 218 GLN B N 1
ATOM 3739 C CA . GLN B 1 218 ? 0.419 -22.188 -21.984 1 98.56 218 GLN B CA 1
ATOM 3740 C C . GLN B 1 218 ? 1.069 -21.922 -20.641 1 98.56 218 GLN B C 1
ATOM 3742 O O . GLN B 1 218 ? 0.606 -22.406 -19.609 1 98.56 218 GLN B O 1
ATOM 3747 N N . THR B 1 219 ? 2.121 -21.188 -20.641 1 98.81 219 THR B N 1
ATOM 3748 C CA . THR B 1 219 ? 2.766 -20.734 -19.422 1 98.81 219 THR B CA 1
ATOM 3749 C C . THR B 1 219 ? 2.863 -19.203 -19.391 1 98.81 219 THR B C 1
ATOM 3751 O O . THR B 1 219 ? 3.188 -18.594 -20.406 1 98.81 219 THR B O 1
ATOM 3754 N N . TYR B 1 220 ? 2.531 -18.609 -18.281 1 98.94 220 TYR B N 1
ATOM 3755 C CA . TYR B 1 220 ? 2.705 -17.172 -18.062 1 98.94 220 TYR B CA 1
ATOM 3756 C C . TYR B 1 220 ? 3.686 -16.906 -16.922 1 98.94 220 TYR B C 1
ATOM 3758 O O . TYR B 1 220 ? 3.561 -17.484 -15.844 1 98.94 220 TYR B O 1
ATOM 3766 N N . PHE B 1 221 ? 4.633 -16.062 -17.172 1 98.94 221 PHE B N 1
ATOM 3767 C CA . PHE B 1 221 ? 5.59 -15.688 -16.141 1 98.94 221 PHE B CA 1
ATOM 3768 C C . PHE B 1 221 ? 5.078 -14.5 -15.328 1 98.94 221 PHE B C 1
ATOM 3770 O O . PHE B 1 221 ? 4.492 -13.562 -15.891 1 98.94 221 PHE B O 1
ATOM 3777 N N . THR B 1 222 ? 5.316 -14.523 -14.008 1 98.94 222 THR B N 1
ATOM 3778 C CA . THR B 1 222 ? 4.93 -13.469 -13.086 1 98.94 222 THR B CA 1
ATOM 3779 C C . THR B 1 222 ? 6.07 -13.133 -12.125 1 98.94 222 THR B C 1
ATOM 3781 O O . THR B 1 222 ? 7.18 -13.648 -12.273 1 98.94 222 THR B O 1
ATOM 3784 N N . HIS B 1 223 ? 5.773 -12.188 -11.133 1 98.94 223 HIS B N 1
ATOM 3785 C CA . HIS B 1 223 ? 6.762 -11.766 -10.148 1 98.94 223 HIS B CA 1
ATOM 3786 C C . HIS B 1 223 ? 8.055 -11.328 -10.82 1 98.94 223 HIS B C 1
ATOM 3788 O O . HIS B 1 223 ? 9.133 -11.828 -10.5 1 98.94 223 HIS B O 1
ATOM 3794 N N . ILE B 1 224 ? 7.93 -10.453 -11.773 1 98.94 224 ILE B N 1
ATOM 3795 C CA . ILE B 1 224 ? 8.961 -10.031 -12.711 1 98.94 224 ILE B CA 1
ATOM 3796 C C . ILE B 1 224 ? 9.609 -8.734 -12.219 1 98.94 224 ILE B C 1
ATOM 3798 O O . ILE B 1 224 ? 8.906 -7.773 -11.891 1 98.94 224 ILE B O 1
ATOM 3802 N N . SER B 1 225 ? 10.922 -8.648 -12.148 1 98.69 225 SER B N 1
ATOM 3803 C CA . SER B 1 225 ? 11.625 -7.434 -11.742 1 98.69 225 SER B CA 1
ATOM 3804 C C . SER B 1 225 ? 11.969 -6.562 -12.953 1 98.69 225 SER B C 1
ATOM 3806 O O . SER B 1 225 ? 11.883 -7.02 -14.094 1 98.69 225 SER B O 1
ATOM 3808 N N . HIS B 1 226 ? 12.367 -5.32 -12.688 1 98.69 226 HIS B N 1
ATOM 3809 C CA . HIS B 1 226 ? 12.805 -4.426 -13.75 1 98.69 226 HIS B CA 1
ATOM 3810 C C . HIS B 1 226 ? 14.102 -4.91 -14.383 1 98.69 226 HIS B C 1
ATOM 3812 O O . HIS B 1 226 ? 14.461 -4.484 -15.484 1 98.69 226 HIS B O 1
ATOM 3818 N N . ARG B 1 227 ? 14.719 -5.887 -13.789 1 98.5 227 ARG B N 1
ATOM 3819 C CA . ARG B 1 227 ? 16 -6.395 -14.266 1 98.5 227 ARG B CA 1
ATOM 3820 C C . ARG B 1 227 ? 15.812 -7.457 -15.344 1 98.5 227 ARG B C 1
ATOM 3822 O O . ARG B 1 227 ? 16.781 -7.879 -15.984 1 98.5 227 ARG B O 1
ATOM 3829 N N . LEU B 1 228 ? 14.617 -7.965 -15.516 1 98.81 228 LEU B N 1
ATOM 3830 C CA . LEU B 1 228 ? 14.352 -8.953 -16.547 1 98.81 228 LEU B CA 1
ATOM 3831 C C . LEU B 1 228 ? 14.484 -8.336 -17.938 1 98.81 228 LEU B C 1
ATOM 3833 O O . LEU B 1 228 ? 14.922 -9 -18.891 1 98.81 228 LEU B O 1
ATOM 3837 N N . GLY B 1 229 ? 14.109 -7.066 -18.047 1 98.75 229 GLY B N 1
ATOM 3838 C CA . GLY B 1 229 ? 14.078 -6.375 -19.328 1 98.75 229 GLY B CA 1
ATOM 3839 C C . GLY B 1 229 ? 12.688 -5.949 -19.734 1 98.75 229 GLY B C 1
ATOM 3840 O O . GLY B 1 229 ? 11.711 -6.246 -19.047 1 98.75 229 GLY B O 1
ATOM 3841 N N . LYS B 1 230 ? 12.648 -5.215 -20.812 1 98.75 230 LYS B N 1
ATOM 3842 C CA . LYS B 1 230 ? 11.367 -4.715 -21.312 1 98.75 230 LYS B CA 1
ATOM 3843 C C . LYS B 1 230 ? 10.484 -5.863 -21.797 1 98.75 230 LYS B C 1
ATOM 3845 O O . LYS B 1 230 ? 10.969 -6.809 -22.422 1 98.75 230 LYS B O 1
ATOM 3850 N N . HIS B 1 231 ? 9.219 -5.793 -21.484 1 98.88 231 HIS B N 1
ATOM 3851 C CA . HIS B 1 231 ? 8.234 -6.812 -21.812 1 98.88 231 HIS B CA 1
ATOM 3852 C C . HIS B 1 231 ? 8.359 -7.246 -23.281 1 98.88 231 HIS B C 1
ATOM 3854 O O . HIS B 1 231 ? 8.43 -8.445 -23.562 1 98.88 231 HIS B O 1
ATOM 3860 N N . ALA B 1 232 ? 8.391 -6.273 -24.203 1 98.69 232 ALA B N 1
ATOM 3861 C CA . ALA B 1 232 ? 8.43 -6.574 -25.641 1 98.69 232 ALA B CA 1
ATOM 3862 C C . ALA B 1 232 ? 9.703 -7.316 -26 1 98.69 232 ALA B C 1
ATOM 3864 O O . ALA B 1 232 ? 9.672 -8.281 -26.781 1 98.69 232 ALA B O 1
ATOM 3865 N N . ASP B 1 233 ? 10.812 -6.84 -25.469 1 98.75 233 ASP B N 1
ATOM 3866 C CA . ASP B 1 233 ? 12.109 -7.441 -25.781 1 98.75 233 ASP B CA 1
ATOM 3867 C C . ASP B 1 233 ? 12.172 -8.891 -25.297 1 98.75 233 ASP B C 1
ATOM 3869 O O . ASP B 1 233 ? 12.586 -9.781 -26.031 1 98.75 233 ASP B O 1
ATOM 3873 N N . VAL B 1 234 ? 11.758 -9.141 -24.078 1 98.81 234 VAL B N 1
ATOM 3874 C CA . VAL B 1 234 ? 11.82 -10.469 -23.5 1 98.81 234 VAL B CA 1
ATOM 3875 C C . VAL B 1 234 ? 10.828 -11.398 -24.203 1 98.81 234 VAL B C 1
ATOM 3877 O O . VAL B 1 234 ? 11.133 -12.562 -24.453 1 98.81 234 VAL B O 1
ATOM 3880 N N . SER B 1 235 ? 9.641 -10.914 -24.469 1 98.75 235 SER B N 1
ATOM 3881 C CA . SER B 1 235 ? 8.609 -11.703 -25.141 1 98.75 235 SER B CA 1
ATOM 3882 C C . SER B 1 235 ? 9.109 -12.242 -26.469 1 98.75 235 SER B C 1
ATOM 3884 O O . SER B 1 235 ? 8.773 -13.359 -26.859 1 98.75 235 SER B O 1
ATOM 3886 N N . ALA B 1 236 ? 9.891 -11.461 -27.125 1 98.25 236 ALA B N 1
ATOM 3887 C CA . ALA B 1 236 ? 10.398 -11.828 -28.453 1 98.25 236 ALA B CA 1
ATOM 3888 C C . ALA B 1 236 ? 11.352 -13.016 -28.344 1 98.25 236 ALA B C 1
ATOM 3890 O O . ALA B 1 236 ? 11.586 -13.719 -29.328 1 98.25 236 ALA B O 1
ATOM 3891 N N . GLU B 1 237 ? 11.859 -13.227 -27.156 1 97.69 237 GLU B N 1
ATOM 3892 C CA . GLU B 1 237 ? 12.859 -14.273 -26.969 1 97.69 237 GLU B CA 1
ATOM 3893 C C . GLU B 1 237 ? 12.219 -15.555 -26.453 1 97.69 237 GLU B C 1
ATOM 3895 O O . GLU B 1 237 ? 12.844 -16.625 -26.469 1 97.69 237 GLU B O 1
ATOM 3900 N N . LEU B 1 238 ? 11 -15.523 -26.031 1 98.62 238 LEU B N 1
ATOM 3901 C CA . LEU B 1 238 ? 10.391 -16.641 -25.328 1 98.62 238 LEU B CA 1
ATOM 3902 C C . LEU B 1 238 ? 9.93 -17.719 -26.312 1 98.62 238 LEU B C 1
ATOM 3904 O O . LEU B 1 238 ? 9.484 -17.406 -27.422 1 98.62 238 LEU B O 1
ATOM 3908 N N . PRO B 1 239 ? 10.117 -19.031 -25.891 1 97.12 239 PRO B N 1
ATOM 3909 C CA . PRO B 1 239 ? 9.555 -20.109 -26.703 1 97.12 239 PRO B CA 1
ATOM 3910 C C . PRO B 1 239 ? 8.055 -19.938 -26.969 1 97.12 239 PRO B C 1
ATOM 3912 O O . PRO B 1 239 ? 7.406 -19.125 -26.312 1 97.12 239 PRO B O 1
ATOM 3915 N N . ALA B 1 240 ? 7.664 -20.922 -27.859 1 93.81 240 ALA B N 1
ATOM 3916 C CA . ALA B 1 240 ? 6.242 -20.906 -28.188 1 93.81 240 ALA B CA 1
ATOM 3917 C C . ALA B 1 240 ? 5.391 -21.234 -26.969 1 93.81 240 ALA B C 1
ATOM 3919 O O . ALA B 1 240 ? 5.797 -22.031 -26.109 1 93.81 240 ALA B O 1
ATOM 3920 N N . ASN B 1 241 ? 4.324 -20.641 -26.656 1 97.62 241 ASN B N 1
ATOM 3921 C CA . ASN B 1 241 ? 3.289 -20.875 -25.656 1 97.62 241 ASN B CA 1
ATOM 3922 C C . ASN B 1 241 ? 3.697 -20.344 -24.281 1 97.62 241 ASN B C 1
ATOM 3924 O O . ASN B 1 241 ? 3.078 -20.688 -23.281 1 97.62 241 ASN B O 1
ATOM 3928 N N . ILE B 1 242 ? 4.957 -19.797 -24.156 1 98.81 242 ILE B N 1
ATOM 3929 C CA . ILE B 1 242 ? 5.398 -19.156 -22.922 1 98.81 242 ILE B CA 1
ATOM 3930 C C . ILE B 1 242 ? 5.309 -17.641 -23.094 1 98.81 242 ILE B C 1
ATOM 3932 O O . ILE B 1 242 ? 5.793 -17.078 -24.078 1 98.81 242 ILE B O 1
ATOM 3936 N N . TYR B 1 243 ? 4.695 -16.969 -22.141 1 98.94 243 TYR B N 1
ATOM 3937 C CA . TYR B 1 243 ? 4.414 -15.539 -22.234 1 98.94 243 TYR B CA 1
ATOM 3938 C C . TYR B 1 243 ? 4.766 -14.828 -20.938 1 98.94 243 TYR B C 1
ATOM 3940 O O . TYR B 1 243 ? 4.797 -15.453 -19.875 1 98.94 243 TYR B O 1
ATOM 3948 N N . LEU B 1 244 ? 5.094 -13.547 -21.031 1 98.94 244 LEU B N 1
ATOM 3949 C CA . LEU B 1 244 ? 5.074 -12.703 -19.844 1 98.94 244 LEU B CA 1
ATOM 3950 C C . LEU B 1 244 ? 3.652 -12.266 -19.516 1 98.94 244 LEU B C 1
ATOM 3952 O O . LEU B 1 244 ? 2.947 -11.734 -20.375 1 98.94 244 LEU B O 1
ATOM 3956 N N . ALA B 1 245 ? 3.273 -12.531 -18.281 1 98.94 245 ALA B N 1
ATOM 3957 C CA . ALA B 1 245 ? 2.027 -11.914 -17.828 1 98.94 245 ALA B CA 1
ATOM 3958 C C . ALA B 1 245 ? 2.18 -10.406 -17.688 1 98.94 245 ALA B C 1
ATOM 3960 O O . ALA B 1 245 ? 3.295 -9.883 -17.734 1 98.94 245 ALA B O 1
ATOM 3961 N N . TYR B 1 246 ? 1.113 -9.719 -17.688 1 98.94 246 TYR B N 1
ATOM 3962 C CA . TYR B 1 246 ? 1.088 -8.281 -17.438 1 98.94 246 TYR B CA 1
ATOM 3963 C C . TYR B 1 246 ? -0.141 -7.887 -16.625 1 98.94 246 TYR B C 1
ATOM 3965 O O . TYR B 1 246 ? -1.106 -8.648 -16.531 1 98.94 246 TYR B O 1
ATOM 3973 N N . ASP B 1 247 ? -0.049 -6.75 -15.953 1 98.94 247 ASP B N 1
ATOM 3974 C CA . ASP B 1 247 ? -1.147 -6.305 -15.102 1 98.94 247 ASP B CA 1
ATOM 3975 C C . ASP B 1 247 ? -2.428 -6.109 -15.906 1 98.94 247 ASP B C 1
ATOM 3977 O O . ASP B 1 247 ? -2.43 -5.395 -16.906 1 98.94 247 ASP B O 1
ATOM 3981 N N . GLY B 1 248 ? -3.512 -6.77 -15.477 1 98.75 248 GLY B N 1
ATOM 3982 C CA . GLY B 1 248 ? -4.793 -6.656 -16.156 1 98.75 248 GLY B CA 1
ATOM 3983 C C . GLY B 1 248 ? -5.055 -7.789 -17.125 1 98.75 248 GLY B C 1
ATOM 3984 O O . GLY B 1 248 ? -6.148 -7.895 -17.688 1 98.75 248 GLY B O 1
ATOM 3985 N N . LEU B 1 249 ? -4.035 -8.648 -17.328 1 98.88 249 LEU B N 1
ATOM 3986 C CA . LEU B 1 249 ? -4.238 -9.812 -18.188 1 98.88 249 LEU B CA 1
ATOM 3987 C C . LEU B 1 249 ? -5.363 -10.695 -17.656 1 98.88 249 LEU B C 1
ATOM 3989 O O . LEU B 1 249 ? -5.434 -10.961 -16.453 1 98.88 249 LEU B O 1
ATOM 3993 N N . GLN B 1 250 ? -6.281 -11.094 -18.5 1 98.75 250 GLN B N 1
ATOM 3994 C CA . GLN B 1 250 ? -7.375 -11.992 -18.141 1 98.75 250 GLN B CA 1
ATOM 3995 C C . GLN B 1 250 ? -7.312 -13.289 -18.938 1 98.75 250 GLN B C 1
ATOM 3997 O O . GLN B 1 250 ? -7.082 -13.273 -20.141 1 98.75 250 GLN B O 1
ATOM 4002 N N . ILE B 1 251 ? -7.43 -14.359 -18.203 1 98.12 251 ILE B N 1
ATOM 4003 C CA . ILE B 1 251 ? -7.48 -15.68 -18.812 1 98.12 251 ILE B CA 1
ATOM 4004 C C . ILE B 1 251 ? -8.734 -16.422 -18.344 1 98.12 251 ILE B C 1
ATOM 4006 O O . ILE B 1 251 ? -9.141 -16.297 -17.188 1 98.12 251 ILE B O 1
ATOM 4010 N N . THR B 1 252 ? -9.312 -17.172 -19.281 1 96.75 252 THR B N 1
ATOM 4011 C CA . THR B 1 252 ? -10.461 -18 -18.938 1 96.75 252 THR B CA 1
ATOM 4012 C C . THR B 1 252 ? -10.047 -19.469 -18.797 1 96.75 252 THR B C 1
ATOM 4014 O O . THR B 1 252 ? -9.336 -20 -19.656 1 96.75 252 THR B O 1
ATOM 4017 N N . ILE B 1 253 ? -10.492 -20.031 -17.719 1 94.06 253 ILE B N 1
ATOM 4018 C CA . ILE B 1 253 ? -10.133 -21.438 -17.5 1 94.06 253 ILE B CA 1
ATOM 4019 C C . ILE B 1 253 ? -11.391 -22.266 -17.328 1 94.06 253 ILE B C 1
ATOM 4021 O O . ILE B 1 253 ? -12.406 -21.781 -16.828 1 94.06 253 ILE B O 1
#